Protein AF-0000000085072820 (afdb_homodimer)

pLDDT: mean 78.42, std 21.6, range [25.91, 97.38]

Solvent-accessible surface area (backbone atoms only — not comparable to full-atom values): 28260 Å² total; per-residue (Å²): 80,64,33,37,35,48,51,48,50,44,34,54,59,69,64,58,62,53,85,71,80,72,85,75,76,76,71,81,76,71,89,52,68,71,59,46,53,53,51,42,42,50,52,43,52,52,46,42,51,33,35,47,39,15,51,47,34,34,48,50,51,50,50,53,52,42,53,44,51,40,63,48,49,66,63,69,61,81,72,78,65,74,77,79,70,84,78,76,83,84,84,77,84,81,63,84,73,68,74,52,74,66,61,51,52,56,51,50,44,30,45,49,49,48,49,44,53,48,52,54,43,28,53,51,26,21,46,50,14,22,45,33,20,24,28,44,64,75,33,66,66,53,15,49,50,43,42,52,33,50,57,64,50,44,53,61,48,51,53,51,50,37,52,51,32,43,74,50,66,41,51,72,65,58,28,49,49,51,49,49,52,23,54,53,36,14,54,59,19,20,53,48,18,47,62,49,28,75,41,67,67,51,28,37,46,54,45,23,35,38,44,14,42,44,50,37,46,48,43,53,56,48,46,54,54,57,49,59,59,29,68,40,92,62,27,67,59,51,49,49,52,52,48,50,52,52,48,50,52,38,50,53,34,49,49,50,52,72,38,41,64,61,50,48,52,62,70,72,102,80,62,35,37,36,50,50,48,52,46,34,53,60,69,64,59,62,55,83,72,78,72,82,75,75,76,73,82,76,72,90,54,68,72,60,46,53,54,51,42,43,50,53,42,51,52,48,43,50,32,36,49,40,16,53,47,34,33,48,50,51,49,49,55,50,43,52,43,49,40,62,50,51,67,64,69,59,78,70,79,63,76,77,80,69,82,78,76,83,85,86,77,83,80,62,85,72,69,75,52,74,65,59,51,51,54,51,52,44,28,46,52,50,47,49,44,52,48,52,53,43,28,53,50,25,21,46,50,14,22,44,33,21,24,28,45,64,74,34,65,64,52,17,49,49,43,42,50,34,48,57,62,53,46,54,62,48,52,54,51,50,37,51,52,31,43,73,50,67,41,51,72,65,58,28,50,49,52,49,49,53,23,52,53,36,14,53,57,19,21,54,48,17,47,62,51,27,75,40,66,67,51,28,37,47,54,45,24,35,39,43,14,42,42,52,37,46,49,44,52,56,47,47,53,54,57,50,58,58,29,68,40,91,62,26,68,60,50,48,49,52,52,49,50,53,54,48,50,52,38,51,52,34,50,48,52,52,72,37,42,65,58,50,48,52,62,69,73,103

Structure (mmCIF, N/CA/C/O backbone):
data_AF-0000000085072820-model_v1
#
loop_
_entity.id
_entity.type
_entity.pdbx_description
1 polymer 'Uncharacterized protein'
#
loop_
_atom_site.group_PDB
_atom_site.id
_atom_site.type_symbol
_atom_site.label_atom_id
_atom_site.label_alt_id
_atom_site.label_comp_id
_atom_site.label_asym_id
_atom_site.label_entity_id
_atom_site.label_seq_id
_atom_site.pdbx_PDB_ins_code
_atom_site.Cartn_x
_atom_site.Cartn_y
_atom_site.Cartn_z
_atom_site.occupancy
_atom_site.B_iso_or_equiv
_atom_site.auth_seq_id
_atom_site.auth_comp_id
_atom_site.auth_asym_id
_atom_site.auth_atom_id
_atom_site.pdbx_PDB_model_num
ATOM 1 N N . MET A 1 1 ? 9.383 1.83 -7.082 1 90.19 1 MET A N 1
ATOM 2 C CA . MET A 1 1 ? 9.328 0.906 -5.953 1 90.19 1 MET A CA 1
ATOM 3 C C . MET A 1 1 ? 8.055 0.07 -5.992 1 90.19 1 MET A C 1
ATOM 5 O O . MET A 1 1 ? 8.102 -1.152 -5.852 1 90.19 1 MET A O 1
ATOM 9 N N . LEU A 1 2 ? 6.895 0.692 -6.199 1 94.56 2 LEU A N 1
ATOM 10 C CA . LEU A 1 2 ? 5.648 -0.053 -6.336 1 94.56 2 LEU A CA 1
ATOM 11 C C . LEU A 1 2 ? 5.672 -0.929 -7.582 1 94.56 2 LEU A C 1
ATOM 13 O O . LEU A 1 2 ? 5.148 -2.047 -7.574 1 94.56 2 LEU A O 1
ATOM 17 N N . GLY A 1 3 ? 6.27 -0.343 -8.641 1 93.06 3 GLY A N 1
ATOM 18 C CA . GLY A 1 3 ? 6.414 -1.16 -9.836 1 93.06 3 GLY A CA 1
ATOM 19 C C . GLY A 1 3 ? 7.207 -2.432 -9.594 1 93.06 3 GLY A C 1
ATOM 20 O O . GLY A 1 3 ? 6.789 -3.516 -10.008 1 93.06 3 GLY A O 1
ATOM 21 N N . ASP A 1 4 ? 8.336 -2.289 -8.977 1 92.31 4 ASP A N 1
ATOM 22 C CA . ASP A 1 4 ? 9.148 -3.457 -8.656 1 92.31 4 ASP A CA 1
ATOM 23 C C . ASP A 1 4 ? 8.383 -4.438 -7.773 1 92.31 4 ASP A C 1
ATOM 25 O O . ASP A 1 4 ? 8.453 -5.652 -7.98 1 92.31 4 ASP A O 1
ATOM 29 N N . THR A 1 5 ? 7.723 -3.912 -6.785 1 95.31 5 THR A N 1
ATOM 30 C CA . THR A 1 5 ? 6.965 -4.707 -5.828 1 95.31 5 THR A CA 1
ATOM 31 C C . THR A 1 5 ? 5.898 -5.535 -6.539 1 95.31 5 THR A C 1
ATOM 33 O O . THR A 1 5 ? 5.824 -6.754 -6.355 1 95.31 5 THR A O 1
ATOM 36 N N . PHE A 1 6 ? 5.172 -4.957 -7.461 1 95.69 6 PHE A N 1
ATOM 37 C CA . PHE A 1 6 ? 3.979 -5.605 -7.996 1 95.69 6 PHE A CA 1
ATOM 38 C C . PHE A 1 6 ? 4.301 -6.348 -9.289 1 95.69 6 PHE A C 1
ATOM 40 O O . PHE A 1 6 ? 3.633 -7.328 -9.633 1 95.69 6 PHE A O 1
ATOM 47 N N . PHE A 1 7 ? 5.383 -5.957 -9.984 1 93.44 7 PHE A N 1
ATOM 48 C CA . PHE A 1 7 ? 5.672 -6.605 -11.266 1 93.44 7 PHE A CA 1
ATOM 49 C C . PHE A 1 7 ? 6.719 -7.699 -11.086 1 93.44 7 PHE A C 1
ATOM 51 O O . PHE A 1 7 ? 6.812 -8.617 -11.914 1 93.44 7 PHE A O 1
ATOM 58 N N . HIS A 1 8 ? 7.516 -7.582 -10.062 1 92.88 8 HIS A N 1
ATOM 59 C CA . HIS A 1 8 ? 8.656 -8.484 -10.008 1 92.88 8 HIS A CA 1
ATOM 60 C C . HIS A 1 8 ? 8.68 -9.266 -8.703 1 92.88 8 HIS A C 1
ATOM 62 O O . HIS A 1 8 ? 8.617 -10.5 -8.711 1 92.88 8 HIS A O 1
ATOM 68 N N . ILE A 1 9 ? 8.641 -8.594 -7.582 1 93.62 9 ILE A N 1
ATOM 69 C CA . ILE A 1 9 ? 8.867 -9.266 -6.309 1 93.62 9 ILE A CA 1
ATOM 70 C C . ILE A 1 9 ? 7.637 -10.086 -5.926 1 93.62 9 ILE A C 1
ATOM 72 O O . ILE A 1 9 ? 7.75 -11.258 -5.555 1 93.62 9 ILE A O 1
ATOM 76 N N . LEU A 1 10 ? 6.461 -9.523 -6.035 1 94.38 10 LEU A N 1
ATOM 77 C CA . LEU A 1 10 ? 5.234 -10.18 -5.605 1 94.38 10 LEU A CA 1
ATOM 78 C C . LEU A 1 10 ? 4.973 -11.445 -6.426 1 94.38 10 LEU A C 1
ATOM 80 O O . LEU A 1 10 ? 4.734 -12.516 -5.863 1 94.38 10 LEU A O 1
ATOM 84 N N . PRO A 1 11 ? 5.055 -11.398 -7.734 1 90.5 11 PRO A N 1
ATOM 85 C CA . PRO A 1 11 ? 4.871 -12.633 -8.5 1 90.5 11 PRO A CA 1
ATOM 86 C C . PRO A 1 11 ? 5.883 -13.719 -8.125 1 90.5 11 PRO A C 1
ATOM 88 O O . PRO A 1 11 ? 5.543 -14.898 -8.102 1 90.5 11 PRO A O 1
ATOM 91 N N . LYS A 1 12 ? 7.066 -13.305 -7.848 1 88.38 12 LYS A N 1
ATOM 92 C CA . LYS A 1 12 ? 8.086 -14.273 -7.445 1 88.38 12 LYS A CA 1
ATOM 93 C C . LYS A 1 12 ? 7.715 -14.945 -6.125 1 88.38 12 LYS A C 1
ATOM 95 O O . LYS A 1 12 ? 7.777 -16.172 -6.004 1 88.38 12 LYS A O 1
ATOM 100 N N . VAL A 1 13 ? 7.309 -14.164 -5.188 1 91.38 13 VAL A N 1
ATOM 101 C CA . VAL A 1 13 ? 6.973 -14.664 -3.854 1 91.38 13 VAL A CA 1
ATOM 102 C C . VAL A 1 13 ? 5.73 -15.547 -3.928 1 91.38 13 VAL A C 1
ATOM 104 O O . VAL A 1 13 ? 5.605 -16.516 -3.174 1 91.38 13 VAL A O 1
ATOM 107 N N . MET A 1 14 ? 4.848 -15.234 -4.875 1 88.12 14 MET A N 1
ATOM 108 C CA . MET A 1 14 ? 3.594 -15.969 -4.996 1 88.12 14 MET A CA 1
ATOM 109 C C . MET A 1 14 ? 3.752 -17.172 -5.922 1 88.12 14 MET A C 1
ATOM 111 O O . MET A 1 14 ? 2.809 -17.938 -6.121 1 88.12 14 MET A O 1
ATOM 115 N N . GLY A 1 15 ? 4.852 -17.328 -6.477 1 82 15 GLY A N 1
ATOM 116 C CA . GLY A 1 15 ? 5.168 -18.516 -7.277 1 82 15 GLY A CA 1
ATOM 117 C C . GLY A 1 15 ? 4.605 -18.438 -8.68 1 82 15 GLY A C 1
ATOM 118 O O . GLY A 1 15 ? 4.309 -19.469 -9.289 1 82 15 GLY A O 1
ATOM 119 N N . ILE A 1 16 ? 4.211 -17.312 -9.07 1 70.94 16 ILE A N 1
ATOM 120 C CA . ILE A 1 16 ? 3.672 -17.156 -10.422 1 70.94 16 ILE A CA 1
ATOM 121 C C . ILE A 1 16 ? 4.809 -16.891 -11.406 1 70.94 16 ILE A C 1
ATOM 123 O O . ILE A 1 16 ? 5.473 -15.852 -11.328 1 70.94 16 ILE A O 1
ATOM 127 N N . HIS A 1 17 ? 5.883 -17.688 -11.43 1 58.06 17 HIS A N 1
ATOM 128 C CA . HIS A 1 17 ? 7.02 -17.422 -12.305 1 58.06 17 HIS A CA 1
ATOM 129 C C . HIS A 1 17 ? 6.758 -17.922 -13.711 1 58.06 17 HIS A C 1
ATOM 131 O O . HIS A 1 17 ? 6.035 -18.906 -13.898 1 58.06 17 HIS A O 1
ATOM 137 N N . GLY A 1 18 ? 6.918 -17.047 -14.727 1 45.53 18 GLY A N 1
ATOM 138 C CA . GLY A 1 18 ? 7.117 -17.578 -16.062 1 45.53 18 GLY A CA 1
ATOM 139 C C . GLY A 1 18 ? 8.102 -18.734 -16.094 1 45.53 18 GLY A C 1
ATOM 140 O O . GLY A 1 18 ? 8.57 -19.188 -15.055 1 45.53 18 GLY A O 1
ATOM 141 N N . HIS A 1 19 ? 8.805 -19.016 -17.219 1 42.16 19 HIS A N 1
ATOM 142 C CA . HIS A 1 19 ? 9.703 -20.109 -17.594 1 42.16 19 HIS A CA 1
ATOM 143 C C . HIS A 1 19 ? 10.883 -20.203 -16.641 1 42.16 19 HIS A C 1
ATOM 145 O O . HIS A 1 19 ? 11.852 -19.453 -16.766 1 42.16 19 HIS A O 1
ATOM 151 N N . GLU A 1 20 ? 10.672 -20.156 -15.469 1 39.94 20 GLU A N 1
ATOM 152 C CA . GLU A 1 20 ? 12.016 -20.484 -15.023 1 39.94 20 GLU A CA 1
ATOM 153 C C . GLU A 1 20 ? 12.438 -21.875 -15.516 1 39.94 20 GLU A C 1
ATOM 155 O O . GLU A 1 20 ? 11.648 -22.828 -15.438 1 39.94 20 GLU A O 1
ATOM 160 N N . GLU A 1 21 ? 13.383 -22.047 -16.422 1 36.03 21 GLU A N 1
ATOM 161 C CA . GLU A 1 21 ? 14.008 -23.266 -16.938 1 36.03 21 GLU A CA 1
ATOM 162 C C . GLU A 1 21 ? 14.164 -24.312 -15.82 1 36.03 21 GLU A C 1
ATOM 164 O O . GLU A 1 21 ? 13.789 -25.469 -15.992 1 36.03 21 GLU A O 1
ATOM 169 N N . GLY A 1 22 ? 15.297 -24.125 -15.016 1 33.22 22 GLY A N 1
ATOM 170 C CA . GLY A 1 22 ? 16.219 -25.203 -14.727 1 33.22 22 GLY A CA 1
ATOM 171 C C . GLY A 1 22 ? 15.688 -26.188 -13.711 1 33.22 22 GLY A C 1
ATOM 172 O O . GLY A 1 22 ? 16.344 -27.188 -13.406 1 33.22 22 GLY A O 1
ATOM 173 N N . SER A 1 23 ? 15.109 -25.891 -12.562 1 34.62 23 SER A N 1
ATOM 174 C CA . SER A 1 23 ? 15.406 -27 -11.664 1 34.62 23 SER A CA 1
ATOM 175 C C . SER A 1 23 ? 14.469 -28.172 -11.922 1 34.62 23 SER A C 1
ATOM 177 O O . SER A 1 23 ? 13.258 -28 -12.086 1 34.62 23 SER A O 1
ATOM 179 N N . ASP A 1 24 ? 15 -29.266 -12.516 1 32.72 24 ASP A N 1
ATOM 180 C CA . ASP A 1 24 ? 14.672 -30.672 -12.766 1 32.72 24 ASP A CA 1
ATOM 181 C C . ASP A 1 24 ? 13.969 -31.297 -11.562 1 32.72 24 ASP A C 1
ATOM 183 O O . ASP A 1 24 ? 14.617 -31.844 -10.672 1 32.72 24 ASP A O 1
ATOM 187 N N . GLU A 1 25 ? 13.266 -30.719 -10.75 1 32.41 25 GLU A N 1
ATOM 188 C CA . GLU A 1 25 ? 12.867 -31.75 -9.789 1 32.41 25 GLU A CA 1
ATOM 189 C C . GLU A 1 25 ? 11.961 -32.781 -10.438 1 32.41 25 GLU A C 1
ATOM 191 O O . GLU A 1 25 ? 10.898 -32.469 -10.953 1 32.41 25 GLU A O 1
ATOM 196 N N . ASN A 1 26 ? 12.516 -33.875 -11.023 1 32.44 26 ASN A N 1
ATOM 197 C CA . ASN A 1 26 ? 11.984 -35.125 -11.523 1 32.44 26 ASN A CA 1
ATOM 198 C C . ASN A 1 26 ? 11.008 -35.75 -10.539 1 32.44 26 ASN A C 1
ATOM 200 O O . ASN A 1 26 ? 11.328 -36.75 -9.898 1 32.44 26 ASN A O 1
ATOM 204 N N . GLY A 1 27 ? 10.516 -35.125 -9.547 1 32.5 27 GLY A N 1
ATOM 205 C CA . GLY A 1 27 ? 9.891 -36.156 -8.719 1 32.5 27 GLY A CA 1
ATOM 206 C C . GLY A 1 27 ? 8.773 -36.906 -9.43 1 32.5 27 GLY A C 1
ATOM 207 O O . GLY A 1 27 ? 8.164 -36.375 -10.359 1 32.5 27 GLY A O 1
ATOM 208 N N . ASP A 1 28 ? 8.711 -38.188 -9.328 1 32.78 28 ASP A N 1
ATOM 209 C CA . ASP A 1 28 ? 7.871 -39.281 -9.742 1 32.78 28 ASP A CA 1
ATOM 210 C C . ASP A 1 28 ? 6.395 -39 -9.484 1 32.78 28 ASP A C 1
ATOM 212 O O . ASP A 1 28 ? 6.035 -38.531 -8.406 1 32.78 28 ASP A O 1
ATOM 216 N N . HIS A 1 29 ? 5.609 -38.812 -10.422 1 36.25 29 HIS A N 1
ATOM 217 C CA . HIS A 1 29 ? 4.188 -38.5 -10.578 1 36.25 29 HIS A CA 1
ATOM 218 C C . HIS A 1 29 ? 3.338 -39.656 -10.047 1 36.25 29 HIS A C 1
ATOM 220 O O . HIS A 1 29 ? 2.17 -39.812 -10.422 1 36.25 29 HIS A O 1
ATOM 226 N N . ALA A 1 30 ? 3.885 -40.625 -9.297 1 37 30 ALA A N 1
ATOM 227 C CA . ALA A 1 30 ? 2.947 -41.75 -9.227 1 37 30 ALA A CA 1
ATOM 228 C C . ALA A 1 30 ? 1.615 -41.312 -8.625 1 37 30 ALA A C 1
ATOM 230 O O . ALA A 1 30 ? 0.558 -41.531 -9.227 1 37 30 ALA A O 1
ATOM 231 N N . GLY A 1 31 ? 1.284 -41.812 -7.383 1 37.38 31 GLY A N 1
ATOM 232 C CA . GLY A 1 31 ? 0.052 -42.125 -6.68 1 37.38 31 GLY A CA 1
ATOM 233 C C . GLY A 1 31 ? -0.667 -40.906 -6.156 1 37.38 31 GLY A C 1
ATOM 234 O O . GLY A 1 31 ? -0.414 -40.469 -5.035 1 37.38 31 GLY A O 1
ATOM 235 N N . HIS A 1 32 ? -1.146 -39.844 -6.836 1 41.38 32 HIS A N 1
ATOM 236 C CA . HIS A 1 32 ? -1.07 -38.406 -7.031 1 41.38 32 HIS A CA 1
ATOM 237 C C . HIS A 1 32 ? -2.246 -37.688 -6.367 1 41.38 32 HIS A C 1
ATOM 239 O O . HIS A 1 32 ? -2.346 -36.469 -6.418 1 41.38 32 HIS A O 1
ATOM 245 N N . SER A 1 33 ? -3.4 -38.344 -6.051 1 49.44 33 SER A N 1
ATOM 246 C CA . SER A 1 33 ? -4.57 -37.5 -5.848 1 49.44 33 SER A CA 1
ATOM 247 C C . SER A 1 33 ? -4.5 -36.781 -4.512 1 49.44 33 SER A C 1
ATOM 249 O O . SER A 1 33 ? -4.699 -35.562 -4.449 1 49.44 33 SER A O 1
ATOM 251 N N . ASP A 1 34 ? -4.547 -37.562 -3.385 1 50.38 34 ASP A N 1
ATOM 252 C CA . ASP A 1 34 ? -4.574 -37.031 -2.029 1 50.38 34 ASP A CA 1
ATOM 253 C C . ASP A 1 34 ? -3.312 -36.219 -1.733 1 50.38 34 ASP A C 1
ATOM 255 O O . ASP A 1 34 ? -3.361 -35.219 -1.019 1 50.38 34 ASP A O 1
ATOM 259 N N . GLU A 1 35 ? -2.217 -36.656 -2.174 1 54.25 35 GLU A N 1
ATOM 260 C CA . GLU A 1 35 ? -0.929 -36 -1.963 1 54.25 35 GLU A CA 1
ATOM 261 C C . GLU A 1 35 ? -0.873 -34.656 -2.668 1 54.25 35 GLU A C 1
ATOM 263 O O . GLU A 1 35 ? -0.248 -33.719 -2.17 1 54.25 35 GLU A O 1
ATOM 268 N N . SER A 1 36 ? -1.705 -34.562 -3.682 1 62.72 36 SER A N 1
ATOM 269 C CA . SER A 1 36 ? -1.721 -33.344 -4.477 1 62.72 36 SER A CA 1
ATOM 270 C C . SER A 1 36 ? -2.48 -32.219 -3.764 1 62.72 36 SER A C 1
ATOM 272 O O . SER A 1 36 ? -2.039 -31.062 -3.752 1 62.72 36 SER A O 1
ATOM 274 N N . HIS A 1 37 ? -3.506 -32.688 -3.066 1 67.69 37 HIS A N 1
ATOM 275 C CA . HIS A 1 37 ? -4.293 -31.688 -2.332 1 67.69 37 HIS A CA 1
ATOM 276 C C . HIS A 1 37 ? -3.535 -31.188 -1.11 1 67.69 37 HIS A C 1
ATOM 278 O O . HIS A 1 37 ? -3.607 -30 -0.781 1 67.69 37 HIS A O 1
ATOM 284 N N . ALA A 1 38 ? -2.861 -32.219 -0.464 1 73.75 38 ALA A N 1
ATOM 285 C CA . ALA A 1 38 ? -2.086 -31.828 0.712 1 73.75 38 ALA A CA 1
ATOM 286 C C . ALA A 1 38 ? -0.952 -30.875 0.334 1 73.75 38 ALA A C 1
ATOM 288 O O . ALA A 1 38 ? -0.671 -29.906 1.058 1 73.75 38 ALA A O 1
ATOM 289 N N . GLU A 1 39 ? -0.367 -31.078 -0.705 1 75.88 39 GLU A N 1
ATOM 290 C CA . GLU A 1 39 ? 0.717 -30.219 -1.181 1 75.88 39 GLU A CA 1
ATOM 291 C C . GLU A 1 39 ? 0.2 -28.844 -1.571 1 75.88 39 GLU A C 1
ATOM 293 O O . GLU A 1 39 ? 0.841 -27.828 -1.282 1 75.88 39 GLU A O 1
ATOM 298 N N . GLU A 1 40 ? -0.939 -28.844 -2.129 1 77.44 40 GLU A N 1
ATOM 299 C CA . GLU A 1 40 ? -1.541 -27.562 -2.521 1 77.44 40 GLU A CA 1
ATOM 300 C C . GLU A 1 40 ? -1.951 -26.75 -1.3 1 77.44 40 GLU A C 1
ATOM 302 O O . GLU A 1 40 ? -1.801 -25.531 -1.286 1 77.44 40 GLU A O 1
ATOM 307 N N . ASP A 1 41 ? -2.385 -27.438 -0.34 1 78.12 41 ASP A N 1
ATOM 308 C CA . ASP A 1 41 ? -2.77 -26.797 0.909 1 78.12 41 ASP A CA 1
ATOM 309 C C . ASP A 1 41 ? -1.553 -26.203 1.616 1 78.12 41 ASP A C 1
ATOM 311 O O . ASP A 1 41 ? -1.626 -25.094 2.174 1 78.12 41 ASP A O 1
ATOM 315 N N . ALA A 1 42 ? -0.533 -26.969 1.62 1 81.81 42 ALA A N 1
ATOM 316 C CA . ALA A 1 42 ? 0.696 -26.5 2.248 1 81.81 42 ALA A CA 1
ATOM 317 C C . ALA A 1 42 ? 1.225 -25.25 1.54 1 81.81 42 ALA A C 1
ATOM 319 O O . ALA A 1 42 ? 1.67 -24.297 2.189 1 81.81 42 ALA A O 1
ATOM 320 N N . LYS A 1 43 ? 1.187 -25.234 0.265 1 82.44 43 LYS A N 1
ATOM 321 C CA . LYS A 1 43 ? 1.626 -24.078 -0.521 1 82.44 43 LYS A CA 1
ATOM 322 C C . LYS A 1 43 ? 0.754 -22.859 -0.244 1 82.44 43 LYS A C 1
ATOM 324 O O . LYS A 1 43 ? 1.258 -21.734 -0.164 1 82.44 43 LYS A O 1
ATOM 329 N N . TYR A 1 44 ? -0.459 -23.125 -0.063 1 83.62 44 TYR A N 1
ATOM 330 C CA . TYR A 1 44 ? -1.394 -22.047 0.224 1 83.62 44 TYR A CA 1
ATOM 331 C C . TYR A 1 44 ? -1.121 -21.438 1.596 1 83.62 44 TYR A C 1
ATOM 333 O O . TYR A 1 44 ? -1.101 -20.219 1.747 1 83.62 44 TYR A O 1
ATOM 341 N N . LYS A 1 45 ? -0.9 -22.297 2.533 1 85.81 45 LYS A N 1
ATOM 342 C CA . LYS A 1 45 ? -0.623 -21.828 3.889 1 85.81 45 LYS A CA 1
ATOM 343 C C . LYS A 1 45 ? 0.678 -21.031 3.941 1 85.81 45 LYS A C 1
ATOM 345 O O . LYS A 1 45 ? 0.775 -20.031 4.668 1 85.81 45 LYS A O 1
ATOM 350 N N . LEU A 1 46 ? 1.625 -21.5 3.207 1 88.19 46 LEU A N 1
ATOM 351 C CA . LEU A 1 46 ? 2.891 -20.781 3.131 1 88.19 46 LEU A CA 1
ATOM 352 C C . LEU A 1 46 ? 2.693 -19.406 2.506 1 88.19 46 LEU A C 1
ATOM 354 O O . LEU A 1 46 ? 3.262 -18.422 2.979 1 88.19 46 LEU A O 1
ATOM 358 N N . ALA A 1 47 ? 1.902 -19.344 1.532 1 87.88 47 ALA A N 1
ATOM 359 C CA . ALA A 1 47 ? 1.604 -18.062 0.877 1 87.88 47 ALA A CA 1
ATOM 360 C C . ALA A 1 47 ? 0.903 -17.109 1.835 1 87.88 47 ALA A C 1
ATOM 362 O O . ALA A 1 47 ? 1.217 -15.914 1.869 1 87.88 47 ALA A O 1
ATOM 363 N N . LEU A 1 48 ? 0.019 -17.641 2.576 1 89.75 48 LEU A N 1
ATOM 364 C CA . LEU A 1 48 ? -0.684 -16.812 3.555 1 89.75 48 LEU A CA 1
ATOM 365 C C . LEU A 1 48 ? 0.28 -16.297 4.613 1 89.75 48 LEU A C 1
ATOM 367 O O . LEU A 1 48 ? 0.16 -15.141 5.051 1 89.75 48 LEU A O 1
ATOM 371 N N . GLY A 1 49 ? 1.166 -17.188 5.043 1 93.19 49 GLY A N 1
ATOM 372 C CA . GLY A 1 49 ? 2.186 -16.75 5.98 1 93.19 49 GLY A CA 1
ATOM 373 C C . GLY A 1 49 ? 3.033 -15.609 5.441 1 93.19 49 GLY A C 1
ATOM 374 O O . GLY A 1 49 ? 3.338 -14.656 6.164 1 93.19 49 GLY A O 1
ATOM 375 N N . ARG A 1 50 ? 3.418 -15.68 4.25 1 94.44 50 ARG A N 1
ATOM 376 C CA . ARG A 1 50 ? 4.215 -14.641 3.607 1 94.44 50 ARG A CA 1
ATOM 377 C C . ARG A 1 50 ? 3.434 -13.336 3.504 1 94.44 50 ARG A C 1
ATOM 379 O O . ARG A 1 50 ? 3.99 -12.25 3.715 1 94.44 50 ARG A O 1
ATOM 386 N N . MET A 1 51 ? 2.172 -13.461 3.207 1 94.94 51 MET A N 1
ATOM 387 C CA . MET A 1 51 ? 1.331 -12.266 3.145 1 94.94 51 MET A CA 1
ATOM 388 C C . MET A 1 51 ? 1.152 -11.656 4.531 1 94.94 51 MET A C 1
ATOM 390 O O . MET A 1 51 ? 1.094 -10.43 4.672 1 94.94 51 MET A O 1
ATOM 394 N N . ALA A 1 52 ? 1.065 -12.539 5.504 1 95.62 52 ALA A N 1
ATOM 395 C CA . ALA A 1 52 ? 1.007 -12.047 6.875 1 95.62 52 ALA A CA 1
ATOM 396 C C . ALA A 1 52 ? 2.26 -11.25 7.227 1 95.62 52 ALA A C 1
ATOM 398 O O . ALA A 1 52 ? 2.18 -10.203 7.879 1 95.62 52 ALA A O 1
ATOM 399 N N . LEU A 1 53 ? 3.367 -11.734 6.793 1 96.12 53 LEU A N 1
ATOM 400 C CA . LEU A 1 53 ? 4.617 -11.023 7.031 1 96.12 53 LEU A CA 1
ATOM 401 C C . LEU A 1 53 ? 4.633 -9.688 6.297 1 96.12 53 LEU A C 1
ATOM 403 O O . LEU A 1 53 ? 5.141 -8.695 6.82 1 96.12 53 LEU A O 1
ATOM 407 N N . THR A 1 54 ? 4.145 -9.656 5.098 1 97.06 54 THR A N 1
ATOM 408 C CA . THR A 1 54 ? 4.031 -8.422 4.328 1 97.06 54 THR A CA 1
ATOM 409 C C . THR A 1 54 ? 3.234 -7.375 5.098 1 97.06 54 THR A C 1
ATOM 411 O O . THR A 1 54 ? 3.697 -6.25 5.285 1 97.06 54 THR A O 1
ATOM 414 N N . VAL A 1 55 ? 2.096 -7.766 5.598 1 97.06 55 VAL A N 1
ATOM 415 C CA . VAL A 1 55 ? 1.261 -6.848 6.371 1 97.06 55 VAL A CA 1
ATOM 416 C C . VAL A 1 55 ? 1.938 -6.527 7.699 1 97.06 55 VAL A C 1
ATOM 418 O O . VAL A 1 55 ? 1.899 -5.383 8.164 1 97.06 55 VAL A O 1
ATOM 421 N N . GLY A 1 56 ? 2.553 -7.539 8.273 1 96.06 56 GLY A N 1
ATOM 422 C CA . GLY A 1 56 ? 3.283 -7.344 9.516 1 96.06 56 GLY A CA 1
ATOM 423 C C . GLY A 1 56 ? 4.379 -6.301 9.406 1 96.06 56 GLY A C 1
ATOM 424 O O . GLY A 1 56 ? 4.602 -5.527 10.344 1 96.06 56 GLY A O 1
ATOM 425 N N . MET A 1 57 ? 5.051 -6.309 8.312 1 94.81 57 MET A N 1
ATOM 426 C CA . MET A 1 57 ? 6.137 -5.352 8.117 1 94.81 57 MET A CA 1
ATOM 427 C C . MET A 1 57 ? 5.594 -3.936 7.961 1 94.81 57 MET A C 1
ATOM 429 O O . MET A 1 57 ? 6.211 -2.977 8.422 1 94.81 57 MET A O 1
ATOM 433 N N . MET A 1 58 ? 4.453 -3.76 7.277 1 96 58 MET A N 1
ATOM 434 C CA . MET A 1 58 ? 3.797 -2.457 7.215 1 96 58 MET A CA 1
ATOM 435 C C . MET A 1 58 ? 3.42 -1.973 8.609 1 96 58 MET A C 1
ATOM 437 O O . MET A 1 58 ? 3.646 -0.811 8.953 1 96 58 MET A O 1
ATOM 441 N N . TYR A 1 59 ? 2.912 -2.908 9.344 1 95.75 59 TYR A N 1
ATOM 442 C CA . TYR A 1 59 ? 2.486 -2.607 10.703 1 95.75 59 TYR A CA 1
ATOM 443 C C . 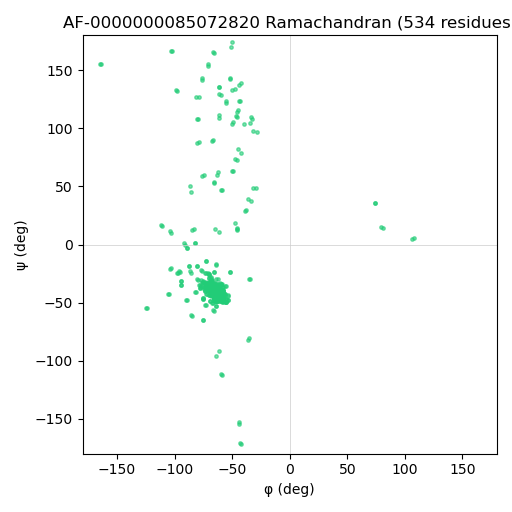TYR A 1 59 ? 3.676 -2.219 11.578 1 95.75 59 TYR A C 1
ATOM 445 O O . TYR A 1 59 ? 3.592 -1.274 12.367 1 95.75 59 TYR A O 1
ATOM 453 N N . LEU A 1 60 ? 4.711 -2.949 11.461 1 93.31 60 LEU A N 1
ATOM 454 C CA . LEU A 1 60 ? 5.914 -2.664 12.227 1 93.31 60 LEU A CA 1
ATOM 455 C C . LEU A 1 60 ? 6.422 -1.255 11.945 1 93.31 60 LEU A C 1
ATOM 457 O O . LEU A 1 60 ? 6.781 -0.522 12.875 1 93.31 60 LEU A O 1
ATOM 461 N N . PHE A 1 61 ? 6.418 -0.867 10.742 1 91.88 61 PHE A N 1
ATOM 462 C CA . PHE A 1 61 ? 6.914 0.46 10.398 1 91.88 61 PHE A CA 1
ATOM 463 C C . PHE A 1 61 ? 5.961 1.54 10.891 1 91.88 61 PHE A C 1
ATOM 465 O O . PHE A 1 61 ? 6.395 2.619 11.305 1 91.88 61 PHE A O 1
ATOM 472 N N . TRP A 1 62 ? 4.734 1.269 10.797 1 92.88 62 TRP A N 1
ATOM 473 C CA . TRP A 1 62 ? 3.762 2.209 11.344 1 92.88 62 TRP A CA 1
ATOM 474 C C . TRP A 1 62 ? 3.949 2.381 12.844 1 92.88 62 TRP A C 1
ATOM 476 O O . TRP A 1 62 ? 3.854 3.496 13.367 1 92.88 62 TRP A O 1
ATOM 486 N N . ILE A 1 63 ? 4.203 1.281 13.555 1 92.38 63 ILE A N 1
ATOM 487 C CA . ILE A 1 63 ? 4.438 1.321 14.992 1 92.38 63 ILE A CA 1
ATOM 488 C C . ILE A 1 63 ? 5.672 2.166 15.289 1 92.38 63 ILE A C 1
ATOM 490 O O . ILE A 1 63 ? 5.648 3.018 16.188 1 92.38 63 ILE A O 1
ATOM 494 N N . LEU A 1 64 ? 6.699 1.972 14.523 1 87.69 64 LEU A N 1
ATOM 495 C CA . LEU A 1 64 ? 7.938 2.717 14.727 1 87.69 64 LEU A CA 1
ATOM 496 C C . LEU A 1 64 ? 7.711 4.211 14.523 1 87.69 64 LEU A C 1
ATOM 498 O O . LEU A 1 64 ? 8.156 5.027 15.336 1 87.69 64 LEU A O 1
ATOM 502 N N . GLU A 1 65 ? 7.004 4.504 13.547 1 86.94 65 GLU A N 1
ATOM 503 C CA . GLU A 1 65 ? 6.734 5.914 13.281 1 86.94 65 GLU A CA 1
ATOM 504 C C . GLU A 1 65 ? 5.805 6.508 14.336 1 86.94 65 GLU A C 1
ATOM 506 O O . GLU A 1 65 ? 5.969 7.664 14.727 1 86.94 65 GLU A O 1
ATOM 511 N N . SER A 1 66 ? 4.852 5.711 14.719 1 88.88 66 SER A N 1
ATOM 512 C CA . SER A 1 66 ? 3.912 6.172 15.734 1 88.88 66 SER A CA 1
ATOM 513 C C . SER A 1 66 ? 4.613 6.434 17.062 1 88.88 66 SER A C 1
ATOM 515 O O . SER A 1 66 ? 4.352 7.438 17.719 1 88.88 66 SER A O 1
ATOM 517 N N . LEU A 1 67 ? 5.488 5.582 17.375 1 85.19 67 LEU A N 1
ATOM 518 C CA . LEU A 1 67 ? 6.223 5.73 18.625 1 85.19 67 LEU A CA 1
ATOM 519 C C . LEU A 1 67 ? 7.137 6.953 18.578 1 85.19 67 LEU A C 1
ATOM 521 O O . LEU A 1 67 ? 7.277 7.668 19.578 1 85.19 67 LEU A O 1
ATOM 525 N N . THR A 1 68 ? 7.727 7.219 17.484 1 81.81 68 THR A N 1
ATOM 526 C CA . THR A 1 68 ? 8.555 8.406 17.312 1 81.81 68 THR A CA 1
ATOM 527 C C . THR A 1 68 ? 7.715 9.672 17.406 1 81.81 68 THR A C 1
ATOM 529 O O . THR A 1 68 ? 8.148 10.672 17.984 1 81.81 68 THR A O 1
ATOM 532 N 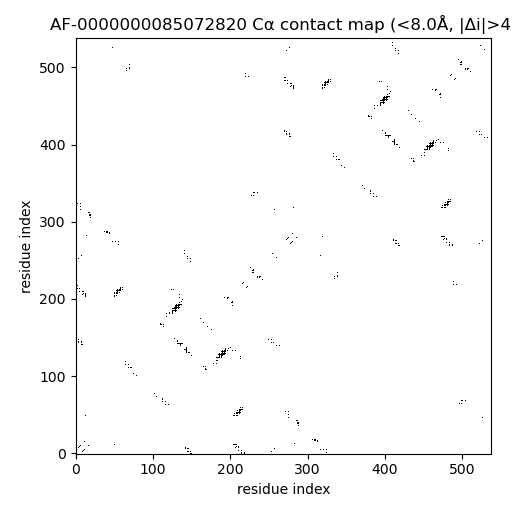N . SER A 1 69 ? 6.516 9.609 16.828 1 80.94 69 SER A N 1
ATOM 533 C CA . SER A 1 69 ? 5.613 10.758 16.875 1 80.94 69 SER A CA 1
ATOM 534 C C . SER A 1 69 ? 5.141 11.031 18.297 1 80.94 69 SER A C 1
ATOM 536 O O . SER A 1 69 ? 5.043 12.188 18.719 1 80.94 69 SER A O 1
ATOM 538 N N . ILE A 1 70 ? 4.836 10.047 19.047 1 79.06 70 ILE A N 1
ATOM 539 C CA . ILE A 1 70 ? 4.367 10.156 20.422 1 79.06 70 ILE A CA 1
ATOM 540 C C . ILE A 1 70 ? 5.484 10.719 21.312 1 79.06 70 ILE A C 1
ATOM 542 O O . ILE A 1 70 ? 5.234 11.555 22.188 1 79.06 70 ILE A O 1
ATOM 546 N N . SER A 1 71 ? 6.625 10.312 21.031 1 74.62 71 SER A N 1
ATOM 547 C CA . SER A 1 71 ? 7.766 10.742 21.844 1 74.62 71 SER A CA 1
ATOM 548 C C . SER A 1 71 ? 8.125 12.203 21.547 1 74.62 71 SER A C 1
ATOM 550 O O . SER A 1 71 ? 8.609 12.906 22.438 1 74.62 71 SER A O 1
ATOM 552 N N . ASN A 1 72 ? 7.93 12.633 20.344 1 64.81 72 ASN A N 1
ATOM 553 C CA . ASN A 1 72 ? 8.234 14.016 19.984 1 64.81 72 ASN A CA 1
ATOM 554 C C . ASN A 1 72 ? 7.188 14.984 20.516 1 64.81 72 ASN A C 1
ATOM 556 O O . ASN A 1 72 ? 7.48 16.156 20.75 1 64.81 72 ASN A O 1
ATOM 560 N N . PHE A 1 73 ? 5.914 14.719 20.672 1 55.97 73 PHE A N 1
ATOM 561 C CA . PHE A 1 73 ? 4.863 15.594 21.188 1 55.97 73 PHE A CA 1
ATOM 562 C C . PHE A 1 73 ? 4.957 15.727 22.703 1 55.97 73 PHE A C 1
ATOM 564 O O . PHE A 1 73 ? 4.5 16.719 23.281 1 55.97 73 PHE A O 1
ATOM 571 N N . GLY A 1 74 ? 5.348 14.805 23.406 1 50.41 74 GLY A N 1
ATOM 572 C CA . GLY A 1 74 ? 5.402 14.922 24.859 1 50.41 74 GLY A CA 1
ATOM 573 C C . GLY A 1 74 ? 6.152 16.156 25.328 1 50.41 74 GLY A C 1
ATOM 574 O O . GLY A 1 74 ? 6.102 16.5 26.516 1 50.41 74 GLY A O 1
ATOM 575 N N . GLY A 1 75 ? 7.031 16.688 24.531 1 42.03 75 GLY A N 1
ATOM 576 C CA . GLY A 1 75 ? 7.773 17.781 25.141 1 42.03 75 GLY A CA 1
ATOM 577 C C . GLY A 1 75 ? 7.012 19.094 25.141 1 42.03 75 GLY A C 1
ATOM 578 O O . GLY A 1 75 ? 7.543 20.125 25.547 1 42.03 75 GLY A O 1
ATOM 579 N N . HIS A 1 76 ? 6.023 19.234 24.344 1 41.47 76 HIS A N 1
ATOM 580 C CA . HIS A 1 76 ? 5.445 20.562 24.484 1 41.47 76 HIS A CA 1
ATOM 581 C C . HIS A 1 76 ? 4.812 20.734 25.875 1 41.47 76 HIS A C 1
ATOM 583 O O . HIS A 1 76 ? 3.645 20.391 26.062 1 41.47 76 HIS A O 1
ATOM 589 N N . GLY A 1 77 ? 5.543 20.469 26.875 1 33.94 77 GLY A N 1
ATOM 590 C CA . GLY A 1 77 ? 5.109 21.156 28.078 1 33.94 77 GLY A CA 1
ATOM 591 C C . GLY A 1 77 ? 4.891 22.641 27.859 1 33.94 77 GLY A C 1
ATOM 592 O O . GLY A 1 77 ? 5.645 23.297 27.141 1 33.94 77 GLY A O 1
ATOM 593 N N . HIS A 1 78 ? 3.707 23.094 27.766 1 32.88 78 HIS A N 1
ATOM 594 C CA . HIS A 1 78 ? 3.246 24.469 27.859 1 32.88 78 HIS A CA 1
ATOM 595 C C . HIS A 1 78 ? 4.141 25.297 28.766 1 32.88 78 HIS A C 1
ATOM 597 O O . HIS A 1 78 ? 3.936 25.328 29.984 1 32.88 78 HIS A O 1
ATOM 603 N N . SER A 1 79 ? 5.434 25.328 28.688 1 32.09 79 SER A N 1
ATOM 604 C CA . SER A 1 79 ? 5.992 26.406 29.5 1 32.09 79 SER A CA 1
ATOM 605 C C . SER A 1 79 ? 5.531 27.766 29.016 1 32.09 79 SER A C 1
ATOM 607 O O . SER A 1 79 ? 5.883 28.188 27.906 1 32.09 79 SER A O 1
ATOM 609 N N . HIS A 1 80 ? 4.262 28.094 29.031 1 31.5 80 HIS A N 1
ATOM 610 C CA . HIS A 1 80 ? 3.842 29.5 29.016 1 31.5 80 HIS A CA 1
ATOM 611 C C . HIS A 1 80 ? 4.801 30.359 29.828 1 31.5 80 HIS A C 1
ATOM 613 O O . HIS A 1 80 ? 4.578 30.594 31.031 1 31.5 80 HIS A O 1
ATOM 619 N N . GLY A 1 81 ? 6.082 30.172 29.812 1 32.88 81 GLY A N 1
ATOM 620 C CA . GLY A 1 81 ? 6.785 31.188 30.578 1 32.88 81 GLY A CA 1
ATOM 621 C C . GLY A 1 81 ? 6.574 32.594 30.031 1 32.88 81 GLY A C 1
ATOM 622 O O . GLY A 1 81 ? 6.324 32.781 28.844 1 32.88 81 GLY A O 1
ATOM 623 N N . PRO A 1 82 ? 6.195 33.594 30.812 1 33.38 82 PRO A N 1
ATOM 624 C CA . PRO A 1 82 ? 5.996 35 30.531 1 33.38 82 PRO A CA 1
ATOM 625 C C . PRO A 1 82 ? 7.109 35.594 29.672 1 33.38 82 PRO A C 1
ATOM 627 O O . PRO A 1 82 ? 8.242 35.125 29.703 1 33.38 82 PRO A O 1
ATOM 630 N N . ALA A 1 83 ? 6.766 36.188 28.531 1 36.44 83 ALA A N 1
ATOM 631 C CA . ALA A 1 83 ? 7.625 36.938 27.641 1 36.44 83 ALA A CA 1
ATOM 632 C C . ALA A 1 83 ? 8.609 37.812 28.438 1 36.44 83 ALA A C 1
ATOM 634 O O . ALA A 1 83 ? 8.211 38.531 29.375 1 36.44 83 ALA A O 1
ATOM 635 N N . PRO A 1 84 ? 9.867 37.375 28.516 1 33.69 84 PRO A N 1
ATOM 636 C CA . PRO A 1 84 ? 10.781 38.219 29.281 1 33.69 84 PRO A CA 1
ATOM 637 C C . PRO A 1 84 ? 10.641 39.688 28.969 1 33.69 84 PRO A C 1
ATOM 639 O O . PRO A 1 84 ? 10.312 40.062 27.828 1 33.69 84 PRO A O 1
ATOM 642 N N . SER A 1 85 ? 10.242 40.5 29.891 1 32.47 85 SER A N 1
ATOM 643 C CA . SER A 1 85 ? 10.266 41.938 29.938 1 32.47 85 SER A CA 1
ATOM 644 C C . SER A 1 85 ? 11.594 42.5 29.438 1 32.47 85 SER A C 1
ATOM 646 O O . SER A 1 85 ? 12.625 41.812 29.531 1 32.47 85 SER A O 1
ATOM 648 N N . ALA A 1 86 ? 11.633 43.562 28.641 1 34.44 86 ALA A N 1
ATOM 649 C CA . ALA A 1 86 ? 12.648 44.375 27.969 1 34.44 86 ALA A CA 1
ATOM 650 C C . ALA A 1 86 ? 13.828 44.656 28.891 1 34.44 86 ALA A C 1
ATOM 652 O O . ALA A 1 86 ? 13.688 45.375 29.891 1 34.44 86 ALA A O 1
ATOM 653 N N . PRO A 1 87 ? 14.789 43.594 29.062 1 32.53 87 PRO A N 1
ATOM 654 C CA . PRO A 1 87 ? 15.828 44.031 30 1 32.53 87 PRO A CA 1
ATOM 655 C C . PRO A 1 87 ? 16.5 45.312 29.578 1 32.53 87 PRO A C 1
ATOM 657 O O . PRO A 1 87 ? 16.594 45.625 28.391 1 32.53 87 PRO A O 1
ATOM 660 N N . ALA A 1 88 ? 16.469 46.281 30.422 1 32.41 88 ALA A N 1
ATOM 661 C CA . ALA A 1 88 ? 17.219 47.531 30.484 1 32.41 88 ALA A CA 1
ATOM 662 C C . ALA A 1 88 ? 18.703 47.312 30.172 1 32.41 88 ALA A C 1
ATOM 664 O O . ALA A 1 88 ? 19.188 46.188 30.203 1 32.41 88 ALA A O 1
ATOM 665 N N . ASN A 1 89 ? 19.578 48.281 30.359 1 25.91 89 ASN A N 1
ATOM 666 C CA . ASN A 1 89 ? 20.812 48.844 29.859 1 25.91 89 ASN A CA 1
ATOM 667 C C . ASN A 1 89 ? 22.031 48 30.234 1 25.91 89 ASN A C 1
ATOM 669 O O . ASN A 1 89 ? 23.156 48.344 29.891 1 25.91 89 ASN A O 1
ATOM 673 N N . ASN A 1 90 ? 22.062 47.375 31.453 1 28.48 90 ASN A N 1
ATOM 674 C CA . ASN A 1 90 ? 23.406 47.406 32.031 1 28.48 90 ASN A CA 1
ATOM 675 C C . ASN A 1 90 ? 24.344 46.469 31.266 1 28.48 90 ASN A C 1
ATOM 677 O O . ASN A 1 90 ? 23.922 45.438 30.734 1 28.48 90 ASN A O 1
ATOM 681 N N . VAL A 1 91 ? 25.703 46.719 31.25 1 28.31 91 VAL A N 1
ATOM 682 C CA . VAL A 1 91 ? 26.984 46.5 30.578 1 28.31 91 VAL A CA 1
ATOM 683 C C . VAL A 1 91 ? 27.328 45.031 30.562 1 28.31 91 VAL A C 1
ATOM 685 O O . VAL A 1 91 ? 27.625 44.469 29.5 1 28.31 91 VAL A O 1
ATOM 688 N N . LEU A 1 92 ? 28.062 44.625 31.594 1 28.02 92 LEU A N 1
ATOM 689 C CA . LEU A 1 92 ? 29.375 43.969 31.578 1 28.02 92 LEU A CA 1
ATOM 690 C C . LEU A 1 92 ? 29.219 42.438 31.391 1 28.02 92 LEU A C 1
ATOM 692 O O . LEU A 1 92 ? 30.094 41.812 30.797 1 28.02 92 LEU A O 1
ATOM 696 N N . ASP A 1 93 ? 28.516 41.719 32.375 1 30.2 93 ASP A N 1
ATOM 697 C CA . ASP A 1 93 ? 29.016 40.406 32.75 1 30.2 93 ASP A CA 1
ATOM 698 C C . ASP A 1 93 ? 28.625 39.344 31.719 1 30.2 93 ASP A C 1
ATOM 700 O O . ASP A 1 93 ? 27.438 39.094 31.516 1 30.2 93 ASP A O 1
ATOM 704 N N . VAL A 1 94 ? 29.375 39.125 30.719 1 33.16 94 VAL A N 1
ATOM 705 C CA . VAL A 1 94 ? 29.344 38.125 29.672 1 33.16 94 VAL A CA 1
ATOM 706 C C . VAL A 1 94 ? 29.141 36.719 30.297 1 33.16 94 VAL A C 1
ATOM 708 O O . VAL A 1 94 ? 30.094 35.969 30.5 1 33.16 94 VAL A O 1
ATOM 711 N N . HIS A 1 95 ? 28.641 36.625 31.609 1 30.91 95 HIS A N 1
ATOM 712 C CA . HIS A 1 95 ? 28.688 35.281 32.156 1 30.91 95 HIS A CA 1
ATOM 713 C C . HIS A 1 95 ? 28.047 34.281 31.188 1 30.91 95 HIS A C 1
ATOM 715 O O . HIS A 1 95 ? 27.281 34.656 30.297 1 30.91 95 HIS A O 1
ATOM 721 N N . ASP A 1 96 ? 28.234 32.938 31.531 1 36.38 96 ASP A N 1
ATOM 722 C CA . ASP A 1 96 ? 27.891 31.594 31.078 1 36.38 96 ASP A CA 1
ATOM 723 C C . ASP A 1 96 ? 26.391 31.484 30.781 1 36.38 96 ASP A C 1
ATOM 725 O O . ASP A 1 96 ? 25.578 31.484 31.703 1 36.38 96 ASP A O 1
ATOM 729 N N . GLU A 1 97 ? 25.906 32.156 29.906 1 35.47 97 GLU A N 1
ATOM 730 C CA . GLU A 1 97 ? 24.469 32.156 29.594 1 35.47 97 GLU A CA 1
ATOM 731 C C . GLU A 1 97 ? 23.906 30.734 29.531 1 35.47 97 GLU A C 1
ATOM 733 O O . GLU A 1 97 ? 24.281 29.969 28.641 1 35.47 97 GLU A O 1
ATOM 738 N N . 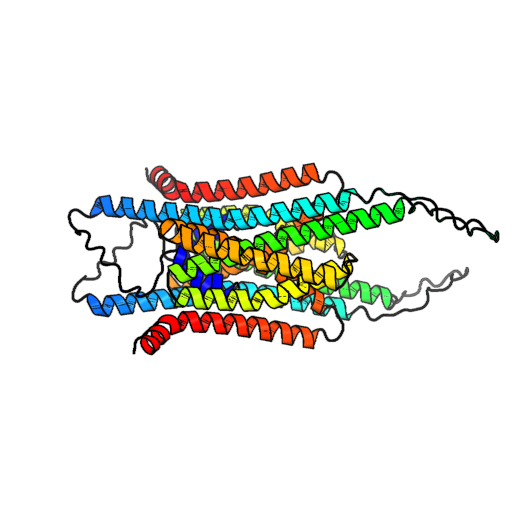ALA A 1 98 ? 23.766 30.078 30.688 1 39.53 98 ALA A N 1
ATOM 739 C CA . ALA A 1 98 ? 22.906 28.906 30.812 1 39.53 98 ALA A CA 1
ATOM 740 C C . ALA A 1 98 ? 21.75 28.953 29.828 1 39.53 98 ALA A C 1
ATOM 742 O O . ALA A 1 98 ? 21.016 29.953 29.781 1 39.53 98 ALA A O 1
ATOM 743 N N . LEU A 1 99 ? 21.938 28.281 28.719 1 42.91 99 LEU A N 1
ATOM 744 C CA . LEU A 1 99 ? 20.859 28.109 27.75 1 42.91 99 LEU A CA 1
ATOM 745 C C . LEU A 1 99 ? 19.516 28.016 28.469 1 42.91 99 LEU A C 1
ATOM 747 O O . LEU A 1 99 ? 19.391 27.328 29.484 1 42.91 99 LEU A O 1
ATOM 751 N N . LYS A 1 100 ? 18.734 28.984 28.344 1 45.78 100 LYS A N 1
ATOM 752 C CA . LYS A 1 100 ? 17.391 29.094 28.938 1 45.78 100 LYS A CA 1
ATOM 753 C C . LYS A 1 100 ? 16.578 27.828 28.641 1 45.78 100 LYS A C 1
ATOM 755 O O . LYS A 1 100 ? 16.781 27.172 27.625 1 45.78 100 LYS A O 1
ATOM 760 N N . PRO A 1 101 ? 15.875 27.203 29.609 1 47.81 101 PRO A N 1
ATOM 761 C CA . PRO A 1 101 ? 15.047 26 29.531 1 47.81 101 PRO A CA 1
ATOM 762 C C . PRO A 1 101 ? 14.312 25.875 28.203 1 47.81 101 PRO A C 1
ATOM 764 O O . PRO A 1 101 ? 14.102 24.766 27.703 1 47.81 101 PRO A O 1
ATOM 767 N N . GLY A 1 102 ? 13.977 26.938 27.547 1 47.5 102 GLY A N 1
ATOM 768 C CA . GLY A 1 102 ? 13.281 26.891 26.266 1 47.5 102 GLY A CA 1
ATOM 769 C C . GLY A 1 102 ? 14.148 26.359 25.141 1 47.5 102 GLY A C 1
ATOM 770 O O . GLY A 1 102 ? 13.664 25.641 24.25 1 47.5 102 GLY A O 1
ATOM 771 N N . GLU A 1 103 ? 15.367 26.875 25.016 1 49.31 103 GLU A N 1
ATOM 772 C CA . GLU A 1 103 ? 16.312 26.453 23.984 1 49.31 103 GLU A CA 1
ATOM 773 C C . GLU A 1 103 ? 16.641 24.953 24.125 1 49.31 103 GLU A C 1
ATOM 775 O O . GLU A 1 103 ? 16.828 24.266 23.125 1 49.31 103 GLU A O 1
ATOM 780 N N . VAL A 1 104 ? 16.641 24.484 25.359 1 47.75 104 VAL A N 1
ATOM 781 C CA . VAL A 1 104 ? 16.938 23.078 25.625 1 47.75 104 VAL A CA 1
ATOM 782 C C . VAL A 1 104 ? 15.805 22.203 25.094 1 47.75 104 VAL A C 1
ATOM 784 O O . VAL A 1 104 ? 16.047 21.141 24.516 1 47.75 104 VAL A O 1
ATOM 787 N N . GLU A 1 105 ? 14.586 22.656 25.281 1 50.81 105 GLU A N 1
ATOM 788 C CA . GLU A 1 105 ? 13.43 21.891 24.844 1 50.81 105 GLU A CA 1
ATOM 789 C C . GLU A 1 105 ? 13.375 21.781 23.328 1 50.81 105 GLU A C 1
ATOM 791 O O . GLU A 1 105 ? 13.07 20.719 22.781 1 50.81 105 GLU A O 1
ATOM 796 N N . VAL A 1 106 ? 13.656 22.953 22.734 1 50.69 106 VAL A N 1
ATOM 797 C CA . VAL A 1 106 ? 13.688 22.953 21.281 1 50.69 106 VAL A CA 1
ATOM 798 C C . VAL A 1 106 ? 14.789 22.016 20.781 1 50.69 106 VAL A C 1
ATOM 800 O O . VAL A 1 106 ? 14.586 21.234 19.859 1 50.69 106 VAL A O 1
ATOM 803 N N . ARG A 1 107 ? 15.898 22.016 21.547 1 57.78 107 ARG A N 1
ATOM 804 C CA . ARG A 1 107 ? 17.031 21.203 21.141 1 57.78 107 ARG A CA 1
ATOM 805 C C . ARG A 1 107 ? 16.734 19.719 21.297 1 57.78 107 ARG A C 1
ATOM 807 O O . ARG A 1 107 ? 17.125 18.891 20.469 1 57.78 107 ARG A O 1
ATOM 814 N N . THR A 1 108 ? 15.984 19.344 22.344 1 57.62 108 THR A N 1
ATOM 815 C CA . THR A 1 108 ? 15.68 17.953 22.609 1 57.62 108 THR A CA 1
ATOM 816 C C . THR A 1 108 ? 14.695 17.391 21.578 1 57.62 108 THR A C 1
ATOM 818 O O . THR A 1 108 ? 14.836 16.25 21.141 1 57.62 108 THR A O 1
ATOM 821 N N . ARG A 1 109 ? 13.82 18.281 21.141 1 61.53 109 ARG A N 1
ATOM 822 C CA . ARG A 1 109 ? 12.844 17.891 20.141 1 61.53 109 ARG A CA 1
ATOM 823 C C . ARG A 1 109 ? 13.508 17.656 18.781 1 61.53 109 ARG A C 1
ATOM 825 O O . ARG A 1 109 ? 13.195 16.688 18.094 1 61.53 109 ARG A O 1
ATOM 832 N N . ASP A 1 110 ? 14.453 18.406 18.625 1 77.81 110 ASP A N 1
ATOM 833 C CA . ASP A 1 110 ? 15.172 18.297 17.359 1 77.81 110 ASP A CA 1
ATOM 834 C C . ASP A 1 110 ? 16 17.016 17.312 1 77.81 110 ASP A C 1
ATOM 836 O O . ASP A 1 110 ? 16.031 16.328 16.281 1 77.81 110 ASP A O 1
ATOM 840 N N . THR A 1 111 ? 16.297 16.594 18.547 1 83.44 111 THR A N 1
ATOM 841 C CA . THR A 1 111 ? 17.125 15.398 18.578 1 83.44 111 THR A CA 1
ATOM 842 C C . THR A 1 111 ? 16.281 14.141 18.391 1 83.44 111 THR A C 1
ATOM 844 O O . THR A 1 111 ? 16.688 13.219 17.672 1 83.44 111 THR A O 1
ATOM 847 N N . ALA A 1 112 ? 15.125 14.133 19.031 1 82.44 112 ALA A N 1
ATOM 848 C CA . ALA A 1 112 ? 14.227 12.984 18.875 1 82.44 112 ALA A CA 1
ATOM 849 C C . ALA A 1 112 ? 13.789 12.82 17.438 1 82.44 112 ALA A C 1
ATOM 851 O O . ALA A 1 112 ? 13.688 11.695 16.938 1 82.44 112 ALA A O 1
ATOM 852 N N . GLY A 1 113 ? 13.562 13.922 16.828 1 85.44 113 GLY A N 1
ATOM 853 C CA . GLY A 1 113 ? 13.219 13.891 15.414 1 85.44 113 GLY A CA 1
ATOM 854 C C . GLY A 1 113 ? 14.336 13.359 14.539 1 85.44 113 GLY A C 1
ATOM 855 O O . GLY A 1 113 ? 14.102 12.531 13.648 1 85.44 113 GLY A O 1
ATOM 856 N N . ILE A 1 114 ? 15.516 13.805 14.867 1 90.38 114 ILE A N 1
ATOM 857 C CA . ILE A 1 114 ? 16.688 13.383 14.117 1 90.38 114 ILE A CA 1
ATOM 858 C C . ILE A 1 114 ? 16.891 11.875 14.281 1 90.38 114 ILE A C 1
ATOM 860 O O . ILE A 1 114 ? 17.125 11.164 13.305 1 90.38 114 ILE A O 1
ATOM 864 N N . VAL A 1 115 ? 16.734 11.406 15.461 1 88.5 115 VAL A N 1
ATOM 865 C CA . VAL A 1 115 ? 16.922 9.992 15.75 1 88.5 115 VAL A CA 1
ATOM 866 C C . VAL A 1 115 ? 15.828 9.172 15.055 1 88.5 115 VAL A C 1
ATOM 868 O O . VAL A 1 115 ? 16.109 8.109 14.492 1 88.5 115 VAL A O 1
ATOM 871 N N . GLY A 1 116 ? 14.617 9.695 15.086 1 86.38 116 GLY A N 1
ATOM 872 C CA . GLY A 1 116 ? 13.516 9.008 14.422 1 86.38 116 GLY A CA 1
ATOM 873 C C . GLY A 1 116 ? 13.742 8.836 12.93 1 86.38 116 GLY A C 1
ATOM 874 O O . GLY A 1 116 ? 13.562 7.742 12.391 1 86.38 116 GLY A O 1
ATOM 875 N N . VAL A 1 117 ? 14.195 9.859 12.328 1 88.19 117 VAL A N 1
ATOM 876 C CA . VAL A 1 117 ? 14.453 9.836 10.891 1 88.19 117 VAL A CA 1
ATOM 877 C C . VAL A 1 117 ? 15.625 8.898 10.594 1 88.19 117 VAL A C 1
ATOM 879 O O . VAL A 1 117 ? 15.578 8.117 9.648 1 88.19 117 VAL A O 1
ATOM 882 N N . ALA A 1 118 ? 16.609 8.969 11.461 1 92.25 118 ALA A N 1
ATOM 883 C CA . ALA A 1 118 ? 17.812 8.164 11.25 1 92.25 118 ALA A CA 1
ATOM 884 C C . ALA A 1 118 ? 17.516 6.68 11.406 1 92.25 118 ALA A C 1
ATOM 886 O O . ALA A 1 118 ? 17.953 5.863 10.602 1 92.25 118 ALA A O 1
ATOM 887 N N . VAL A 1 119 ? 16.766 6.34 12.375 1 90.06 119 VAL A N 1
ATOM 888 C CA . VAL A 1 119 ? 16.438 4.941 12.617 1 90.06 119 VAL A CA 1
ATOM 889 C C . VAL A 1 119 ? 15.594 4.398 11.461 1 90.06 119 VAL A C 1
ATOM 891 O O . VAL A 1 119 ? 15.852 3.307 10.961 1 90.06 119 VAL A O 1
ATOM 894 N N . GLY A 1 120 ? 14.625 5.191 11.109 1 88.88 120 GLY A N 1
ATOM 895 C CA . GLY A 1 120 ? 13.828 4.801 9.953 1 88.88 120 GLY A CA 1
ATOM 896 C C . GLY A 1 120 ? 14.648 4.613 8.695 1 88.88 120 GLY A C 1
ATOM 897 O O . GLY A 1 120 ? 14.461 3.639 7.965 1 88.88 120 GLY A O 1
ATOM 898 N N . ASP A 1 121 ? 15.562 5.43 8.5 1 93.5 121 ASP A N 1
ATOM 899 C CA . ASP A 1 121 ? 16.422 5.414 7.316 1 93.5 121 ASP A CA 1
ATOM 900 C C . ASP A 1 121 ? 17.359 4.207 7.332 1 93.5 121 ASP A C 1
ATOM 902 O O . ASP A 1 121 ? 17.516 3.523 6.316 1 93.5 121 ASP A O 1
ATOM 906 N N . VAL A 1 122 ? 17.891 3.969 8.453 1 94 122 VAL A N 1
ATOM 907 C CA . VAL A 1 122 ? 18.781 2.822 8.594 1 94 122 VAL A CA 1
ATOM 908 C C . VAL A 1 122 ? 18.016 1.532 8.305 1 94 122 VAL A C 1
ATOM 910 O O . VAL A 1 122 ? 18.484 0.672 7.562 1 94 122 VAL A O 1
ATOM 913 N N . MET A 1 123 ? 16.906 1.393 8.883 1 90.44 123 MET A N 1
ATOM 914 C CA . MET A 1 123 ? 16.109 0.189 8.695 1 90.44 123 MET A CA 1
ATOM 915 C C . MET A 1 123 ? 15.703 0.024 7.234 1 90.44 123 MET A C 1
ATOM 917 O O . MET A 1 123 ? 15.789 -1.074 6.68 1 90.44 123 MET A O 1
ATOM 921 N N . HIS A 1 124 ? 15.344 1.057 6.664 1 91.31 124 HIS A N 1
ATOM 922 C CA . HIS A 1 124 ? 14.922 1.015 5.273 1 91.31 124 HIS A CA 1
ATOM 923 C C . HIS A 1 124 ? 16.062 0.62 4.355 1 91.31 124 HIS A C 1
ATOM 925 O O . HIS A 1 124 ? 15.906 -0.234 3.479 1 91.31 124 HIS A O 1
ATOM 931 N N . ASN A 1 125 ? 17.219 1.218 4.574 1 95.31 125 ASN A N 1
ATOM 932 C CA . ASN A 1 125 ? 18.391 0.894 3.762 1 95.31 125 ASN A CA 1
ATOM 933 C C . ASN A 1 125 ? 18.844 -0.543 3.986 1 95.31 125 ASN A C 1
ATOM 935 O O . ASN A 1 125 ? 19.297 -1.211 3.053 1 95.31 125 ASN A O 1
ATOM 939 N N . PHE A 1 126 ? 18.734 -0.974 5.188 1 95.69 126 PHE A N 1
ATOM 940 C CA . PHE A 1 126 ? 19.094 -2.354 5.496 1 95.69 126 PHE A CA 1
ATOM 941 C C . PHE A 1 126 ? 18.203 -3.326 4.742 1 95.69 126 PHE A C 1
ATOM 943 O O . PHE A 1 126 ? 18.688 -4.285 4.137 1 95.69 126 PHE A O 1
ATOM 950 N N . VAL A 1 127 ? 16.906 -3.076 4.711 1 94 127 VAL A N 1
ATOM 951 C CA . VAL A 1 127 ? 15.953 -3.93 4.02 1 94 127 VAL A CA 1
ATOM 952 C C . VAL A 1 127 ? 16.156 -3.824 2.51 1 94 127 VAL A C 1
ATOM 954 O O . VAL A 1 127 ? 16.016 -4.812 1.787 1 94 127 VAL A O 1
ATOM 957 N N . ASP A 1 128 ? 16.469 -2.635 2.02 1 95.88 128 ASP A N 1
ATOM 958 C CA . ASP A 1 128 ? 16.844 -2.49 0.617 1 95.88 128 ASP A CA 1
ATOM 959 C C . ASP A 1 128 ? 17.984 -3.443 0.249 1 95.88 128 ASP A C 1
ATOM 961 O O . ASP A 1 128 ? 17.922 -4.105 -0.79 1 95.88 128 ASP A O 1
ATOM 965 N N . GLY A 1 129 ? 18.984 -3.447 1.095 1 97.19 129 GLY A N 1
ATOM 966 C CA . GLY A 1 129 ? 20.094 -4.355 0.863 1 97.19 129 GLY A CA 1
ATOM 967 C C . GLY A 1 129 ? 19.672 -5.809 0.799 1 97.19 129 GLY A C 1
ATOM 968 O O . GLY A 1 129 ? 20.125 -6.551 -0.083 1 97.19 129 GLY A O 1
ATOM 969 N N . ILE A 1 130 ? 18.859 -6.168 1.736 1 96.06 130 ILE A N 1
ATOM 970 C CA . ILE A 1 130 ? 18.344 -7.535 1.75 1 96.06 130 ILE A CA 1
ATOM 971 C C . ILE A 1 130 ? 17.641 -7.836 0.431 1 96.06 130 ILE A C 1
ATOM 973 O O . ILE A 1 130 ? 17.859 -8.875 -0.184 1 96.06 130 ILE A O 1
ATOM 977 N N . ALA A 1 131 ? 16.797 -6.965 0.023 1 95.5 131 ALA A N 1
ATOM 978 C CA . ALA A 1 131 ? 16.031 -7.137 -1.2 1 95.5 131 ALA A CA 1
ATOM 979 C C . ALA A 1 131 ? 16.938 -7.332 -2.408 1 95.5 131 ALA A C 1
ATOM 981 O O . ALA A 1 131 ? 16.703 -8.219 -3.23 1 95.5 131 ALA A O 1
ATOM 982 N N . ILE A 1 132 ? 17.969 -6.535 -2.494 1 96.75 132 ILE A N 1
ATOM 983 C CA . ILE A 1 132 ? 18.922 -6.637 -3.596 1 96.75 132 ILE A CA 1
ATOM 984 C C . ILE A 1 132 ? 19.641 -7.98 -3.533 1 96.75 132 ILE A C 1
ATOM 986 O O . ILE A 1 132 ? 19.703 -8.703 -4.527 1 96.75 132 ILE A O 1
ATOM 990 N N . GLY A 1 133 ? 20.125 -8.305 -2.377 1 97.06 133 GLY A N 1
ATOM 991 C CA . GLY A 1 133 ? 20.859 -9.555 -2.213 1 97.06 133 GLY A CA 1
ATOM 992 C C . GLY A 1 133 ? 20.031 -10.781 -2.549 1 97.06 133 GLY A C 1
ATOM 993 O O . GLY A 1 133 ? 20.469 -11.641 -3.311 1 97.06 133 GLY A O 1
ATOM 994 N N . VAL A 1 134 ? 18.859 -10.828 -2.006 1 96.31 134 VAL A N 1
ATOM 995 C CA . VAL A 1 134 ? 17.984 -11.969 -2.23 1 96.31 134 VAL A CA 1
ATOM 996 C C . VAL A 1 134 ? 17.594 -12.039 -3.705 1 96.31 134 VAL A C 1
ATOM 998 O O . VAL A 1 134 ? 17.609 -13.117 -4.305 1 96.31 134 VAL A O 1
ATOM 1001 N N . SER A 1 135 ? 17.234 -10.945 -4.328 1 94.69 135 SER A N 1
ATOM 1002 C CA . SER A 1 135 ? 16.797 -10.914 -5.719 1 94.69 135 SER A CA 1
ATOM 1003 C C . SER A 1 135 ? 17.891 -11.398 -6.66 1 94.69 135 SER A C 1
ATOM 1005 O O . SER A 1 135 ? 17.625 -12.125 -7.617 1 94.69 135 SER A O 1
ATOM 1007 N N . TRP A 1 136 ? 19.188 -11.039 -6.383 1 93.81 136 TRP A N 1
ATOM 1008 C CA . TRP A 1 136 ? 20.297 -11.477 -7.215 1 93.81 136 TRP A CA 1
ATOM 1009 C C . TRP A 1 136 ? 20.547 -12.977 -7.059 1 93.81 136 TRP A C 1
ATOM 1011 O O . TRP A 1 136 ? 21.016 -13.633 -7.988 1 93.81 136 TRP A O 1
ATOM 1021 N N . ARG A 1 137 ? 20.234 -13.477 -5.961 1 92.88 137 ARG A N 1
ATOM 1022 C CA . ARG A 1 137 ? 20.375 -14.914 -5.734 1 92.88 137 ARG A CA 1
ATOM 1023 C C . ARG A 1 137 ? 19.312 -15.703 -6.504 1 92.88 137 ARG A C 1
ATOM 1025 O O . ARG A 1 137 ? 19.562 -16.828 -6.938 1 92.88 137 ARG A O 1
ATOM 1032 N N . PHE A 1 138 ? 18.188 -15.148 -6.602 1 89.75 138 PHE A N 1
ATOM 1033 C CA . PHE A 1 138 ? 17.109 -15.828 -7.312 1 89.75 138 PHE A CA 1
ATOM 1034 C C . PHE A 1 138 ? 17.359 -15.805 -8.812 1 89.75 138 PHE A C 1
ATOM 1036 O O . PHE A 1 138 ? 17.281 -16.844 -9.477 1 89.75 138 PHE A O 1
ATOM 1043 N N . SER A 1 139 ? 17.609 -14.641 -9.406 1 88.31 139 SER A N 1
ATOM 1044 C CA . SER A 1 139 ? 17.906 -14.492 -10.828 1 88.31 139 SER A CA 1
ATOM 1045 C C . SER A 1 139 ? 18.5 -13.117 -11.117 1 88.31 139 SER A C 1
ATOM 1047 O O . SER A 1 139 ? 18.281 -12.164 -10.375 1 88.31 139 SER A O 1
ATOM 1049 N N . TRP A 1 140 ? 19.25 -13.016 -12.18 1 89.25 140 TRP A N 1
ATOM 1050 C CA . TRP A 1 140 ? 19.875 -11.742 -12.547 1 89.25 140 TRP A CA 1
ATOM 1051 C C . TRP A 1 140 ? 18.828 -10.734 -12.984 1 89.25 140 TRP A C 1
ATOM 1053 O O . TRP A 1 140 ? 18.984 -9.531 -12.773 1 89.25 140 TRP A O 1
ATOM 1063 N N . GLN A 1 141 ? 17.719 -11.172 -13.531 1 85.88 141 GLN A N 1
ATOM 1064 C CA . GLN A 1 141 ? 16.641 -10.281 -13.953 1 85.88 141 GLN A CA 1
ATOM 1065 C C . GLN A 1 141 ? 15.984 -9.609 -12.75 1 85.88 141 GLN A C 1
ATOM 1067 O O . GLN A 1 141 ? 15.812 -8.391 -12.734 1 85.88 141 GLN A O 1
ATOM 1072 N N . LEU A 1 142 ? 15.656 -10.492 -11.844 1 89.5 142 LEU A N 1
ATOM 1073 C CA . LEU A 1 142 ? 15.047 -9.961 -10.625 1 89.5 142 LEU A CA 1
ATOM 1074 C C . LEU A 1 142 ? 16.016 -9.047 -9.883 1 89.5 142 LEU A C 1
ATOM 1076 O O . LEU A 1 142 ? 15.625 -7.984 -9.398 1 89.5 142 LEU A O 1
ATOM 1080 N N . GLY A 1 143 ? 17.281 -9.453 -9.805 1 93.44 143 GLY A N 1
ATOM 1081 C CA . GLY A 1 143 ? 18.312 -8.648 -9.172 1 93.44 143 GLY A CA 1
ATOM 1082 C C . GLY A 1 143 ? 18.469 -7.277 -9.812 1 93.44 143 GLY A C 1
ATOM 1083 O O . GLY A 1 143 ? 18.562 -6.266 -9.109 1 93.44 143 GLY A O 1
ATOM 1084 N N . MET A 1 144 ? 18.516 -7.219 -11.078 1 91.31 144 MET A N 1
ATOM 1085 C CA . MET A 1 144 ? 18.672 -5.965 -11.812 1 91.31 144 MET A CA 1
ATOM 1086 C C . MET A 1 144 ? 17.453 -5.07 -11.617 1 91.31 144 MET A C 1
ATOM 1088 O O . MET A 1 144 ? 17.594 -3.873 -11.352 1 91.31 144 MET A O 1
ATOM 1092 N N . ALA A 1 145 ? 16.266 -5.645 -11.758 1 88.62 145 ALA A N 1
ATOM 1093 C CA . ALA A 1 145 ? 15.031 -4.879 -11.578 1 88.62 145 ALA A CA 1
ATOM 1094 C C . ALA A 1 145 ? 14.977 -4.254 -10.188 1 88.62 145 ALA A C 1
ATOM 1096 O O . ALA A 1 145 ? 14.695 -3.059 -10.047 1 88.62 145 ALA A O 1
ATOM 1097 N N . THR A 1 146 ? 15.289 -5.047 -9.211 1 93.62 146 THR A N 1
ATOM 1098 C CA . THR A 1 146 ? 15.234 -4.582 -7.828 1 93.62 146 THR A CA 1
ATOM 1099 C C . THR A 1 146 ? 16.312 -3.533 -7.57 1 93.62 146 THR A C 1
ATOM 1101 O O . THR A 1 146 ? 16.062 -2.518 -6.922 1 93.62 146 THR A O 1
ATOM 1104 N N . THR A 1 147 ? 17.484 -3.785 -8.141 1 94.5 147 THR A N 1
ATOM 1105 C CA . THR A 1 147 ? 18.578 -2.836 -7.957 1 94.5 147 THR A CA 1
ATOM 1106 C C . THR A 1 147 ? 18.234 -1.485 -8.57 1 94.5 147 THR A C 1
ATOM 1108 O O . THR A 1 147 ? 18.422 -0.442 -7.945 1 94.5 147 THR A O 1
ATOM 1111 N N . ILE A 1 148 ? 17.719 -1.48 -9.727 1 90.38 148 ILE A N 1
ATOM 1112 C CA . ILE A 1 148 ? 17.344 -0.248 -10.414 1 90.38 148 ILE A CA 1
ATOM 1113 C C . ILE A 1 148 ? 16.234 0.465 -9.641 1 90.38 148 ILE A C 1
ATOM 1115 O O . ILE A 1 148 ? 16.312 1.674 -9.414 1 90.38 148 ILE A O 1
ATOM 1119 N N . ALA A 1 149 ? 15.203 -0.245 -9.258 1 89.5 149 ALA A N 1
ATOM 1120 C CA . ALA A 1 149 ? 14.086 0.331 -8.516 1 89.5 149 ALA A CA 1
ATOM 1121 C C . ALA A 1 149 ? 14.57 0.99 -7.223 1 89.5 149 ALA A C 1
ATOM 1123 O O . ALA A 1 149 ? 14.172 2.115 -6.91 1 89.5 149 ALA A O 1
ATOM 1124 N N . ILE A 1 150 ? 15.477 0.309 -6.555 1 92.38 150 ILE A N 1
ATOM 1125 C CA . ILE A 1 150 ? 15.969 0.806 -5.277 1 92.38 150 ILE A CA 1
ATOM 1126 C C . ILE A 1 150 ? 16.875 2.014 -5.508 1 92.38 150 ILE A C 1
ATOM 1128 O O . ILE A 1 150 ? 16.797 3.002 -4.773 1 92.38 150 ILE A O 1
ATOM 1132 N N . PHE A 1 151 ? 17.734 1.919 -6.52 1 90.19 151 PHE A N 1
ATOM 1133 C CA . PHE A 1 151 ? 18.609 3.037 -6.836 1 90.19 151 PHE A CA 1
ATOM 1134 C C . PHE A 1 151 ? 17.812 4.293 -7.133 1 90.19 151 PHE A C 1
ATOM 1136 O O . PHE A 1 151 ? 18.141 5.383 -6.652 1 90.19 151 PHE A O 1
ATOM 1143 N N . LEU A 1 152 ? 16.75 4.176 -7.855 1 85.06 152 LEU A N 1
ATOM 1144 C CA . LEU A 1 152 ? 15.953 5.32 -8.297 1 85.06 152 LEU A CA 1
ATOM 1145 C C . LEU A 1 152 ? 15.188 5.934 -7.133 1 85.06 152 LEU A C 1
ATOM 1147 O O . LEU A 1 152 ? 15 7.152 -7.086 1 85.06 152 LEU A O 1
ATOM 1151 N N . HIS A 1 153 ? 14.742 5.164 -6.215 1 83.06 153 HIS A N 1
ATOM 1152 C CA . HIS A 1 153 ? 13.977 5.77 -5.133 1 83.06 153 HIS A CA 1
ATOM 1153 C C . HIS A 1 153 ? 14.891 6.242 -4.008 1 83.06 153 HIS A C 1
ATOM 1155 O O . HIS A 1 153 ? 14.5 7.094 -3.207 1 83.06 153 HIS A O 1
ATOM 1161 N N . GLU A 1 154 ? 16.078 5.734 -3.975 1 89.25 154 GLU A N 1
ATOM 1162 C CA . GLU A 1 154 ? 17.016 6.109 -2.914 1 89.25 154 GLU A CA 1
ATOM 1163 C C . GLU A 1 154 ? 17.453 7.562 -3.053 1 89.25 154 GLU A C 1
ATOM 1165 O O . GLU A 1 154 ? 17.688 8.242 -2.053 1 89.25 154 GLU A O 1
ATOM 1170 N N . LEU A 1 155 ? 17.5 8.023 -4.258 1 85.06 155 LEU A N 1
ATOM 1171 C CA . LEU A 1 155 ? 17.953 9.391 -4.469 1 85.06 155 LEU A CA 1
ATOM 1172 C C . LEU A 1 155 ? 16.969 10.383 -3.865 1 85.06 155 LEU A C 1
ATOM 1174 O O . LEU A 1 155 ? 17.328 11.18 -2.998 1 85.06 155 LEU A O 1
ATOM 1178 N N . PRO A 1 156 ? 15.695 10.367 -4.246 1 81.25 156 PRO A N 1
ATOM 1179 C CA . PRO A 1 156 ? 14.719 11.266 -3.627 1 81.25 156 PRO A CA 1
ATOM 1180 C C . PRO A 1 156 ? 14.594 11.055 -2.121 1 81.25 156 PRO A C 1
ATOM 1182 O O . PRO A 1 156 ? 14.406 12.016 -1.37 1 81.25 156 PRO A O 1
ATOM 1185 N N . HIS A 1 157 ? 14.727 9.844 -1.709 1 86.44 157 HIS A N 1
ATOM 1186 C CA . HIS A 1 157 ? 14.594 9.523 -0.292 1 86.44 157 HIS A CA 1
ATOM 1187 C C . HIS A 1 157 ? 15.711 10.156 0.523 1 86.44 157 HIS A C 1
ATOM 1189 O O . HIS A 1 157 ? 15.461 10.773 1.561 1 86.44 157 HIS A O 1
ATOM 1195 N N . GLU A 1 158 ? 16.922 10.07 0.118 1 89.56 158 GLU A N 1
ATOM 1196 C CA . GLU A 1 158 ? 18.062 10.648 0.82 1 89.56 158 GLU A CA 1
ATOM 1197 C C . GLU A 1 158 ? 18 12.172 0.794 1 89.56 158 GLU A C 1
ATOM 1199 O O . GLU A 1 158 ? 18.406 12.828 1.757 1 89.56 158 GLU A O 1
ATOM 1204 N N . LEU A 1 159 ? 17.531 12.664 -0.364 1 87.44 159 LEU A N 1
ATOM 1205 C CA . LEU A 1 159 ? 17.359 14.117 -0.43 1 87.44 159 LEU A CA 1
ATOM 1206 C C . LEU A 1 159 ? 16.297 14.586 0.55 1 87.44 159 LEU A C 1
ATOM 1208 O O . LEU A 1 159 ? 16.438 15.641 1.166 1 87.44 159 LEU A O 1
ATOM 1212 N N . GLY A 1 160 ? 15.227 13.812 0.646 1 86.5 160 GLY A N 1
ATOM 1213 C CA . GLY A 1 160 ? 14.188 14.117 1.611 1 86.5 160 GLY A CA 1
ATOM 1214 C C . GLY A 1 160 ? 14.672 14.102 3.047 1 86.5 160 GLY A C 1
ATOM 1215 O O . GLY A 1 160 ? 14.398 15.023 3.816 1 86.5 160 GLY A O 1
ATOM 1216 N N . ASP A 1 161 ? 15.383 13.133 3.393 1 91.19 161 ASP A N 1
ATOM 1217 C CA . ASP A 1 161 ? 15.945 13.031 4.734 1 91.19 161 ASP A CA 1
ATOM 1218 C C . ASP A 1 161 ? 16.922 14.18 5.012 1 91.19 161 ASP A C 1
ATOM 1220 O O . ASP A 1 161 ? 16.938 14.727 6.113 1 91.19 161 ASP A O 1
ATOM 1224 N N . PHE A 1 162 ? 17.719 14.445 3.986 1 92.81 162 PHE A N 1
ATOM 1225 C CA . PHE A 1 162 ? 18.672 15.547 4.105 1 92.81 162 PHE A CA 1
ATOM 1226 C C . PHE A 1 162 ? 17.953 16.844 4.453 1 92.81 162 PHE A C 1
ATOM 1228 O O . PHE A 1 162 ? 18.391 17.578 5.355 1 92.81 162 PHE A O 1
ATOM 1235 N N . ALA A 1 163 ? 16.844 17.078 3.812 1 88.44 163 ALA A N 1
ATOM 1236 C CA . ALA A 1 163 ? 16.047 18.281 4.055 1 88.44 163 ALA A CA 1
ATOM 1237 C C . ALA A 1 163 ? 15.477 18.281 5.465 1 88.44 163 ALA A C 1
ATOM 1239 O O . ALA A 1 163 ? 15.453 19.312 6.137 1 88.44 163 ALA A O 1
ATOM 1240 N N . ILE A 1 164 ? 15.039 17.188 5.887 1 87.06 164 ILE A N 1
ATOM 1241 C CA . ILE A 1 164 ? 14.461 17.062 7.223 1 87.06 164 ILE A CA 1
ATOM 1242 C C . ILE A 1 164 ? 15.547 17.312 8.273 1 87.06 164 ILE A C 1
ATOM 1244 O O . ILE A 1 164 ? 15.328 18.047 9.242 1 87.06 164 ILE A O 1
ATOM 1248 N N . TYR A 1 165 ? 16.75 16.766 8.047 1 92.69 165 TYR A N 1
ATOM 1249 C CA . TYR A 1 165 ? 17.859 16.969 8.953 1 92.69 165 TYR A CA 1
ATOM 1250 C C . TYR A 1 165 ? 18.234 18.438 9.047 1 92.69 165 TYR A C 1
ATOM 1252 O O . TYR A 1 165 ? 18.469 18.969 10.141 1 92.69 165 TYR A O 1
ATOM 1260 N N . GLN A 1 166 ? 18.156 19.062 7.93 1 93.12 166 GLN A N 1
ATOM 1261 C CA . GLN A 1 166 ? 18.484 20.484 7.895 1 93.12 166 GLN A CA 1
ATOM 1262 C C . GLN A 1 166 ? 17.422 21.312 8.633 1 93.12 166 GLN A C 1
ATOM 1264 O O . GLN A 1 166 ? 17.75 22.234 9.367 1 93.12 166 GLN A O 1
ATOM 1269 N N . ASN A 1 167 ? 16.234 20.922 8.5 1 89.38 167 ASN A N 1
ATOM 1270 C CA . ASN A 1 167 ? 15.133 21.609 9.164 1 89.38 167 ASN A CA 1
ATOM 1271 C C . ASN A 1 167 ? 15.156 21.406 10.672 1 89.38 167 ASN A C 1
ATOM 1273 O O . ASN A 1 167 ? 14.672 22.234 11.43 1 89.38 167 ASN A O 1
ATOM 1277 N N . LEU A 1 168 ? 15.758 20.328 11.016 1 89.38 168 LEU A N 1
ATOM 1278 C CA . LEU A 1 168 ? 15.844 20.016 12.438 1 89.38 168 LEU A CA 1
ATOM 1279 C C . LEU A 1 168 ? 17.125 20.594 13.039 1 89.38 168 LEU A C 1
ATOM 1281 O O . LEU A 1 168 ? 17.422 20.359 14.211 1 89.38 168 LEU A O 1
ATOM 1285 N N . GLY A 1 169 ? 18 21.297 12.164 1 91.94 169 GLY A N 1
ATOM 1286 C CA . GLY A 1 169 ? 19.094 22.109 12.688 1 91.94 169 GLY A CA 1
ATOM 1287 C C . GLY A 1 169 ? 20.469 21.484 12.453 1 91.94 169 GLY A C 1
ATOM 1288 O O . GLY A 1 169 ? 21.469 21.984 12.938 1 91.94 169 GLY A O 1
ATOM 1289 N N . LEU A 1 170 ? 20.469 20.406 11.742 1 94.19 170 LEU A N 1
ATOM 1290 C CA . LEU A 1 170 ? 21.766 19.797 11.461 1 94.19 170 LEU A CA 1
ATOM 1291 C C . LEU A 1 170 ? 22.516 20.578 10.375 1 94.19 170 LEU A C 1
ATOM 1293 O O . LEU A 1 170 ? 21.891 21.094 9.445 1 94.19 170 LEU A O 1
ATOM 1297 N N . SER A 1 171 ? 23.797 20.625 10.648 1 95.56 171 SER A N 1
ATOM 1298 C CA . SER A 1 171 ? 24.609 21.188 9.578 1 95.56 171 SER A CA 1
ATOM 1299 C C . SER A 1 171 ? 24.594 20.297 8.336 1 95.56 171 SER A C 1
ATOM 1301 O O . SER A 1 171 ? 24.25 19.125 8.414 1 95.56 171 SER A O 1
ATOM 1303 N N . ILE A 1 172 ? 25.031 20.844 7.188 1 95.81 172 ILE A N 1
ATOM 1304 C CA . ILE A 1 172 ? 25.062 20.141 5.906 1 95.81 172 ILE A CA 1
ATOM 1305 C C . ILE A 1 172 ? 25.938 18.906 6.008 1 95.81 172 ILE A C 1
ATOM 1307 O O . ILE A 1 172 ? 25.531 17.812 5.598 1 95.81 172 ILE A O 1
ATOM 1311 N N . TRP A 1 173 ? 27 19.016 6.66 1 96.69 173 TRP A N 1
ATOM 1312 C CA . TRP A 1 173 ? 27.953 17.906 6.73 1 96.69 173 TRP A CA 1
ATOM 1313 C C . TRP A 1 173 ? 27.438 16.797 7.645 1 96.69 173 TRP A C 1
ATOM 1315 O O . TRP A 1 173 ? 27.578 15.617 7.336 1 96.69 173 TRP A O 1
ATOM 1325 N N . LYS A 1 174 ? 26.828 17.156 8.703 1 96.5 174 LYS A N 1
ATOM 1326 C CA . LYS A 1 174 ? 26.297 16.156 9.617 1 96.5 174 LYS A CA 1
ATOM 1327 C C . LYS A 1 174 ? 25.125 15.414 8.984 1 96.5 174 LYS A C 1
ATOM 1329 O O . LYS A 1 174 ? 24.984 14.195 9.148 1 96.5 174 LYS A O 1
ATOM 1334 N N . ALA A 1 175 ? 24.328 16.203 8.242 1 96.69 175 ALA A N 1
ATOM 1335 C CA . ALA A 1 175 ? 23.203 15.602 7.539 1 96.69 175 ALA A CA 1
ATOM 1336 C C . ALA A 1 175 ? 23.672 14.609 6.488 1 96.69 175 ALA A C 1
ATOM 1338 O O . ALA A 1 175 ? 23.141 13.5 6.383 1 96.69 175 ALA A O 1
ATOM 1339 N N . LEU A 1 176 ? 24.75 15.008 5.809 1 96.19 176 LEU A N 1
ATOM 1340 C CA . LEU A 1 176 ? 25.297 14.156 4.758 1 96.19 176 LEU A CA 1
ATOM 1341 C C . LEU A 1 176 ? 25.938 12.898 5.352 1 96.19 176 LEU A C 1
ATOM 1343 O O . LEU A 1 176 ? 25.812 11.812 4.793 1 96.19 176 LEU A O 1
ATOM 1347 N N . LEU A 1 177 ? 26.547 13.039 6.441 1 96.44 177 LEU A N 1
ATOM 1348 C CA . LEU A 1 177 ? 27.219 11.906 7.086 1 96.44 177 LEU A CA 1
ATOM 1349 C C . LEU A 1 177 ? 26.188 10.906 7.605 1 96.44 177 LEU A C 1
ATOM 1351 O O . LEU A 1 177 ? 26.391 9.695 7.52 1 96.44 177 LEU A O 1
ATOM 1355 N N . LEU A 1 178 ? 25.125 11.406 8.133 1 96 178 LEU A N 1
ATOM 1356 C CA . LEU A 1 178 ? 24.078 10.523 8.625 1 96 178 LEU A CA 1
ATOM 1357 C C . LEU A 1 178 ? 23.422 9.766 7.473 1 96 178 LEU A C 1
ATOM 1359 O O . LEU A 1 178 ? 23.125 8.578 7.594 1 96 178 LEU A O 1
ATOM 1363 N N . ASN A 1 179 ? 23.234 10.453 6.387 1 96.31 179 ASN A N 1
ATOM 1364 C CA . ASN A 1 179 ? 22.703 9.82 5.184 1 96.31 179 ASN A CA 1
ATOM 1365 C C . ASN A 1 179 ? 23.625 8.711 4.684 1 96.31 179 ASN A C 1
ATOM 1367 O O . ASN A 1 179 ? 23.156 7.629 4.324 1 96.31 179 ASN A O 1
ATOM 1371 N N . LEU A 1 180 ? 24.906 9.125 4.66 1 95.94 180 LEU A N 1
ATOM 1372 C CA . LEU A 1 180 ? 25.891 8.156 4.176 1 95.94 180 LEU A CA 1
ATOM 1373 C C . LEU A 1 180 ? 25.938 6.93 5.078 1 95.94 180 LEU A C 1
ATOM 1375 O O . LEU A 1 180 ? 26 5.801 4.59 1 95.94 180 LEU A O 1
ATOM 1379 N N . PHE A 1 181 ? 25.906 7.152 6.312 1 96.56 181 PHE A N 1
ATOM 1380 C CA . PHE A 1 181 ? 25.906 6.051 7.262 1 96.56 181 PHE A CA 1
ATOM 1381 C C . PHE A 1 181 ? 24.688 5.148 7.047 1 96.56 181 PHE A C 1
ATOM 1383 O O . PHE A 1 181 ? 24.828 3.926 6.988 1 96.56 181 PHE A O 1
ATOM 1390 N N . SER A 1 182 ? 23.531 5.77 6.934 1 95.94 182 SER A N 1
ATOM 1391 C CA . SER A 1 182 ? 22.312 5.008 6.719 1 95.94 182 SER A CA 1
ATOM 1392 C C . SER A 1 182 ? 22.375 4.203 5.426 1 95.94 182 SER A C 1
ATOM 1394 O O . SER A 1 182 ? 21.969 3.039 5.391 1 95.94 182 SER A O 1
ATOM 1396 N N . ALA A 1 183 ? 22.953 4.809 4.391 1 95.44 183 ALA A N 1
ATOM 1397 C CA . ALA A 1 183 ? 23.078 4.148 3.094 1 95.44 183 ALA A CA 1
ATOM 1398 C C . ALA A 1 183 ? 24.016 2.949 3.174 1 95.44 183 ALA A C 1
ATOM 1400 O O . ALA A 1 183 ? 23.781 1.916 2.547 1 95.44 183 ALA A O 1
ATOM 1401 N N . CYS A 1 184 ? 25.016 3.049 3.973 1 96.44 184 CYS A N 1
ATOM 1402 C CA . CYS A 1 184 ? 26.016 1.991 4.098 1 96.44 184 CYS A CA 1
ATOM 1403 C C . CYS A 1 184 ? 25.422 0.768 4.789 1 96.44 184 CYS A C 1
ATOM 1405 O O . CYS A 1 184 ? 25.906 -0.351 4.594 1 96.44 184 CYS A O 1
ATOM 1407 N N . CYS A 1 185 ? 24.469 0.963 5.551 1 96.44 185 CYS A N 1
ATOM 1408 C CA . CYS A 1 185 ? 23.812 -0.161 6.215 1 96.44 185 CYS A CA 1
ATOM 1409 C C . CYS A 1 185 ? 23.156 -1.092 5.203 1 96.44 185 CYS A C 1
ATOM 1411 O O . CYS A 1 185 ? 22.875 -2.25 5.508 1 96.44 185 CYS A O 1
ATOM 1413 N N . SER A 1 186 ? 22.953 -0.629 3.969 1 97 186 SER A N 1
ATOM 1414 C CA . SER A 1 186 ? 22.406 -1.473 2.908 1 97 186 SER A CA 1
ATOM 1415 C C . SER A 1 186 ? 23.344 -2.625 2.582 1 97 186 SER A C 1
ATOM 1417 O O . SER A 1 186 ? 22.906 -3.703 2.182 1 97 186 SER A O 1
ATOM 1419 N N . PHE A 1 187 ? 24.656 -2.404 2.779 1 97.25 187 PHE A N 1
ATOM 1420 C CA . PHE A 1 187 ? 25.625 -3.467 2.514 1 97.25 187 PHE A CA 1
ATOM 1421 C C . PHE A 1 187 ? 25.453 -4.613 3.504 1 97.25 187 PHE A C 1
ATOM 1423 O O . PHE A 1 187 ? 25.594 -5.781 3.139 1 97.25 187 PHE A O 1
ATOM 1430 N N . GLY A 1 188 ? 25.25 -4.23 4.711 1 97.38 188 GLY A N 1
ATOM 1431 C CA . GLY A 1 188 ? 24.938 -5.27 5.68 1 97.38 188 GLY A CA 1
ATOM 1432 C C . GLY A 1 188 ? 23.75 -6.117 5.289 1 97.38 188 GLY A C 1
ATOM 1433 O O . GLY A 1 188 ? 23.797 -7.348 5.363 1 97.38 188 GLY A O 1
ATOM 1434 N N . GLY A 1 189 ? 22.656 -5.457 4.875 1 97.19 189 GLY A N 1
ATOM 1435 C CA . GLY A 1 189 ? 21.5 -6.172 4.387 1 97.19 189 GLY A CA 1
ATOM 1436 C C . GLY A 1 189 ? 21.781 -7.004 3.148 1 97.19 189 GLY A C 1
ATOM 1437 O O . GLY A 1 189 ? 21.297 -8.133 3.027 1 97.19 189 GLY A O 1
ATOM 1438 N N . LEU A 1 190 ? 22.562 -6.445 2.25 1 97.38 190 LEU A N 1
ATOM 1439 C CA . LEU A 1 190 ? 22.922 -7.137 1.014 1 97.38 190 LEU A CA 1
ATOM 1440 C C . LEU A 1 190 ? 23.609 -8.469 1.311 1 97.38 190 LEU A C 1
ATOM 1442 O O . LEU A 1 190 ? 23.203 -9.508 0.774 1 97.38 190 LEU A O 1
ATOM 1446 N N . PHE A 1 191 ? 24.531 -8.438 2.168 1 96.62 191 PHE A N 1
ATOM 1447 C CA . PHE A 1 191 ? 25.281 -9.648 2.488 1 96.62 191 PHE A CA 1
ATOM 1448 C C . PHE A 1 191 ? 24.406 -10.648 3.236 1 96.62 191 PHE A C 1
ATOM 1450 O O . PHE A 1 191 ? 24.5 -11.859 3.016 1 96.62 191 PHE A O 1
ATOM 1457 N N . LEU A 1 192 ? 23.594 -10.117 4.09 1 95.19 192 LEU A N 1
ATOM 1458 C CA . LEU A 1 192 ? 22.656 -11 4.789 1 95.19 192 LEU A CA 1
ATOM 1459 C C . LEU A 1 192 ? 21.703 -11.656 3.807 1 95.19 192 LEU A C 1
ATOM 1461 O O . LEU A 1 192 ? 21.438 -12.852 3.895 1 95.19 192 LEU A O 1
ATOM 1465 N N . GLY A 1 193 ? 21.156 -10.883 2.908 1 95.94 193 GLY A N 1
ATOM 1466 C CA . GLY A 1 193 ? 20.25 -11.406 1.89 1 95.94 193 GLY A CA 1
ATOM 1467 C C . GLY A 1 193 ? 20.906 -12.469 1.017 1 95.94 193 GLY A C 1
ATOM 1468 O O . GLY A 1 193 ? 20.297 -13.516 0.766 1 95.94 193 GLY A O 1
ATOM 1469 N N . LEU A 1 194 ? 22.156 -12.25 0.599 1 94.69 194 LEU A N 1
ATOM 1470 C CA . LEU A 1 194 ? 22.906 -13.203 -0.218 1 94.69 194 LEU A CA 1
ATOM 1471 C C . LEU A 1 194 ? 23.125 -14.508 0.545 1 94.69 194 LEU A C 1
ATOM 1473 O O . LEU A 1 194 ? 23.047 -15.594 -0.032 1 94.69 194 LEU A O 1
ATOM 1477 N N . SER A 1 195 ? 23.328 -14.352 1.796 1 93.75 195 SER A N 1
ATOM 1478 C CA . SER A 1 195 ? 23.656 -15.508 2.621 1 93.75 195 SER A CA 1
ATOM 1479 C C . SER A 1 195 ? 22.422 -16.328 2.945 1 93.75 195 SER A C 1
ATOM 1481 O O . SER A 1 195 ? 22.469 -17.562 2.949 1 93.75 195 SER A O 1
ATOM 1483 N N . LEU A 1 196 ? 21.344 -15.734 3.164 1 90.25 196 LEU A N 1
ATOM 1484 C CA . LEU A 1 196 ? 20.156 -16.422 3.641 1 90.25 196 LEU A CA 1
ATOM 1485 C C . LEU A 1 196 ? 19.344 -16.984 2.477 1 90.25 196 LEU A C 1
ATOM 1487 O O . LEU A 1 196 ? 18.562 -17.922 2.656 1 90.25 196 LEU A O 1
ATOM 1491 N N . ALA A 1 197 ? 19.531 -16.438 1.386 1 85.62 197 ALA A N 1
ATOM 1492 C CA . ALA A 1 197 ? 18.703 -16.844 0.254 1 85.62 197 ALA A CA 1
ATOM 1493 C C . ALA A 1 197 ? 19.281 -18.078 -0.426 1 85.62 197 ALA A C 1
ATOM 1495 O O . ALA A 1 197 ? 18.859 -18.438 -1.531 1 85.62 197 ALA A O 1
ATOM 1496 N N . GLU A 1 198 ? 20.172 -18.688 0.175 1 79.5 198 GLU A N 1
ATOM 1497 C CA . GLU A 1 198 ? 20.625 -19.984 -0.34 1 79.5 198 GLU A CA 1
ATOM 1498 C C . GLU A 1 198 ? 19.484 -20.984 -0.403 1 79.5 198 GLU A C 1
ATOM 1500 O O . GLU A 1 198 ? 19.406 -21.797 -1.335 1 79.5 198 GLU A O 1
ATOM 1505 N N . LYS A 1 199 ? 18.656 -20.797 0.569 1 79.88 199 LYS A N 1
ATOM 1506 C CA . LYS A 1 199 ? 17.406 -21.547 0.543 1 79.88 199 LYS A CA 1
ATOM 1507 C C . LYS A 1 199 ? 16.266 -20.719 -0.023 1 79.88 199 LYS A C 1
ATOM 1509 O O . LYS A 1 199 ? 16.031 -19.594 0.44 1 79.88 199 LYS A O 1
ATOM 1514 N N . THR A 1 200 ? 15.57 -21.312 -0.905 1 81.38 200 THR A N 1
ATOM 1515 C CA . THR A 1 200 ? 14.516 -20.609 -1.629 1 81.38 200 THR A CA 1
ATOM 1516 C C . THR A 1 200 ? 13.445 -20.109 -0.667 1 81.38 200 THR A C 1
ATOM 1518 O O . THR A 1 200 ? 12.961 -18.984 -0.803 1 81.38 200 THR A O 1
ATOM 1521 N N . GLU A 1 201 ? 13.227 -20.859 0.305 1 89 201 GLU A N 1
ATOM 1522 C CA . GLU A 1 201 ? 12.148 -20.5 1.226 1 89 201 GLU A CA 1
ATOM 1523 C C . GLU A 1 201 ? 12.516 -19.281 2.062 1 89 201 GLU A C 1
ATOM 1525 O O . GLU A 1 201 ? 11.688 -18.391 2.273 1 89 201 GLU A O 1
ATOM 1530 N N . ALA A 1 202 ? 13.711 -19.234 2.459 1 91.88 202 ALA A N 1
ATOM 1531 C CA . ALA A 1 202 ? 14.172 -18.078 3.232 1 91.88 202 ALA A CA 1
ATOM 1532 C C . ALA A 1 202 ? 14.133 -16.812 2.395 1 91.88 202 ALA A C 1
ATOM 1534 O O . ALA A 1 202 ? 13.766 -15.742 2.893 1 91.88 202 ALA A O 1
ATOM 1535 N N . GLY A 1 203 ? 14.523 -16.922 1.18 1 93.56 203 GLY A N 1
ATOM 1536 C CA . GLY A 1 203 ? 14.469 -15.789 0.275 1 93.56 203 GLY A CA 1
ATOM 1537 C C . GLY A 1 203 ? 13.062 -15.258 0.073 1 93.56 203 GLY A C 1
ATOM 1538 O O . GLY A 1 203 ? 12.852 -14.039 0.071 1 93.56 203 GLY A O 1
ATOM 1539 N N . ASN A 1 204 ? 12.164 -16.141 -0.069 1 94 204 ASN A N 1
ATOM 1540 C CA . ASN A 1 204 ? 10.773 -15.75 -0.252 1 94 204 ASN A CA 1
ATOM 1541 C C . ASN A 1 204 ? 10.242 -15 0.967 1 94 204 ASN A C 1
ATOM 1543 O O . ASN A 1 204 ? 9.484 -14.031 0.828 1 94 204 ASN A O 1
ATOM 1547 N N . TRP A 1 205 ? 10.625 -15.406 2.119 1 95.06 205 TRP A N 1
ATOM 1548 C CA . TRP A 1 205 ? 10.211 -14.727 3.344 1 95.06 205 TRP A CA 1
ATOM 1549 C C . TRP A 1 205 ? 10.805 -13.328 3.424 1 95.06 205 TRP A C 1
ATOM 1551 O O . TRP A 1 205 ? 10.109 -12.367 3.77 1 95.06 205 TRP A O 1
ATOM 1561 N N . LEU A 1 206 ? 12.055 -13.266 3.092 1 95.44 206 LEU A N 1
ATOM 1562 C CA . LEU A 1 206 ? 12.727 -11.969 3.131 1 95.44 206 LEU A CA 1
ATOM 1563 C C . LEU A 1 206 ? 12.125 -11.016 2.107 1 95.44 206 LEU A C 1
ATOM 1565 O O . LEU A 1 206 ? 11.922 -9.836 2.398 1 95.44 206 LEU A O 1
ATOM 1569 N N . LEU A 1 207 ? 11.805 -11.508 0.996 1 95.69 207 LEU A N 1
ATOM 1570 C CA . LEU A 1 207 ? 11.18 -10.688 -0.033 1 95.69 207 LEU A CA 1
ATOM 1571 C C . LEU A 1 207 ? 9.773 -10.266 0.382 1 95.69 207 LEU A C 1
ATOM 1573 O O . LEU A 1 207 ? 9.328 -9.164 0.049 1 95.69 207 LEU A O 1
ATOM 1577 N N . SER A 1 208 ? 9.109 -11.141 1.096 1 96.56 208 SER A N 1
ATOM 1578 C CA . SER A 1 208 ? 7.793 -10.789 1.603 1 96.56 208 SER A CA 1
ATOM 1579 C C . SER A 1 208 ? 7.867 -9.602 2.557 1 96.56 208 SER A C 1
ATOM 1581 O O . SER A 1 208 ? 7.035 -8.688 2.494 1 96.56 208 SER A O 1
ATOM 1583 N N . ALA A 1 209 ? 8.844 -9.617 3.375 1 95.31 209 ALA A N 1
ATOM 1584 C CA . ALA A 1 209 ? 9.078 -8.484 4.262 1 95.31 209 ALA A CA 1
ATOM 1585 C C . ALA A 1 209 ? 9.375 -7.215 3.461 1 95.31 209 ALA A C 1
ATOM 1587 O O . ALA A 1 209 ? 8.883 -6.133 3.797 1 95.31 209 ALA A O 1
ATOM 1588 N N . THR A 1 210 ? 10.109 -7.371 2.436 1 94.88 210 THR A N 1
ATOM 1589 C CA . THR A 1 210 ? 10.477 -6.254 1.57 1 94.88 210 THR A CA 1
ATOM 1590 C C . THR A 1 210 ? 9.242 -5.645 0.916 1 94.88 210 THR A C 1
ATOM 1592 O O . THR A 1 210 ? 9.125 -4.422 0.818 1 94.88 210 THR A O 1
ATOM 1595 N N . ILE A 1 211 ? 8.312 -6.492 0.471 1 96.88 211 ILE A N 1
ATOM 1596 C CA . ILE A 1 211 ? 7.066 -6.035 -0.138 1 96.88 211 ILE A CA 1
ATOM 1597 C C . ILE A 1 211 ? 6.344 -5.086 0.816 1 96.88 211 ILE A C 1
ATOM 1599 O O . ILE A 1 211 ? 5.949 -3.984 0.427 1 96.88 211 ILE A O 1
ATOM 1603 N N . GLY A 1 212 ? 6.195 -5.496 2.029 1 96.81 212 GLY A N 1
ATOM 1604 C CA . GLY A 1 212 ? 5.523 -4.676 3.023 1 96.81 212 GLY A CA 1
ATOM 1605 C C . GLY A 1 212 ? 6.191 -3.33 3.238 1 96.81 212 GLY A C 1
ATOM 1606 O O . GLY A 1 212 ? 5.52 -2.297 3.285 1 96.81 212 GLY A O 1
ATOM 1607 N N . LEU A 1 213 ? 7.469 -3.389 3.344 1 93.81 213 LEU A N 1
ATOM 1608 C CA . LEU A 1 213 ? 8.227 -2.166 3.582 1 93.81 213 LEU A CA 1
ATOM 1609 C C . LEU A 1 213 ? 8.125 -1.22 2.393 1 93.81 213 LEU A C 1
ATOM 1611 O O . LEU A 1 213 ? 7.906 -0.018 2.566 1 93.81 213 LEU A O 1
ATOM 1615 N N . PHE A 1 214 ? 8.281 -1.785 1.194 1 94.38 214 PHE A N 1
ATOM 1616 C CA . PHE A 1 214 ? 8.258 -0.971 -0.016 1 94.38 214 PHE A CA 1
ATOM 1617 C C . PHE A 1 214 ? 6.887 -0.327 -0.207 1 94.38 214 PHE A C 1
ATOM 1619 O O . PHE A 1 214 ? 6.793 0.85 -0.559 1 94.38 214 PHE A O 1
ATOM 1626 N N . ILE A 1 215 ? 5.852 -1.062 0.05 1 96.62 215 ILE A N 1
ATOM 1627 C CA . ILE A 1 215 ? 4.508 -0.516 -0.081 1 96.62 215 ILE A CA 1
ATOM 1628 C C . ILE A 1 215 ? 4.305 0.605 0.936 1 96.62 215 ILE A C 1
ATOM 1630 O O . ILE A 1 215 ? 3.828 1.688 0.587 1 96.62 215 ILE A O 1
ATOM 1634 N N . TYR A 1 216 ? 4.719 0.392 2.137 1 95.31 216 TYR A N 1
ATOM 1635 C CA . TYR A 1 216 ? 4.523 1.361 3.209 1 95.31 216 TYR A CA 1
ATOM 1636 C C . TYR A 1 216 ? 5.281 2.652 2.92 1 95.31 216 TYR A C 1
ATOM 1638 O O . TYR A 1 216 ? 4.703 3.74 2.963 1 95.31 216 TYR A O 1
ATOM 1646 N N . ILE A 1 217 ? 6.52 2.551 2.652 1 89.81 217 ILE A N 1
ATOM 1647 C CA . ILE A 1 217 ? 7.359 3.729 2.467 1 89.81 217 ILE A CA 1
ATOM 1648 C C . ILE A 1 217 ? 6.887 4.512 1.242 1 89.81 217 ILE A C 1
ATOM 1650 O O . ILE A 1 217 ? 6.836 5.742 1.265 1 89.81 217 ILE A O 1
ATOM 1654 N N . SER A 1 218 ? 6.555 3.814 0.19 1 92.75 218 SER A N 1
ATOM 1655 C CA . SER A 1 218 ? 6.109 4.465 -1.037 1 92.75 218 SER A CA 1
ATOM 1656 C C . SER A 1 218 ? 4.82 5.246 -0.812 1 92.75 218 SER A C 1
ATOM 1658 O O . SER A 1 218 ? 4.711 6.406 -1.223 1 92.75 218 SER A O 1
ATOM 1660 N N . LEU A 1 219 ? 3.926 4.641 -0.071 1 95.25 219 LEU A N 1
ATOM 1661 C CA . LEU A 1 219 ? 2.588 5.219 -0.005 1 95.25 219 LEU A CA 1
ATOM 1662 C C . LEU A 1 219 ? 2.449 6.133 1.208 1 95.25 219 LEU A C 1
ATOM 1664 O O . LEU A 1 219 ? 1.793 7.172 1.136 1 95.25 219 LEU A O 1
ATOM 1668 N N . VAL A 1 220 ? 3.082 5.797 2.258 1 92.44 220 VAL A N 1
ATOM 1669 C CA . VAL A 1 220 ? 2.861 6.535 3.498 1 92.44 220 VAL A CA 1
ATOM 1670 C C . VAL A 1 220 ? 3.91 7.633 3.643 1 92.44 220 VAL A C 1
ATOM 1672 O O . VAL A 1 220 ? 3.625 8.703 4.18 1 92.44 220 VAL A O 1
ATOM 1675 N N . ASN A 1 221 ? 5.078 7.43 3.139 1 86.81 221 ASN A N 1
ATOM 1676 C CA . ASN A 1 221 ? 6.145 8.398 3.373 1 86.81 221 ASN A CA 1
ATOM 1677 C C . ASN A 1 221 ? 6.414 9.242 2.131 1 86.81 221 ASN A C 1
ATOM 1679 O O . ASN A 1 221 ? 6.48 10.469 2.213 1 86.81 221 ASN A O 1
ATOM 1683 N N . ILE A 1 222 ? 6.441 8.672 1.032 1 86.5 222 ILE A N 1
ATOM 1684 C CA . ILE A 1 222 ? 6.914 9.383 -0.152 1 86.5 222 ILE A CA 1
ATOM 1685 C C . ILE A 1 222 ? 5.738 10.078 -0.839 1 86.5 222 ILE A C 1
ATOM 1687 O O . ILE A 1 222 ? 5.809 11.273 -1.148 1 86.5 222 ILE A O 1
ATOM 1691 N N . LEU A 1 223 ? 4.668 9.375 -1.031 1 89.88 223 LEU A N 1
ATOM 1692 C CA . LEU A 1 223 ? 3.562 9.867 -1.843 1 89.88 223 LEU A CA 1
ATOM 1693 C C . LEU A 1 223 ? 2.951 11.125 -1.228 1 89.88 223 LEU A C 1
ATOM 1695 O O . LEU A 1 223 ? 2.709 12.109 -1.928 1 89.88 223 LEU A O 1
ATOM 1699 N N . PRO A 1 224 ? 2.729 11.18 0.059 1 86.31 224 PRO A N 1
ATOM 1700 C CA . PRO A 1 224 ? 2.17 12.398 0.655 1 86.31 224 PRO A CA 1
ATOM 1701 C C . PRO A 1 224 ? 3.113 13.594 0.549 1 86.31 224 PRO A C 1
ATOM 1703 O O . PRO A 1 224 ? 2.658 14.734 0.458 1 86.31 224 PRO A O 1
ATOM 1706 N N . GLN A 1 225 ? 4.363 13.352 0.62 1 81.5 225 GLN A N 1
ATOM 1707 C CA . GLN A 1 225 ? 5.324 14.438 0.47 1 81.5 225 GLN A CA 1
ATOM 1708 C C . GLN A 1 225 ? 5.227 15.07 -0.916 1 81.5 225 GLN A C 1
ATOM 1710 O O . GLN A 1 225 ? 5.418 16.281 -1.067 1 81.5 225 GLN A O 1
ATOM 1715 N N . LEU A 1 226 ? 4.93 14.273 -1.875 1 84.75 226 LEU A N 1
ATOM 1716 C CA . LEU A 1 226 ? 4.746 14.781 -3.229 1 84.75 226 LEU A CA 1
ATOM 1717 C C . LEU A 1 226 ? 3.521 15.68 -3.309 1 84.75 226 LEU A C 1
ATOM 1719 O O . LEU A 1 226 ? 3.543 16.703 -3.996 1 84.75 226 LEU A O 1
ATOM 1723 N N . LYS A 1 227 ? 2.559 15.328 -2.562 1 84.94 227 LYS A N 1
ATOM 1724 C CA . LYS A 1 227 ? 1.321 16.109 -2.566 1 84.94 227 LYS A CA 1
ATOM 1725 C C . LYS A 1 227 ? 1.518 17.469 -1.895 1 84.94 227 LYS A C 1
ATOM 1727 O O . LYS A 1 227 ? 0.939 18.469 -2.322 1 84.94 227 LYS A O 1
ATOM 1732 N N . LEU A 1 228 ? 2.334 17.5 -0.922 1 78.69 228 LEU A N 1
ATOM 1733 C CA . LEU A 1 228 ? 2.584 18.75 -0.188 1 78.69 228 LEU A CA 1
ATOM 1734 C C . LEU A 1 228 ? 3.318 19.75 -1.061 1 78.69 228 LEU A C 1
ATOM 1736 O O . LEU A 1 228 ? 3.117 20.969 -0.921 1 78.69 228 LEU A O 1
ATOM 1740 N N . THR A 1 229 ? 4.086 19.281 -1.895 1 76.38 229 THR A N 1
ATOM 1741 C CA . THR A 1 229 ? 4.859 20.172 -2.758 1 76.38 229 THR A CA 1
ATOM 1742 C C . THR A 1 229 ? 3.963 20.828 -3.803 1 76.38 229 THR A C 1
ATOM 1744 O O . THR A 1 229 ? 4.336 21.828 -4.406 1 76.38 229 THR A O 1
ATOM 1747 N N . ASN A 1 230 ? 2.793 20.297 -3.947 1 75.5 230 ASN A N 1
ATOM 1748 C CA . ASN A 1 230 ? 1.861 20.812 -4.945 1 75.5 230 ASN A CA 1
ATOM 1749 C C . ASN A 1 230 ? 1.107 22.031 -4.43 1 75.5 230 ASN A C 1
ATOM 1751 O O . ASN A 1 230 ? 0.317 22.641 -5.156 1 75.5 230 ASN A O 1
ATOM 1755 N N . THR A 1 231 ? 1.406 22.453 -3.213 1 72.31 231 THR A N 1
ATOM 1756 C CA . THR A 1 231 ? 0.737 23.625 -2.65 1 72.31 231 THR A CA 1
ATOM 1757 C C . THR A 1 231 ? 1.647 24.844 -2.703 1 72.31 231 THR A C 1
ATOM 1759 O O . THR A 1 231 ? 1.359 25.859 -2.076 1 72.31 231 THR A O 1
ATOM 1762 N N . THR A 1 232 ? 2.703 24.672 -3.396 1 74.31 232 THR A N 1
ATOM 1763 C CA . THR A 1 232 ? 3.656 25.766 -3.545 1 74.31 232 THR A CA 1
ATOM 1764 C C . THR A 1 232 ? 3.512 26.438 -4.91 1 74.31 232 THR A C 1
ATOM 1766 O O . THR A 1 232 ? 2.77 25.953 -5.766 1 74.31 232 THR A O 1
ATOM 1769 N N . PRO A 1 233 ? 4.168 27.656 -4.996 1 78.81 233 PRO A N 1
ATOM 1770 C CA . PRO A 1 233 ? 4.109 28.297 -6.312 1 78.81 233 PRO A CA 1
ATOM 1771 C C . PRO A 1 233 ? 4.543 27.375 -7.441 1 78.81 233 PRO A C 1
ATOM 1773 O O . PRO A 1 233 ? 5.34 26.453 -7.219 1 78.81 233 PRO A O 1
ATOM 1776 N N . ASN A 1 234 ? 3.988 27.359 -8.656 1 87.06 234 ASN A N 1
ATOM 1777 C CA . ASN A 1 234 ? 4.238 26.531 -9.836 1 87.06 234 ASN A CA 1
ATOM 1778 C C . ASN A 1 234 ? 3.686 25.125 -9.656 1 87.06 234 ASN A C 1
ATOM 1780 O O . ASN A 1 234 ? 4.324 24.141 -10.047 1 87.06 234 ASN A O 1
ATOM 1784 N N . ARG A 1 235 ? 2.615 25.031 -9.008 1 86 235 ARG A N 1
ATOM 1785 C CA . ARG A 1 235 ? 1.971 23.797 -8.609 1 86 235 ARG A CA 1
ATOM 1786 C C . ARG A 1 235 ? 1.719 22.891 -9.812 1 86 235 ARG A C 1
ATOM 1788 O O . ARG A 1 235 ? 1.945 21.672 -9.75 1 86 235 ARG A O 1
ATOM 1795 N N . TRP A 1 236 ? 1.403 23.422 -10.938 1 89.12 236 TRP A N 1
ATOM 1796 C CA . TRP A 1 236 ? 1.078 22.609 -12.109 1 89.12 236 TRP A CA 1
ATOM 1797 C C . TRP A 1 236 ? 2.342 22.047 -12.75 1 89.12 236 TRP A C 1
ATOM 1799 O O . TRP A 1 236 ? 2.34 20.922 -13.242 1 89.12 236 TRP A O 1
ATOM 1809 N N . ALA A 1 237 ? 3.369 22.891 -12.695 1 90.38 237 ALA A N 1
ATOM 1810 C CA . ALA A 1 237 ? 4.645 22.406 -13.219 1 90.38 237 ALA A CA 1
ATOM 1811 C C . ALA A 1 237 ? 5.203 21.281 -12.352 1 90.38 237 ALA A C 1
ATOM 1813 O O . ALA A 1 237 ? 5.699 20.281 -12.875 1 90.38 237 ALA A O 1
ATOM 1814 N N . ARG A 1 238 ? 5.113 21.453 -11.078 1 89.25 238 ARG A N 1
ATOM 1815 C CA . ARG A 1 238 ? 5.578 20.422 -10.164 1 89.25 238 ARG A CA 1
ATOM 1816 C C . ARG A 1 238 ? 4.746 19.141 -10.305 1 89.25 238 ARG A C 1
ATOM 1818 O O . ARG A 1 238 ? 5.293 18.031 -10.305 1 89.25 238 ARG A O 1
ATOM 1825 N N . PHE A 1 239 ? 3.486 19.391 -10.414 1 92 239 PHE A N 1
ATOM 1826 C CA . PHE A 1 239 ? 2.584 18.266 -10.625 1 92 239 PHE A CA 1
ATOM 1827 C C . PHE A 1 239 ? 2.947 17.5 -11.898 1 92 239 PHE A C 1
ATOM 1829 O O . PHE A 1 239 ? 2.973 16.266 -11.906 1 92 239 PHE A O 1
ATOM 1836 N N . ALA A 1 240 ? 3.305 18.172 -12.922 1 92.5 240 ALA A N 1
ATOM 1837 C CA . ALA A 1 240 ? 3.674 17.562 -14.195 1 92.5 240 ALA A CA 1
ATOM 1838 C C . ALA A 1 240 ? 4.988 16.797 -14.078 1 92.5 240 ALA A C 1
ATOM 1840 O O . ALA A 1 240 ? 5.109 15.688 -14.586 1 92.5 240 ALA A O 1
ATOM 1841 N N . VAL A 1 241 ? 5.934 17.375 -13.383 1 91.12 241 VAL A N 1
ATOM 1842 C CA . VAL A 1 241 ? 7.238 16.734 -13.227 1 91.12 241 VAL A CA 1
ATOM 1843 C C . VAL A 1 241 ? 7.102 15.477 -12.375 1 91.12 241 VAL A C 1
ATOM 1845 O O . VAL A 1 241 ? 7.703 14.445 -12.672 1 91.12 241 VAL A O 1
ATOM 1848 N N . GLN A 1 242 ? 6.301 15.578 -11.305 1 90.56 242 GLN A N 1
ATOM 1849 C CA . GLN A 1 242 ? 6.059 14.43 -10.438 1 90.56 242 GLN A CA 1
ATOM 1850 C C . GLN A 1 242 ? 5.406 13.289 -11.203 1 90.56 242 GLN A C 1
ATOM 1852 O O . GLN A 1 242 ? 5.82 12.133 -11.078 1 90.56 242 GLN A O 1
ATOM 1857 N N . ASN A 1 243 ? 4.465 13.641 -12.023 1 93.94 243 ASN A N 1
ATOM 1858 C CA . ASN A 1 243 ? 3.768 12.617 -12.805 1 93.94 243 ASN A CA 1
ATOM 1859 C C . ASN A 1 243 ? 4.676 12.008 -13.867 1 93.94 243 ASN A C 1
ATOM 1861 O O . ASN A 1 243 ? 4.617 10.805 -14.117 1 93.94 243 ASN A O 1
ATOM 1865 N N . ALA A 1 244 ? 5.473 12.812 -14.453 1 93.69 244 ALA A N 1
ATOM 1866 C CA . ALA A 1 244 ? 6.434 12.289 -15.422 1 93.69 244 ALA A CA 1
ATOM 1867 C C . ALA A 1 244 ? 7.379 11.289 -14.766 1 93.69 244 ALA A C 1
ATOM 1869 O O . ALA A 1 244 ? 7.625 10.203 -15.305 1 93.69 244 ALA A O 1
ATOM 1870 N N . GLY A 1 245 ? 7.91 11.656 -13.602 1 90.19 245 GLY A N 1
ATOM 1871 C CA . GLY A 1 245 ? 8.781 10.75 -12.875 1 90.19 245 GLY A CA 1
ATOM 1872 C C . GLY A 1 245 ? 8.094 9.453 -12.477 1 90.19 245 GLY A C 1
ATOM 1873 O O . GLY A 1 245 ? 8.656 8.375 -12.648 1 90.19 245 GLY A O 1
ATOM 1874 N N . LEU A 1 246 ? 6.895 9.531 -11.945 1 91.94 246 LEU A N 1
ATOM 1875 C CA . LEU A 1 246 ? 6.141 8.359 -11.516 1 91.94 246 LEU A CA 1
ATOM 1876 C C . LEU A 1 246 ? 5.84 7.441 -12.695 1 91.94 246 LEU A C 1
ATOM 1878 O O . LEU A 1 246 ? 6.004 6.223 -12.594 1 91.94 246 LEU A O 1
ATOM 1882 N N . LEU A 1 247 ? 5.484 8.047 -13.828 1 93.38 247 LEU A N 1
ATOM 1883 C CA . LEU A 1 247 ? 5.117 7.273 -15.008 1 93.38 247 LEU A CA 1
ATOM 1884 C C . LEU A 1 247 ? 6.344 6.625 -15.641 1 93.38 247 LEU A C 1
ATOM 1886 O O . LEU A 1 247 ? 6.289 5.473 -16.078 1 93.38 247 LEU A O 1
ATOM 1890 N N . ILE A 1 248 ? 7.434 7.332 -15.633 1 90.69 248 ILE A N 1
ATOM 1891 C CA . ILE A 1 248 ? 8.672 6.781 -16.172 1 90.69 248 ILE A CA 1
ATOM 1892 C C . ILE A 1 248 ? 9.109 5.578 -15.344 1 90.69 248 ILE A C 1
ATOM 1894 O O . ILE A 1 248 ? 9.469 4.531 -15.898 1 90.69 248 ILE A O 1
ATOM 1898 N N . GLY A 1 249 ? 9.078 5.746 -14.047 1 87.88 249 GLY A N 1
ATOM 1899 C CA . GLY A 1 249 ? 9.422 4.629 -13.18 1 87.88 249 GLY A CA 1
ATOM 1900 C C . GLY A 1 249 ? 8.516 3.43 -13.359 1 87.88 249 GLY A C 1
ATOM 1901 O O . GLY A 1 249 ? 8.984 2.295 -13.469 1 87.88 249 GLY A O 1
ATOM 1902 N N . PHE A 1 250 ? 7.273 3.672 -13.422 1 91 250 PHE A N 1
ATOM 1903 C CA . PHE A 1 250 ? 6.281 2.615 -13.586 1 91 250 PHE A CA 1
ATOM 1904 C C . PHE A 1 250 ? 6.465 1.892 -14.914 1 91 250 PHE A C 1
ATOM 1906 O O . PHE A 1 250 ? 6.492 0.66 -14.953 1 91 250 PHE A O 1
ATOM 1913 N N . ILE A 1 251 ? 6.594 2.646 -15.977 1 89.81 251 ILE A N 1
ATOM 1914 C CA . ILE A 1 251 ? 6.715 2.09 -17.312 1 89.81 251 ILE A CA 1
ATOM 1915 C C . ILE A 1 251 ? 8.016 1.306 -17.438 1 89.81 251 ILE A C 1
ATOM 1917 O O . ILE A 1 251 ? 8.047 0.219 -18.016 1 89.81 251 ILE A O 1
ATOM 1921 N N . ALA A 1 252 ? 9.055 1.83 -16.891 1 87.31 252 ALA A N 1
ATOM 1922 C CA . ALA A 1 252 ? 10.344 1.134 -16.922 1 87.31 252 ALA A CA 1
ATOM 1923 C C . ALA A 1 252 ? 10.242 -0.226 -16.234 1 87.31 252 ALA A C 1
ATOM 1925 O O . ALA A 1 252 ? 10.719 -1.231 -16.766 1 87.31 252 ALA A O 1
ATOM 1926 N N . MET A 1 253 ? 9.562 -0.266 -15.133 1 89.12 253 MET A N 1
ATOM 1927 C CA . MET A 1 253 ? 9.445 -1.518 -14.391 1 89.12 253 MET A CA 1
ATOM 1928 C C . MET A 1 253 ? 8.5 -2.482 -15.102 1 89.12 253 MET A C 1
ATOM 1930 O O . MET A 1 253 ? 8.727 -3.693 -15.094 1 89.12 253 MET A O 1
ATOM 1934 N N . ALA A 1 254 ? 7.48 -1.933 -15.68 1 88.44 254 ALA A N 1
ATOM 1935 C CA . ALA A 1 254 ? 6.547 -2.766 -16.438 1 88.44 254 ALA A CA 1
ATOM 1936 C C . ALA A 1 254 ? 7.223 -3.383 -17.656 1 88.44 254 ALA A C 1
ATOM 1938 O O . ALA A 1 254 ? 7.012 -4.559 -17.953 1 88.44 254 ALA A O 1
ATOM 1939 N N . LEU A 1 255 ? 8.039 -2.615 -18.312 1 86.12 255 LEU A N 1
ATOM 1940 C CA . LEU A 1 255 ? 8.75 -3.1 -19.484 1 86.12 255 LEU A CA 1
ATOM 1941 C C . LEU A 1 255 ? 9.773 -4.16 -19.109 1 86.12 255 LEU A C 1
ATOM 1943 O O . LEU A 1 255 ? 9.945 -5.148 -19.828 1 86.12 255 LEU A O 1
ATOM 1947 N N . LEU A 1 256 ? 10.43 -3.965 -18.062 1 83.44 256 LEU A N 1
ATOM 1948 C CA . LEU A 1 256 ? 11.375 -4.969 -17.578 1 83.44 256 LEU A CA 1
ATOM 1949 C C . LEU A 1 256 ? 10.664 -6.281 -17.266 1 83.44 256 LEU A C 1
ATOM 1951 O O . LEU A 1 256 ? 11.203 -7.359 -17.547 1 83.44 256 LEU A O 1
ATOM 1955 N N . GLY A 1 257 ? 9.516 -6.199 -16.734 1 80.62 257 GLY A N 1
ATOM 1956 C CA . GLY A 1 257 ? 8.727 -7.387 -16.438 1 80.62 257 GLY A CA 1
ATOM 1957 C C . GLY A 1 257 ? 8.188 -8.07 -17.688 1 80.62 257 GLY A C 1
ATOM 1958 O O . GLY A 1 257 ? 8.203 -9.305 -17.781 1 80.62 257 GLY A O 1
ATOM 1959 N N . ALA A 1 258 ? 7.785 -7.309 -18.656 1 80.62 258 ALA A N 1
ATOM 1960 C CA . ALA A 1 258 ? 7.168 -7.836 -19.859 1 80.62 258 ALA A CA 1
ATOM 1961 C C . ALA A 1 258 ? 8.219 -8.438 -20.797 1 80.62 258 ALA A C 1
ATOM 1963 O O . ALA A 1 258 ? 7.934 -9.391 -21.531 1 80.62 258 ALA A O 1
ATOM 1964 N N . TYR A 1 259 ? 9.359 -7.922 -20.766 1 77.62 259 TYR A N 1
ATOM 1965 C CA . TYR A 1 259 ? 10.359 -8.367 -21.719 1 77.62 259 TYR A CA 1
ATOM 1966 C C . TYR A 1 259 ? 11.477 -9.141 -21.031 1 77.62 259 TYR A C 1
ATOM 1968 O O . TYR A 1 259 ? 12.586 -9.258 -21.578 1 77.62 259 TYR A O 1
ATOM 1976 N N . GLU A 1 260 ? 11.156 -9.508 -19.891 1 74.19 260 GLU A N 1
ATOM 1977 C CA . GLU A 1 260 ? 12.148 -10.258 -19.125 1 74.19 260 GLU A CA 1
ATOM 1978 C C . GLU A 1 260 ? 12.656 -11.461 -19.906 1 74.19 260 GLU A C 1
ATOM 1980 O O . GLU A 1 260 ? 13.859 -11.711 -19.953 1 74.19 260 GLU A O 1
ATOM 1985 N N . GLU A 1 261 ? 11.75 -12.148 -20.5 1 67.81 261 GLU A N 1
ATOM 1986 C CA . GLU A 1 261 ? 12.141 -13.328 -21.266 1 67.81 261 GLU A CA 1
ATOM 1987 C C . GLU A 1 261 ? 12.953 -12.945 -22.516 1 67.81 261 GLU A C 1
ATOM 1989 O O . GLU A 1 261 ? 13.938 -13.609 -22.844 1 67.81 261 GLU A O 1
ATOM 1994 N N . SER A 1 262 ? 12.445 -11.93 -23.141 1 69.25 262 SER A N 1
ATOM 1995 C CA . SER A 1 262 ? 13.141 -11.492 -24.344 1 69.25 262 SER A CA 1
ATOM 1996 C C . SER A 1 262 ? 14.547 -10.984 -24.016 1 69.25 262 SER A C 1
ATOM 1998 O O . SER A 1 262 ? 15.492 -11.25 -24.766 1 69.25 262 SER A O 1
ATOM 2000 N N . ILE A 1 263 ? 14.664 -10.398 -22.953 1 68.5 263 ILE A N 1
ATOM 2001 C CA . ILE A 1 263 ? 15.953 -9.867 -22.531 1 68.5 263 ILE A CA 1
ATOM 2002 C C . ILE A 1 263 ? 16.891 -11.016 -22.156 1 68.5 263 ILE A C 1
ATOM 2004 O O . ILE A 1 263 ? 18.062 -11.008 -22.5 1 68.5 263 ILE A O 1
ATOM 2008 N N . SER A 1 264 ? 16.297 -11.961 -21.531 1 67.31 264 SER A N 1
ATOM 2009 C CA . SER A 1 264 ? 17.078 -13.141 -21.172 1 67.31 264 SER A CA 1
ATOM 2010 C C . SER A 1 264 ? 17.594 -13.867 -22.406 1 67.31 264 SER A C 1
ATOM 2012 O O . SER A 1 264 ? 18.75 -14.289 -22.438 1 67.31 264 SER A O 1
ATOM 2014 N N . ASP A 1 265 ? 16.75 -13.984 -23.344 1 65.81 265 ASP A N 1
ATOM 2015 C CA . ASP A 1 265 ? 17.125 -14.656 -24.594 1 65.81 265 ASP A CA 1
ATOM 2016 C C . ASP A 1 265 ? 18.219 -13.883 -25.328 1 65.81 265 ASP A C 1
ATOM 2018 O O . ASP A 1 265 ? 19.125 -14.484 -25.906 1 65.81 265 ASP A O 1
ATOM 2022 N N . SER A 1 266 ? 18.094 -12.625 -25.344 1 65.94 266 SER A N 1
ATOM 2023 C CA . SER A 1 266 ? 19.062 -11.789 -26.031 1 65.94 266 SER A CA 1
ATOM 2024 C C . SER A 1 266 ? 20.422 -11.844 -25.375 1 65.94 266 SER A C 1
ATOM 2026 O O . SER A 1 266 ? 21.453 -11.797 -26.047 1 65.94 266 SER A O 1
ATOM 2028 N N . LEU A 1 267 ? 20.406 -11.984 -24.047 1 61.47 267 LEU A N 1
ATOM 2029 C CA . LEU A 1 267 ? 21.656 -12.023 -23.312 1 61.47 267 LEU A CA 1
ATOM 2030 C C . LEU A 1 267 ? 22.297 -13.414 -23.391 1 61.47 267 LEU A C 1
ATOM 2032 O O . LEU A 1 267 ? 23.516 -13.547 -23.297 1 61.47 267 LEU A O 1
ATOM 2036 N N . ALA A 1 268 ? 21.5 -14.43 -23.5 1 60.41 268 ALA A N 1
ATOM 2037 C CA . ALA A 1 268 ? 21.984 -15.805 -23.625 1 60.41 268 ALA A CA 1
ATOM 2038 C C . ALA A 1 268 ? 22.516 -16.078 -25.031 1 60.41 268 ALA A C 1
ATOM 2040 O O . ALA A 1 268 ? 23.297 -17.016 -25.234 1 60.41 268 ALA A O 1
ATOM 2041 N N . SER A 1 269 ? 22.125 -15.359 -26 1 53.94 269 SER A N 1
ATOM 2042 C CA . SER A 1 269 ? 22.656 -15.539 -27.344 1 53.94 269 SER A CA 1
ATOM 2043 C C . SER A 1 269 ? 23.969 -14.773 -27.531 1 53.94 269 SER A C 1
ATOM 2045 O O . SER A 1 269 ? 24.859 -15.25 -28.234 1 53.94 269 SER A O 1
ATOM 2047 N N . MET B 1 1 ? -8.969 -4.207 6.117 1 90.25 1 MET B N 1
ATOM 2048 C CA . MET B 1 1 ? -8.906 -3.971 4.68 1 90.25 1 MET B CA 1
ATOM 2049 C C . MET B 1 1 ? -7.621 -4.551 4.09 1 90.25 1 MET B C 1
ATOM 2051 O O . MET B 1 1 ? -7.66 -5.262 3.084 1 90.25 1 MET B O 1
ATOM 2055 N N . LEU B 1 2 ? -6.477 -4.281 4.703 1 94.56 2 LEU B N 1
ATOM 2056 C CA . LEU B 1 2 ? -5.219 -4.867 4.246 1 94.56 2 LEU B CA 1
ATOM 2057 C C . LEU B 1 2 ? -5.23 -6.379 4.418 1 94.56 2 LEU B C 1
ATOM 2059 O O . LEU B 1 2 ? -4.695 -7.109 3.58 1 94.56 2 LEU B O 1
ATOM 2063 N N . GLY B 1 3 ? -5.832 -6.793 5.559 1 93.06 3 GLY B N 1
ATOM 2064 C CA . GLY B 1 3 ? -5.965 -8.227 5.738 1 93.06 3 GLY B CA 1
ATOM 2065 C C . GLY B 1 3 ? -6.746 -8.898 4.621 1 93.06 3 GLY B C 1
ATOM 2066 O O . GLY B 1 3 ? -6.32 -9.922 4.086 1 93.06 3 GLY B O 1
ATOM 2067 N N . ASP B 1 4 ? -7.871 -8.344 4.316 1 92.38 4 ASP B N 1
ATOM 2068 C CA . ASP B 1 4 ? -8.68 -8.883 3.225 1 92.38 4 ASP B CA 1
ATOM 2069 C C . ASP B 1 4 ? -7.902 -8.867 1.908 1 92.38 4 ASP B C 1
ATOM 2071 O O . ASP B 1 4 ? -7.957 -9.828 1.136 1 92.38 4 ASP B O 1
ATOM 2075 N N . THR B 1 5 ? -7.254 -7.777 1.638 1 95.38 5 THR B N 1
ATOM 2076 C CA . THR B 1 5 ? -6.488 -7.582 0.412 1 95.38 5 THR B CA 1
ATOM 2077 C C . THR B 1 5 ? -5.41 -8.656 0.271 1 95.38 5 THR B C 1
ATOM 2079 O O . THR B 1 5 ? -5.324 -9.328 -0.761 1 95.38 5 THR B O 1
ATOM 2082 N N . PHE B 1 6 ? -4.691 -8.953 1.318 1 95.69 6 PHE B N 1
ATOM 2083 C CA . PHE B 1 6 ? -3.494 -9.773 1.195 1 95.69 6 PHE B CA 1
ATOM 2084 C C . PHE B 1 6 ? -3.805 -11.242 1.493 1 95.69 6 PHE B C 1
ATOM 2086 O O . PHE B 1 6 ? -3.131 -12.141 0.986 1 95.69 6 PHE B O 1
ATOM 2093 N N . PHE B 1 7 ? -4.879 -11.516 2.252 1 93.44 7 PHE B N 1
ATOM 2094 C CA . PHE B 1 7 ? -5.156 -12.898 2.611 1 93.44 7 PHE B CA 1
ATOM 2095 C C . PHE B 1 7 ? -6.195 -13.508 1.676 1 93.44 7 PHE B C 1
ATOM 2097 O O . PHE B 1 7 ? -6.277 -14.727 1.54 1 93.44 7 PHE B O 1
ATOM 2104 N N . HIS B 1 8 ? -7.004 -12.672 1.084 1 92.88 8 HIS B N 1
ATOM 2105 C CA . HIS B 1 8 ? -8.141 -13.242 0.37 1 92.88 8 HIS B CA 1
ATOM 2106 C C . HIS B 1 8 ? -8.156 -12.789 -1.086 1 92.88 8 HIS B C 1
ATOM 2108 O O . HIS B 1 8 ? -8.094 -13.609 -1.999 1 92.88 8 HIS B O 1
ATOM 2114 N N . ILE B 1 9 ? -8.125 -11.508 -1.332 1 93.62 9 ILE B N 1
ATOM 2115 C CA . ILE B 1 9 ? -8.352 -11 -2.684 1 93.62 9 ILE B CA 1
ATOM 2116 C C . ILE B 1 9 ? -7.109 -11.25 -3.539 1 93.62 9 ILE B C 1
ATOM 2118 O O . ILE B 1 9 ? -7.215 -11.75 -4.66 1 93.62 9 ILE B O 1
ATOM 2122 N N . LEU B 1 10 ? -5.945 -10.945 -3.041 1 94.44 10 LEU B N 1
ATOM 2123 C CA . LEU B 1 10 ? -4.715 -11.047 -3.814 1 94.44 10 LEU B CA 1
ATOM 2124 C C . LEU B 1 10 ? -4.438 -12.5 -4.211 1 94.44 10 LEU B C 1
ATOM 2126 O O . LEU B 1 10 ? -4.184 -12.789 -5.379 1 94.44 10 LEU B O 1
ATOM 2130 N N . PRO B 1 11 ? -4.508 -13.445 -3.311 1 90.5 11 PRO B N 1
ATOM 2131 C CA . PRO B 1 11 ? -4.316 -14.836 -3.723 1 90.5 11 PRO B CA 1
ATOM 2132 C C . PRO B 1 11 ? -5.316 -15.281 -4.785 1 90.5 11 PRO B C 1
ATOM 2134 O O . PRO B 1 11 ? -4.969 -16.047 -5.688 1 90.5 11 PRO B O 1
ATOM 2137 N N . LYS B 1 12 ? -6.508 -14.812 -4.668 1 88.44 12 LYS B N 1
ATOM 2138 C CA . LYS B 1 12 ? -7.52 -15.156 -5.66 1 88.44 12 LYS B CA 1
ATOM 2139 C C . LYS B 1 12 ? -7.148 -14.609 -7.039 1 88.44 12 LYS B C 1
ATOM 2141 O O . LYS B 1 12 ? -7.195 -15.336 -8.031 1 88.44 12 LYS B O 1
ATOM 2146 N N . VAL B 1 13 ? -6.75 -13.398 -7.082 1 91.38 13 VAL B N 1
ATOM 2147 C CA . VAL B 1 13 ? -6.418 -12.727 -8.336 1 91.38 13 VAL B CA 1
ATOM 2148 C C . VAL B 1 13 ? -5.168 -13.359 -8.945 1 91.38 13 VAL B C 1
ATOM 2150 O O . VAL B 1 13 ? -5.035 -13.438 -10.164 1 91.38 13 VAL B O 1
ATOM 2153 N N . MET B 1 14 ? -4.285 -13.844 -8.07 1 88.19 14 MET B N 1
ATOM 2154 C CA . MET B 1 14 ? -3.021 -14.406 -8.531 1 88.19 14 MET B CA 1
ATOM 2155 C C . MET B 1 14 ? -3.162 -15.898 -8.812 1 88.19 14 MET B C 1
ATOM 2157 O O . MET B 1 14 ? -2.209 -16.547 -9.25 1 88.19 14 MET B O 1
ATOM 2161 N N . GLY B 1 15 ? -4.25 -16.438 -8.578 1 82.06 15 GLY B N 1
ATOM 2162 C CA . GLY B 1 15 ? -4.547 -17.828 -8.922 1 82.06 15 GLY B CA 1
ATOM 2163 C C . GLY B 1 15 ? -3.969 -18.812 -7.941 1 82.06 15 GLY B C 1
ATOM 2164 O O . GLY B 1 15 ? -3.648 -19.953 -8.312 1 82.06 15 GLY B O 1
ATOM 2165 N N . ILE B 1 16 ? -3.578 -18.359 -6.832 1 70.69 16 ILE B N 1
ATOM 2166 C CA . ILE B 1 16 ? -3.023 -19.25 -5.824 1 70.69 16 ILE B CA 1
ATOM 2167 C C . ILE B 1 16 ? -4.152 -19.859 -4.988 1 70.69 16 ILE B C 1
ATOM 2169 O O . ILE B 1 16 ? -4.828 -19.141 -4.242 1 70.69 16 ILE B O 1
ATOM 2173 N N . HIS B 1 17 ? -5.25 -20.344 -5.578 1 57.97 17 HIS B N 1
ATOM 2174 C CA . HIS B 1 17 ? -6.383 -20.844 -4.805 1 57.97 17 HIS B CA 1
ATOM 2175 C C . HIS B 1 17 ? -6.113 -22.25 -4.273 1 57.97 17 HIS B C 1
ATOM 2177 O O . HIS B 1 17 ? -5.391 -23.031 -4.898 1 57.97 17 HIS B O 1
ATOM 2183 N N . GLY B 1 18 ? -6.273 -22.453 -2.949 1 45.81 18 GLY B N 1
ATOM 2184 C CA . GLY B 1 18 ? -6.473 -23.812 -2.475 1 45.81 18 GLY B CA 1
ATOM 2185 C C . GLY B 1 18 ? -7.457 -24.594 -3.316 1 45.81 18 GLY B C 1
ATOM 2186 O O . GLY B 1 18 ? -7.934 -24.109 -4.344 1 45.81 18 GLY B O 1
ATOM 2187 N N . HIS B 1 19 ? -8.18 -25.609 -2.771 1 42.06 19 HIS B N 1
ATOM 2188 C CA . HIS B 1 19 ? -9.078 -26.625 -3.332 1 42.06 19 HIS B CA 1
ATOM 2189 C C . HIS B 1 19 ? -10.25 -25.969 -4.051 1 42.06 19 HIS B C 1
ATOM 2191 O O . HIS B 1 19 ? -11.227 -25.562 -3.416 1 42.06 19 HIS B O 1
ATOM 2197 N N . GLU B 1 20 ? -10.023 -25.078 -4.809 1 39.97 20 GLU B N 1
ATOM 2198 C CA . GLU B 1 20 ? -11.367 -24.969 -5.367 1 39.97 20 GLU B CA 1
ATOM 2199 C C . GLU B 1 20 ? -11.781 -26.266 -6.055 1 39.97 20 GLU B C 1
ATOM 2201 O O . GLU B 1 20 ? -10.992 -26.859 -6.809 1 39.97 20 GLU B O 1
ATOM 2206 N N . GLU B 1 21 ? -12.695 -27.078 -5.543 1 36.38 21 GLU B N 1
ATOM 2207 C CA . GLU B 1 21 ? -13.312 -28.266 -6.113 1 36.38 21 GLU B CA 1
ATOM 2208 C C . GLU B 1 21 ? -13.508 -28.125 -7.621 1 36.38 21 GLU B C 1
ATOM 2210 O O . GLU B 1 21 ? -13.156 -29.016 -8.391 1 36.38 21 GLU B O 1
ATOM 2215 N N . GLY B 1 22 ? -14.648 -27.375 -7.98 1 33.69 22 GLY B N 1
ATOM 2216 C CA . GLY B 1 22 ? -15.594 -27.859 -8.977 1 33.69 22 GLY B CA 1
ATOM 2217 C C . GLY B 1 22 ? -15.07 -27.734 -10.398 1 33.69 22 GLY B C 1
ATOM 2218 O O . GLY B 1 22 ? -15.734 -28.156 -11.352 1 33.69 22 GLY B O 1
ATOM 2219 N N . SER B 1 23 ? -14.477 -26.688 -10.914 1 34.94 23 SER B N 1
ATOM 2220 C CA . SER B 1 23 ? -14.758 -26.734 -12.352 1 34.94 23 SER B CA 1
ATOM 2221 C C . SER B 1 23 ? -13.828 -27.719 -13.055 1 34.94 23 SER B C 1
ATOM 2223 O O . SER B 1 23 ? -12.617 -27.719 -12.812 1 34.94 23 SER B O 1
ATOM 2225 N N . ASP B 1 24 ? -14.359 -28.875 -13.484 1 32.91 24 ASP B N 1
ATOM 2226 C CA . ASP B 1 24 ? -14.039 -29.984 -14.375 1 32.91 24 ASP B CA 1
ATOM 2227 C C . ASP B 1 24 ? -13.32 -29.5 -15.625 1 32.91 24 ASP B C 1
ATOM 2229 O O . ASP B 1 24 ? -13.953 -29.172 -16.625 1 32.91 24 ASP B O 1
ATOM 2233 N N . GLU B 1 25 ? -12.594 -28.531 -15.727 1 32.72 25 GLU B N 1
ATOM 2234 C CA . GLU B 1 25 ? -12.18 -28.469 -17.125 1 32.72 25 GLU B CA 1
ATOM 2235 C C . GLU B 1 25 ? -11.281 -29.656 -17.469 1 32.72 25 GLU B C 1
ATOM 2237 O O . GLU B 1 25 ? -10.219 -29.844 -16.875 1 32.72 25 GLU B O 1
ATOM 2242 N N . ASN B 1 26 ? -11.852 -30.812 -17.906 1 32.5 26 ASN B N 1
ATOM 2243 C CA . ASN B 1 26 ? -11.328 -32.031 -18.531 1 32.5 26 ASN B CA 1
ATOM 2244 C C . ASN B 1 26 ? -10.344 -31.703 -19.656 1 32.5 26 ASN B C 1
ATOM 2246 O O . ASN B 1 26 ? -10.672 -31.859 -20.828 1 32.5 26 ASN B O 1
ATOM 2250 N N . GLY B 1 27 ? -9.852 -30.547 -19.844 1 32.62 27 GLY B N 1
ATOM 2251 C CA . GLY B 1 27 ? -9.219 -30.594 -21.156 1 32.62 27 GLY B CA 1
ATOM 2252 C C . GLY B 1 27 ? -8.102 -31.625 -21.234 1 32.62 27 GLY B C 1
ATOM 2253 O O . GLY B 1 27 ? -7.5 -31.969 -20.219 1 32.62 27 GLY B O 1
ATOM 2254 N N . ASP B 1 28 ? -8.016 -32.406 -22.266 1 32.97 28 ASP B N 1
ATOM 2255 C CA . ASP B 1 28 ? -7.164 -33.438 -22.812 1 32.97 28 ASP B CA 1
ATOM 2256 C C . ASP B 1 28 ? -5.691 -33.062 -22.75 1 32.97 28 ASP B C 1
ATOM 2258 O O . ASP B 1 28 ? -5.332 -31.922 -23.109 1 32.97 28 ASP B O 1
ATOM 2262 N N . HIS B 1 29 ? -4.902 -33.625 -21.984 1 36.06 29 HIS B N 1
ATOM 2263 C CA . HIS B 1 29 ? -3.484 -33.562 -21.656 1 36.06 29 HIS B CA 1
ATOM 2264 C C . HIS B 1 29 ? -2.617 -33.906 -22.859 1 36.06 29 HIS B C 1
ATOM 2266 O O . HIS B 1 29 ? -1.448 -34.281 -22.703 1 36.06 29 HIS B O 1
ATOM 2272 N N . ALA B 1 30 ? -3.145 -34 -24.078 1 36.94 30 ALA B N 1
ATOM 2273 C CA . ALA B 1 30 ? -2.199 -34.688 -24.953 1 36.94 30 ALA B CA 1
ATOM 2274 C C . ALA B 1 30 ? -0.875 -33.938 -25.031 1 36.94 30 ALA B C 1
ATOM 2276 O O . ALA B 1 30 ? 0.189 -34.531 -24.797 1 36.94 30 ALA B O 1
ATOM 2277 N N . GLY B 1 31 ? -0.571 -33.344 -26.234 1 37.62 31 GLY B N 1
ATOM 2278 C CA . GLY B 1 31 ? 0.65 -33 -26.953 1 37.62 31 GLY B CA 1
ATOM 2279 C C . GLY B 1 31 ? 1.377 -31.797 -26.375 1 37.62 31 GLY B C 1
ATOM 2280 O O . GLY B 1 31 ? 1.122 -30.672 -26.766 1 37.62 31 GLY B O 1
ATOM 2281 N N . HIS B 1 32 ? 1.889 -31.625 -25.141 1 41.19 32 HIS B N 1
ATOM 2282 C CA . HIS B 1 32 ? 1.823 -30.828 -23.922 1 41.19 32 HIS B CA 1
ATOM 2283 C C . HIS B 1 32 ? 2.99 -29.844 -23.828 1 41.19 32 HIS B C 1
ATOM 2285 O O . HIS B 1 32 ? 3.1 -29.094 -22.859 1 41.19 32 HIS B O 1
ATOM 2291 N N . SER B 1 33 ? 4.137 -30.031 -24.531 1 49.16 33 SER B N 1
ATOM 2292 C CA . SER B 1 33 ? 5.312 -29.328 -24.031 1 49.16 33 SER B CA 1
ATOM 2293 C C . SER B 1 33 ? 5.242 -27.844 -24.375 1 49.16 33 SER B C 1
ATOM 2295 O O . SER B 1 33 ? 5.445 -26.984 -23.5 1 49.16 33 SER B O 1
ATOM 2297 N N . ASP B 1 34 ? 5.285 -27.531 -25.719 1 50.25 34 ASP B N 1
ATOM 2298 C CA . ASP B 1 34 ? 5.316 -26.156 -26.203 1 50.25 34 ASP B CA 1
ATOM 2299 C C . ASP B 1 34 ? 4.051 -25.406 -25.812 1 50.25 34 ASP B C 1
ATOM 2301 O O . ASP B 1 34 ? 4.094 -24.188 -25.547 1 50.25 34 ASP B O 1
ATOM 2305 N N . GLU B 1 35 ? 2.961 -26.016 -25.844 1 54.09 35 GLU B N 1
ATOM 2306 C CA . GLU B 1 35 ? 1.667 -25.438 -25.5 1 54.09 35 GLU B CA 1
ATOM 2307 C C . GLU B 1 35 ? 1.605 -25.062 -24.016 1 54.09 35 GLU B C 1
ATOM 2309 O O . GLU B 1 35 ? 0.974 -24.062 -23.641 1 54.09 35 GLU B O 1
ATOM 2314 N N . SER B 1 36 ? 2.453 -25.734 -23.266 1 62.88 36 SER B N 1
ATOM 2315 C CA . SER B 1 36 ? 2.463 -25.516 -21.812 1 62.88 36 SER B CA 1
ATOM 2316 C C . SER B 1 36 ? 3.205 -24.234 -21.453 1 62.88 36 SER B C 1
ATOM 2318 O O . SER B 1 36 ? 2.754 -23.469 -20.609 1 62.88 36 SER B O 1
ATOM 2320 N N . HIS B 1 37 ? 4.23 -24.016 -22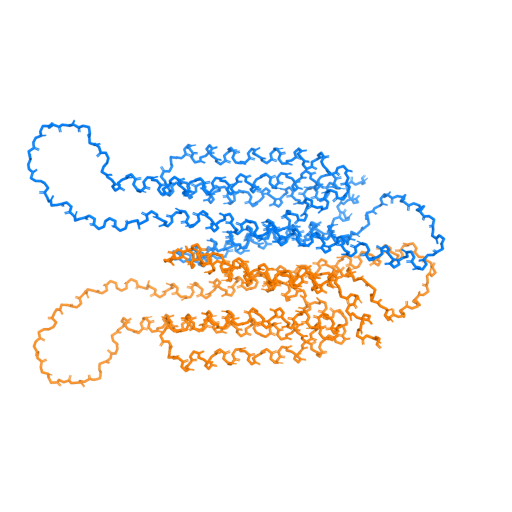.266 1 68 37 HIS B N 1
ATOM 2321 C CA . HIS B 1 37 ? 5.004 -22.797 -22.016 1 68 37 HIS B CA 1
ATOM 2322 C C . HIS B 1 37 ? 4.234 -21.562 -22.453 1 68 37 HIS B C 1
ATOM 2324 O O . HIS B 1 37 ? 4.297 -20.516 -21.781 1 68 37 HIS B O 1
ATOM 2330 N N . ALA B 1 38 ? 3.559 -21.75 -23.641 1 73.94 38 ALA B N 1
ATOM 2331 C CA . ALA B 1 38 ? 2.773 -20.625 -24.141 1 73.94 38 ALA B CA 1
ATOM 2332 C C . ALA B 1 38 ? 1.636 -20.281 -23.188 1 73.94 38 ALA B C 1
ATOM 2334 O O . ALA B 1 38 ? 1.342 -19.109 -22.953 1 73.94 38 ALA B O 1
ATOM 2335 N N . GLU B 1 39 ? 1.067 -21.203 -22.641 1 76.19 39 GLU B N 1
ATOM 2336 C CA . GLU B 1 39 ? -0.02 -21 -21.688 1 76.19 39 GLU B CA 1
ATOM 2337 C C . GLU B 1 39 ? 0.488 -20.359 -20.391 1 76.19 39 GLU B C 1
ATOM 2339 O O . GLU B 1 39 ? -0.167 -19.484 -19.828 1 76.19 39 GLU B O 1
ATOM 2344 N N . GLU B 1 40 ? 1.634 -20.781 -20.031 1 77.56 40 GLU B N 1
ATOM 2345 C CA . GLU B 1 40 ? 2.23 -20.219 -18.828 1 77.56 40 GLU B CA 1
ATOM 2346 C C . GLU B 1 40 ? 2.627 -18.766 -19.016 1 77.56 40 GLU B C 1
ATOM 2348 O O . GLU B 1 40 ? 2.471 -17.938 -18.109 1 77.56 40 GLU B O 1
ATOM 2353 N N . ASP B 1 41 ? 3.059 -18.5 -20.188 1 78.25 41 ASP B N 1
ATOM 2354 C CA . ASP B 1 41 ? 3.43 -17.125 -20.531 1 78.25 41 ASP B CA 1
ATOM 2355 C C . ASP B 1 41 ? 2.203 -16.219 -20.547 1 78.25 41 ASP B C 1
ATOM 2357 O O . ASP B 1 41 ? 2.264 -15.078 -20.109 1 78.25 41 ASP B O 1
ATOM 2361 N N . ALA B 1 42 ? 1.187 -16.75 -21.125 1 81.94 42 ALA B N 1
ATOM 2362 C CA . ALA B 1 42 ? -0.051 -15.977 -21.188 1 81.94 42 ALA B CA 1
ATOM 2363 C C . ALA B 1 42 ? -0.588 -15.688 -19.797 1 81.94 42 ALA B C 1
ATOM 2365 O O . ALA B 1 42 ? -1.048 -14.578 -19.516 1 81.94 42 ALA B O 1
ATOM 2366 N N . LYS B 1 43 ? -0.541 -16.609 -18.953 1 82.38 43 LYS B N 1
ATOM 2367 C CA . LYS B 1 43 ? -0.987 -16.438 -17.562 1 82.38 43 LYS B CA 1
ATOM 2368 C C . LYS B 1 43 ? -0.129 -15.414 -16.828 1 82.38 43 LYS B C 1
ATOM 2370 O O . LYS B 1 43 ? -0.644 -14.617 -16.047 1 82.38 43 LYS B O 1
ATOM 2375 N N . TYR B 1 44 ? 1.088 -15.453 -17.156 1 83.69 44 TYR B N 1
ATOM 2376 C CA . TYR B 1 44 ? 2.01 -14.516 -16.531 1 83.69 44 TYR B CA 1
ATOM 2377 C C . TYR B 1 44 ? 1.725 -13.086 -16.984 1 83.69 44 TYR B C 1
ATOM 2379 O O . TYR B 1 44 ? 1.69 -12.164 -16.172 1 83.69 44 TYR B O 1
ATOM 2387 N N . LYS B 1 45 ? 1.502 -12.938 -18.25 1 85.88 45 LYS B N 1
ATOM 2388 C CA . LYS B 1 45 ? 1.213 -11.617 -18.797 1 85.88 45 LYS B CA 1
ATOM 2389 C C . LYS B 1 45 ? -0.094 -11.062 -18.234 1 85.88 45 LYS B C 1
ATOM 2391 O O . LYS B 1 45 ? -0.205 -9.867 -17.984 1 85.88 45 LYS B O 1
ATOM 2396 N N . LEU B 1 46 ? -1.035 -11.938 -18.109 1 88.19 46 LEU B N 1
ATOM 2397 C CA . LEU B 1 46 ? -2.307 -11.531 -17.516 1 88.19 46 LEU B CA 1
ATOM 2398 C C . LEU B 1 46 ? -2.119 -11.078 -16.078 1 88.19 46 LEU B C 1
ATOM 2400 O O . LEU B 1 46 ? -2.701 -10.078 -15.648 1 88.19 46 LEU B O 1
ATOM 2404 N N . ALA B 1 47 ? -1.315 -11.75 -15.383 1 87.88 47 ALA B N 1
ATOM 2405 C CA . ALA B 1 47 ? -1.025 -11.398 -14 1 87.88 47 ALA B CA 1
ATOM 2406 C C . ALA B 1 47 ? -0.339 -10.039 -13.914 1 87.88 47 ALA B C 1
ATOM 2408 O O . ALA B 1 47 ? -0.666 -9.219 -13.047 1 87.88 47 ALA B O 1
ATOM 2409 N N . LEU B 1 48 ? 0.545 -9.828 -14.797 1 89.81 48 LEU B N 1
ATOM 2410 C CA . LEU B 1 48 ? 1.234 -8.547 -14.828 1 89.81 48 LEU B CA 1
ATOM 2411 C C . LEU B 1 48 ? 0.26 -7.414 -15.141 1 89.81 48 LEU B C 1
ATOM 2413 O O . LEU B 1 48 ? 0.366 -6.324 -14.57 1 89.81 48 LEU B O 1
ATOM 2417 N N . GLY B 1 49 ? -0.623 -7.699 -16.109 1 93.19 49 GLY B N 1
ATOM 2418 C CA . GLY B 1 49 ? -1.652 -6.715 -16.391 1 93.19 49 GLY B CA 1
ATOM 2419 C C . GLY B 1 49 ? -2.508 -6.371 -15.188 1 93.19 49 GLY B C 1
ATOM 2420 O O . GLY B 1 49 ? -2.826 -5.203 -14.961 1 93.19 49 GLY B O 1
ATOM 2421 N N . ARG B 1 50 ? -2.883 -7.312 -14.461 1 94.38 50 ARG B N 1
ATOM 2422 C CA . ARG B 1 50 ? -3.688 -7.113 -13.258 1 94.38 50 ARG B CA 1
ATOM 2423 C C . ARG B 1 50 ? -2.918 -6.312 -12.211 1 94.38 50 ARG B C 1
ATOM 2425 O O . ARG B 1 50 ? -3.486 -5.445 -11.547 1 94.38 50 ARG B O 1
ATOM 2432 N N . MET B 1 51 ? -1.653 -6.605 -12.094 1 95 51 MET B N 1
ATOM 2433 C CA . MET B 1 51 ? -0.826 -5.852 -11.156 1 95 51 MET B CA 1
ATOM 2434 C C . MET B 1 51 ? -0.659 -4.41 -11.625 1 95 51 MET B C 1
ATOM 2436 O O . MET B 1 51 ? -0.615 -3.49 -10.797 1 95 51 MET B O 1
ATOM 2440 N N . ALA B 1 52 ? -0.569 -4.27 -12.93 1 95.69 52 ALA B N 1
ATOM 2441 C CA . ALA B 1 52 ? -0.52 -2.914 -13.477 1 95.69 52 ALA B CA 1
ATOM 2442 C C . ALA B 1 52 ? -1.782 -2.135 -13.117 1 95.69 52 ALA B C 1
ATOM 2444 O O . ALA B 1 52 ? -1.713 -0.952 -12.773 1 95.69 52 ALA B O 1
ATOM 2445 N N . LEU B 1 53 ? -2.885 -2.793 -13.195 1 96.19 53 LEU B N 1
ATOM 2446 C CA . LEU B 1 53 ? -4.141 -2.15 -12.828 1 96.19 53 LEU B CA 1
ATOM 2447 C C . LEU B 1 53 ? -4.168 -1.814 -11.344 1 96.19 53 LEU B C 1
ATOM 2449 O O . LEU B 1 53 ? -4.684 -0.767 -10.945 1 96.19 53 LEU B O 1
ATOM 2453 N N . THR B 1 54 ? -3.666 -2.678 -10.523 1 97.12 54 THR B N 1
ATOM 2454 C CA . THR B 1 54 ? -3.561 -2.434 -9.086 1 97.12 54 THR B CA 1
ATOM 2455 C C . THR B 1 54 ? -2.773 -1.156 -8.812 1 97.12 54 THR B C 1
ATOM 2457 O O . THR B 1 54 ? -3.246 -0.271 -8.094 1 97.12 54 THR B O 1
ATOM 2460 N N . VAL B 1 55 ? -1.635 -1.034 -9.43 1 97.06 55 VAL B N 1
ATOM 2461 C CA . VAL B 1 55 ? -0.81 0.157 -9.258 1 97.06 55 VAL B CA 1
ATOM 2462 C C . VAL B 1 55 ? -1.495 1.359 -9.898 1 97.06 55 VAL B C 1
ATOM 2464 O O . VAL B 1 55 ? -1.468 2.465 -9.352 1 97.06 55 VAL B O 1
ATOM 2467 N N . GLY B 1 56 ? -2.107 1.116 -11.047 1 96.06 56 GLY B N 1
ATOM 2468 C CA . GLY B 1 56 ? -2.846 2.168 -11.727 1 96.06 56 GLY B CA 1
ATOM 2469 C C . GLY B 1 56 ? -3.949 2.77 -10.875 1 96.06 56 GLY B C 1
ATOM 2470 O O . GLY B 1 56 ? -4.18 3.98 -10.922 1 96.06 56 GLY B O 1
ATOM 2471 N N . MET B 1 57 ? -4.617 1.941 -10.148 1 94.81 57 MET B N 1
ATOM 2472 C CA . MET B 1 57 ? -5.711 2.422 -9.312 1 94.81 57 MET B CA 1
ATOM 2473 C C . MET B 1 57 ? -5.18 3.254 -8.148 1 94.81 57 MET B C 1
ATOM 2475 O O . MET B 1 57 ? -5.809 4.23 -7.738 1 94.81 57 MET B O 1
ATOM 2479 N N . MET B 1 58 ? -4.031 2.861 -7.559 1 96 58 MET B N 1
ATOM 2480 C CA . MET B 1 58 ? -3.389 3.689 -6.543 1 96 58 MET B CA 1
ATOM 2481 C C . MET B 1 58 ? -3.021 5.059 -7.105 1 96 58 MET B C 1
ATOM 2483 O O . MET B 1 58 ? -3.26 6.082 -6.465 1 96 58 MET B O 1
ATOM 2487 N N . TYR B 1 59 ? -2.504 4.988 -8.297 1 95.69 59 TYR B N 1
ATOM 2488 C CA . TYR B 1 59 ? -2.088 6.211 -8.977 1 95.69 59 TYR B CA 1
ATOM 2489 C C . TYR B 1 59 ? -3.285 7.109 -9.266 1 95.69 59 TYR B C 1
ATOM 2491 O O . TYR B 1 59 ? -3.215 8.328 -9.078 1 95.69 59 TYR B O 1
ATOM 2499 N N . LEU B 1 60 ? -4.324 6.523 -9.727 1 93.31 60 LEU B N 1
ATOM 2500 C CA . LEU B 1 60 ? -5.535 7.277 -10.031 1 93.31 60 LEU B CA 1
ATOM 2501 C C . LEU B 1 60 ? -6.055 7.996 -8.789 1 93.31 60 LEU B C 1
ATOM 2503 O O . LEU B 1 60 ? -6.426 9.172 -8.859 1 93.31 60 LEU B O 1
ATOM 2507 N N . PHE B 1 61 ? -6.055 7.359 -7.711 1 91.81 61 PHE B N 1
ATOM 2508 C CA . PHE B 1 61 ? -6.559 7.977 -6.492 1 91.81 61 PHE B CA 1
ATOM 2509 C C . PHE B 1 61 ? -5.613 9.07 -6.012 1 91.81 61 PHE B C 1
ATOM 2511 O O . PHE B 1 61 ? -6.059 10.094 -5.473 1 91.81 61 PHE B O 1
ATOM 2518 N N . TRP B 1 62 ? -4.387 8.836 -6.152 1 92.88 62 TRP B N 1
ATOM 2519 C CA . TRP B 1 62 ? -3.422 9.875 -5.805 1 92.88 62 TRP B CA 1
ATOM 2520 C C . TRP B 1 62 ? -3.619 11.109 -6.676 1 92.88 62 TRP B C 1
ATOM 2522 O O . TRP B 1 62 ? -3.539 12.242 -6.184 1 92.88 62 TRP B O 1
ATOM 2532 N N . ILE B 1 63 ? -3.871 10.906 -7.961 1 92.31 63 ILE B N 1
ATOM 2533 C CA . ILE B 1 63 ? -4.113 12.008 -8.891 1 92.31 63 ILE B CA 1
ATOM 2534 C C . ILE B 1 63 ? -5.355 12.781 -8.453 1 92.31 63 ILE B C 1
ATOM 2536 O O . ILE B 1 63 ? -5.344 14.008 -8.414 1 92.31 63 ILE B O 1
ATOM 2540 N N . LEU B 1 64 ? -6.379 12.07 -8.094 1 87.69 64 LEU B N 1
ATOM 2541 C CA . LEU B 1 64 ? -7.625 12.703 -7.668 1 87.69 64 LEU B CA 1
ATOM 2542 C C . LEU B 1 64 ? -7.406 13.547 -6.418 1 87.69 64 LEU B C 1
ATOM 2544 O O . LEU B 1 64 ? -7.867 14.688 -6.352 1 87.69 64 LEU B O 1
ATOM 2548 N N . GLU B 1 65 ? -6.695 13.023 -5.547 1 86.94 65 GLU B N 1
ATOM 2549 C CA . GLU B 1 65 ? -6.438 13.758 -4.312 1 86.94 65 GLU B CA 1
ATOM 2550 C C . GLU B 1 65 ? -5.52 14.953 -4.566 1 86.94 65 GLU B C 1
ATOM 2552 O O . GLU B 1 65 ? -5.695 16.016 -3.967 1 86.94 65 GLU B O 1
ATOM 2557 N N . SER B 1 66 ? -4.555 14.711 -5.418 1 88.81 66 SER B N 1
ATOM 2558 C CA . SER B 1 66 ? -3.625 15.789 -5.746 1 88.81 66 SER B CA 1
ATOM 2559 C C . SER B 1 66 ? -4.34 16.938 -6.434 1 88.81 66 SER B C 1
ATOM 2561 O O . SER B 1 66 ? -4.086 18.109 -6.121 1 88.81 66 SER B O 1
ATOM 2563 N N . LEU B 1 67 ? -5.215 16.609 -7.281 1 85.12 67 LEU B N 1
ATOM 2564 C CA . LEU B 1 67 ? -5.961 17.641 -8 1 85.12 67 LEU B CA 1
ATOM 2565 C C . LEU B 1 67 ? -6.879 18.406 -7.059 1 85.12 67 LEU B C 1
ATOM 2567 O O . LEU B 1 67 ? -7.031 19.625 -7.184 1 85.12 67 LEU B O 1
ATOM 2571 N N . THR B 1 68 ? -7.465 17.766 -6.129 1 81.62 68 THR B N 1
ATOM 2572 C CA . THR B 1 68 ? -8.305 18.422 -5.133 1 81.62 68 THR B CA 1
ATOM 2573 C C . THR B 1 68 ? -7.477 19.328 -4.238 1 81.62 68 THR B C 1
ATOM 2575 O O . THR B 1 68 ? -7.922 20.422 -3.875 1 81.62 68 THR B O 1
ATOM 2578 N N . SER B 1 69 ? -6.281 18.875 -3.908 1 80.81 69 SER B N 1
ATOM 2579 C CA . SER B 1 69 ? -5.387 19.672 -3.078 1 80.81 69 SER B CA 1
ATOM 2580 C C . SER B 1 69 ? -4.922 20.922 -3.816 1 80.81 69 SER B C 1
ATOM 2582 O O . SER B 1 69 ? -4.832 22 -3.229 1 80.81 69 SER B O 1
ATOM 2584 N N . ILE B 1 70 ? -4.609 20.828 -5.043 1 78.88 70 ILE B N 1
ATOM 2585 C CA . ILE B 1 70 ? -4.145 21.938 -5.871 1 78.88 70 ILE B CA 1
ATOM 2586 C C . ILE B 1 70 ? -5.27 22.953 -6.039 1 78.88 70 ILE B C 1
ATOM 2588 O O . ILE B 1 70 ? -5.027 24.172 -5.996 1 78.88 70 ILE B O 1
ATOM 2592 N N . SER B 1 71 ? -6.406 22.469 -6.156 1 74.5 71 SER B N 1
ATOM 2593 C CA . SER B 1 71 ? -7.551 23.359 -6.367 1 74.5 71 SER B CA 1
ATOM 2594 C C . SER B 1 71 ? -7.918 24.094 -5.09 1 74.5 71 SER B C 1
ATOM 2596 O O . SER B 1 71 ? -8.406 25.234 -5.145 1 74.5 71 SER B O 1
ATOM 2598 N N . ASN B 1 72 ? -7.73 23.469 -3.965 1 64.62 72 ASN B N 1
ATOM 2599 C CA . ASN B 1 72 ? -8.039 24.109 -2.689 1 64.62 72 ASN B CA 1
ATOM 2600 C C . ASN B 1 72 ? -7.004 25.172 -2.324 1 64.62 72 ASN B C 1
ATOM 2602 O O . ASN B 1 72 ? -7.309 26.125 -1.604 1 64.62 72 ASN B O 1
ATOM 2606 N N . PHE B 1 73 ? -5.73 25.125 -2.611 1 55.88 73 PHE B N 1
ATOM 2607 C CA . PHE B 1 73 ? -4.695 26.094 -2.289 1 55.88 73 PHE B CA 1
ATOM 2608 C C . PHE B 1 73 ? -4.789 27.312 -3.207 1 55.88 73 PHE B C 1
ATOM 2610 O O . PHE B 1 73 ? -4.328 28.406 -2.854 1 55.88 73 PHE B O 1
ATOM 2617 N N . GLY B 1 74 ? -5.168 27.219 -4.359 1 49.97 74 GLY B N 1
ATOM 2618 C CA . GLY B 1 74 ? -5.23 28.375 -5.238 1 49.97 74 GLY B CA 1
ATOM 2619 C C . GLY B 1 74 ? -6 29.547 -4.637 1 49.97 74 GLY B C 1
ATOM 2620 O O . GLY B 1 74 ? -5.953 30.656 -5.152 1 49.97 74 GLY B O 1
ATOM 2621 N N . GLY B 1 75 ? -6.883 29.281 -3.713 1 42.16 75 GLY B N 1
ATOM 2622 C CA . GLY B 1 75 ? -7.637 30.453 -3.297 1 42.16 75 GLY B CA 1
ATOM 2623 C C . GLY B 1 75 ? -6.891 31.328 -2.299 1 42.16 75 GLY B C 1
ATOM 2624 O O . GLY B 1 75 ? -7.438 32.312 -1.79 1 42.16 75 GLY B O 1
ATOM 2625 N N . HIS B 1 76 ? -5.906 30.828 -1.665 1 41.19 76 HIS B N 1
ATOM 2626 C CA . HIS B 1 76 ? -5.34 31.812 -0.757 1 41.19 76 HIS B CA 1
ATOM 2627 C C . HIS B 1 76 ? -4.711 32.969 -1.526 1 41.19 76 HIS B C 1
ATOM 2629 O O . HIS B 1 76 ? -3.543 32.906 -1.912 1 41.19 76 HIS B O 1
ATOM 2635 N N . GLY B 1 77 ? -5.445 33.562 -2.381 1 33.88 77 GLY B N 1
ATOM 2636 C CA . GLY B 1 77 ? -5.027 34.938 -2.641 1 33.88 77 GLY B CA 1
ATOM 2637 C C . GLY B 1 77 ? -4.812 35.719 -1.376 1 33.88 77 GLY B C 1
ATOM 2638 O O . GLY B 1 77 ? -5.566 35.594 -0.41 1 33.88 77 GLY B O 1
ATOM 2639 N N . HIS B 1 78 ? -3.625 35.969 -0.99 1 32.88 78 HIS B N 1
ATOM 2640 C CA . HIS B 1 78 ? -3.178 36.938 -0.002 1 32.88 78 HIS B CA 1
ATOM 2641 C C . HIS B 1 78 ? -4.09 38.156 0.017 1 32.88 78 HIS B C 1
ATOM 2643 O O . HIS B 1 78 ? -3.889 39.094 -0.751 1 32.88 78 HIS B O 1
ATOM 2649 N N . SER B 1 79 ? -5.383 38.094 0.077 1 31.88 79 SER B N 1
ATOM 2650 C CA . SER B 1 79 ? -5.945 39.406 0.361 1 31.88 79 SER B CA 1
ATOM 2651 C C . SER B 1 79 ? -5.512 39.938 1.733 1 31.88 79 SER B C 1
ATOM 2653 O O . SER B 1 79 ? -5.891 39.344 2.758 1 31.88 79 SER B O 1
ATOM 2655 N N . HIS B 1 80 ? -4.234 40.125 2.002 1 31.23 80 HIS B N 1
ATOM 2656 C CA . HIS B 1 80 ? -3.85 41.062 3.076 1 31.23 80 HIS B CA 1
ATOM 2657 C C . HIS B 1 80 ? -4.812 42.219 3.174 1 31.23 80 HIS B C 1
ATOM 2659 O O . HIS B 1 80 ? -4.582 43.281 2.564 1 31.23 80 HIS B O 1
ATOM 2665 N N . GLY B 1 81 ? -6.094 42.094 2.998 1 32.72 81 GLY B N 1
ATOM 2666 C CA . GLY B 1 81 ? -6.812 43.312 3.268 1 32.72 81 GLY B CA 1
ATOM 2667 C C . GLY B 1 81 ? -6.633 43.812 4.688 1 32.72 81 GLY B C 1
ATOM 2668 O O . GLY B 1 81 ? -6.391 43.031 5.602 1 32.72 81 GLY B O 1
ATOM 2669 N N . PRO B 1 82 ? -6.266 45.062 4.949 1 33.31 82 PRO B N 1
ATOM 2670 C CA . PRO B 1 82 ? -6.105 45.75 6.223 1 33.31 82 PRO B CA 1
ATOM 2671 C C . PRO B 1 82 ? -7.227 45.469 7.211 1 33.31 82 PRO B C 1
ATOM 2673 O O . PRO B 1 82 ? -8.344 45.125 6.801 1 33.31 82 PRO B O 1
ATOM 2676 N N . ALA B 1 83 ? -6.887 44.969 8.391 1 36.69 83 ALA B N 1
ATOM 2677 C CA . ALA B 1 83 ? -7.77 44.812 9.539 1 36.69 83 ALA B CA 1
ATOM 2678 C C . ALA B 1 83 ? -8.789 45.938 9.625 1 36.69 83 ALA B C 1
ATOM 2680 O O . ALA B 1 83 ? -8.422 47.125 9.547 1 36.69 83 ALA B O 1
ATOM 2681 N N . PRO B 1 84 ? -10.039 45.688 9.266 1 33.75 84 PRO B N 1
ATOM 2682 C CA . PRO B 1 84 ? -10.977 46.781 9.383 1 33.75 84 PRO B CA 1
ATOM 2683 C C . PRO B 1 84 ? -10.852 47.531 10.711 1 33.75 84 PRO B C 1
ATOM 2685 O O . PRO B 1 84 ? -10.516 46.938 11.734 1 33.75 84 PRO B O 1
ATOM 2688 N N . SER B 1 85 ? -10.453 48.75 10.695 1 32.44 85 SER B N 1
ATOM 2689 C CA . SER B 1 85 ? -10.508 49.75 11.766 1 32.44 85 SER B CA 1
ATOM 2690 C C . SER B 1 85 ? -11.852 49.688 12.484 1 32.44 85 SER B C 1
ATOM 2692 O O . SER B 1 85 ? -12.867 49.312 11.898 1 32.44 85 SER B O 1
ATOM 2694 N N . ALA B 1 86 ? -11.898 49.812 13.82 1 34.34 86 ALA B N 1
ATOM 2695 C CA . ALA B 1 86 ? -12.945 49.812 14.836 1 34.34 86 ALA B CA 1
ATOM 2696 C C . ALA B 1 86 ? -14.125 50.688 14.398 1 34.34 86 ALA B C 1
ATOM 2698 O O . ALA B 1 86 ? -13.992 51.875 14.258 1 34.34 86 ALA B O 1
ATOM 2699 N N . PRO B 1 87 ? -15.078 50.062 13.5 1 32.38 87 PRO B N 1
ATOM 2700 C CA . PRO B 1 87 ? -16.141 51.031 13.164 1 32.38 87 PRO B CA 1
ATOM 2701 C C . PRO B 1 87 ? -16.812 51.594 14.398 1 32.38 87 PRO B C 1
ATOM 2703 O O . PRO B 1 87 ? -16.891 50.938 15.438 1 32.38 87 PRO B O 1
ATOM 2706 N N . ALA B 1 88 ? -16.766 52.875 14.531 1 32.03 88 ALA B N 1
ATOM 2707 C CA . ALA B 1 88 ? -17.531 53.75 15.406 1 32.03 88 ALA B CA 1
ATOM 2708 C C . ALA B 1 88 ? -19 53.344 15.438 1 32.03 88 ALA B C 1
ATOM 2710 O O . ALA B 1 88 ? -19.469 52.625 14.555 1 32.03 88 ALA B O 1
ATOM 2711 N N . ASN B 1 89 ? -19.891 54.125 16.047 1 26.11 89 ASN B N 1
ATOM 2712 C CA . ASN B 1 89 ? -21.156 54.094 16.781 1 26.11 89 ASN B CA 1
ATOM 2713 C C . ASN B 1 89 ? -22.328 53.812 15.852 1 26.11 89 ASN B C 1
ATOM 2715 O O . ASN B 1 89 ? -23.484 53.781 16.297 1 26.11 89 ASN B O 1
ATOM 2719 N N . ASN B 1 90 ? -22.328 54.312 14.562 1 28.31 90 ASN B N 1
ATOM 2720 C CA . ASN B 1 90 ? -23.656 54.75 14.164 1 28.31 90 ASN B CA 1
ATOM 2721 C C . ASN B 1 90 ? -24.609 53.562 13.953 1 28.31 90 ASN B C 1
ATOM 2723 O O . ASN B 1 90 ? -24.156 52.469 13.586 1 28.31 90 ASN B O 1
ATOM 2727 N N . VAL B 1 91 ? -25.969 53.719 14.07 1 28 91 VAL B N 1
ATOM 2728 C CA . VAL B 1 91 ? -27.266 53.125 14.336 1 28 91 VAL B CA 1
ATOM 2729 C C . VAL B 1 91 ? -27.578 52.094 13.242 1 28 91 VAL B C 1
ATOM 2731 O O . VAL B 1 91 ? -27.906 50.938 13.531 1 28 91 VAL B O 1
ATOM 2734 N N . LEU B 1 92 ? -28.344 52.562 12.234 1 28.17 92 LEU B N 1
ATOM 2735 C CA . LEU B 1 92 ? -29.641 52.094 11.75 1 28.17 92 LEU B CA 1
ATOM 2736 C C . LEU B 1 92 ? -29.469 50.969 10.734 1 28.17 92 LEU B C 1
ATOM 2738 O O . LEU B 1 92 ? -30.328 50.094 10.625 1 28.17 92 LEU B O 1
ATOM 2742 N N . ASP B 1 93 ? -28.766 51.219 9.547 1 30.36 93 ASP B N 1
ATOM 2743 C CA . ASP B 1 93 ? -29.266 50.656 8.305 1 30.36 93 ASP B CA 1
ATOM 2744 C C . ASP B 1 93 ? -28.859 49.188 8.172 1 30.36 93 ASP B C 1
ATOM 2746 O O . ASP B 1 93 ? -27.672 48.875 8.102 1 30.36 93 ASP B O 1
ATOM 2750 N N . VAL B 1 94 ? -29.578 48.281 8.672 1 33.12 94 VAL B N 1
ATOM 2751 C CA . VAL B 1 94 ? -29.547 46.812 8.602 1 33.12 94 VAL B CA 1
ATOM 2752 C C . VAL B 1 94 ? -29.344 46.375 7.156 1 33.12 94 VAL B C 1
ATOM 2754 O O . VAL B 1 94 ? -30.297 45.875 6.52 1 33.12 94 VAL B O 1
ATOM 2757 N N . HIS B 1 95 ? -28.922 47.312 6.195 1 31.06 95 HIS B N 1
ATOM 2758 C CA . HIS B 1 95 ? -29 46.812 4.832 1 31.06 95 HIS B CA 1
ATOM 2759 C C . HIS B 1 95 ? -28.312 45.438 4.711 1 31.06 95 HIS B C 1
ATOM 2761 O O . HIS B 1 95 ? -27.5 45.094 5.566 1 31.06 95 HIS B O 1
ATOM 2767 N N . ASP B 1 96 ? -28.453 44.844 3.451 1 36.12 96 ASP B N 1
ATOM 2768 C CA . ASP B 1 96 ? -28.047 43.625 2.734 1 36.12 96 ASP B CA 1
ATOM 2769 C C . ASP B 1 96 ? -26.547 43.375 2.871 1 36.12 96 ASP B C 1
ATOM 2771 O O . ASP B 1 96 ? -25.734 44.094 2.275 1 36.12 96 ASP B O 1
ATOM 2775 N N . GLU B 1 97 ? -26.062 43.156 3.957 1 35.44 97 GLU B N 1
ATOM 2776 C CA . GLU B 1 97 ? -24.641 42.969 4.188 1 35.44 97 GLU B CA 1
ATOM 2777 C C . GLU B 1 97 ? -24.031 42 3.18 1 35.44 97 GLU B C 1
ATOM 2779 O O . GLU B 1 97 ? -24.359 40.812 3.182 1 35.44 97 GLU B O 1
ATOM 2784 N N . ALA B 1 98 ? -23.875 42.469 1.924 1 39.28 98 ALA B N 1
ATOM 2785 C CA . ALA B 1 98 ? -22.984 41.781 0.967 1 39.28 98 ALA B CA 1
ATOM 2786 C C . ALA B 1 98 ? -21.812 41.125 1.676 1 39.28 98 ALA B C 1
ATOM 2788 O O . ALA B 1 98 ? -21.109 41.75 2.455 1 39.28 98 ALA B O 1
ATOM 2789 N N . LEU B 1 99 ? -21.984 39.844 1.914 1 42.72 99 LEU B N 1
ATOM 2790 C CA . LEU B 1 99 ? -20.891 39.031 2.445 1 42.72 99 LEU B CA 1
ATOM 2791 C C . LEU B 1 99 ? -19.547 39.531 1.927 1 42.72 99 LEU B C 1
ATOM 2793 O O . LEU B 1 99 ? -19.422 39.875 0.743 1 42.72 99 LEU B O 1
ATOM 2797 N N . LYS B 1 100 ? -18.812 40.125 2.768 1 45.84 100 LYS B N 1
ATOM 2798 C CA . LYS B 1 100 ? -17.484 40.656 2.48 1 45.84 100 LYS B CA 1
ATOM 2799 C C . LYS B 1 100 ? -16.625 39.625 1.745 1 45.84 100 LYS B C 1
ATOM 2801 O O . LYS B 1 100 ? -16.797 38.438 1.92 1 45.84 100 LYS B O 1
ATOM 2806 N N . PRO B 1 101 ? -15.914 39.969 0.662 1 47.62 101 PRO B N 1
ATOM 2807 C CA . PRO B 1 101 ? -15.055 39.125 -0.173 1 47.62 101 PRO B CA 1
ATOM 2808 C C . PRO B 1 101 ? -14.305 38.062 0.633 1 47.62 101 PRO B C 1
ATOM 2810 O O . PRO B 1 101 ? -14.07 36.969 0.138 1 47.62 101 PRO B O 1
ATOM 2813 N N . GLY B 1 102 ? -13.992 38.312 1.868 1 47.41 102 GLY B N 1
ATOM 2814 C CA . GLY B 1 102 ? -13.297 37.312 2.691 1 47.41 102 GLY B CA 1
ATOM 2815 C C . GLY B 1 102 ? -14.148 36.125 3.041 1 47.41 102 GLY B C 1
ATOM 2816 O O . GLY B 1 102 ? -13.641 35 3.104 1 47.41 102 GLY B O 1
ATOM 2817 N N . GLU B 1 103 ? -15.359 36.375 3.51 1 49.03 103 GLU B N 1
ATOM 2818 C CA . GLU B 1 103 ? -16.297 35.312 3.859 1 49.03 103 GLU B CA 1
ATOM 2819 C C . GLU B 1 103 ? -16.594 34.406 2.656 1 49.03 103 GLU B C 1
ATOM 2821 O O . GLU B 1 103 ? -16.766 33.188 2.801 1 49.03 103 GLU B O 1
ATOM 2826 N N . VAL B 1 104 ? -16.609 35.031 1.49 1 47.81 104 VAL B N 1
ATOM 2827 C CA . VAL B 1 104 ? -16.891 34.312 0.261 1 47.81 104 VAL B CA 1
ATOM 2828 C C . VAL B 1 104 ? -15.742 33.344 -0.033 1 47.81 104 VAL B C 1
ATOM 2830 O O . VAL B 1 104 ? -15.969 32.188 -0.452 1 47.81 104 VAL B O 1
ATOM 2833 N N . GLU B 1 105 ? -14.531 33.781 0.202 1 50.72 105 GLU B N 1
ATOM 2834 C CA . GLU B 1 105 ? -13.359 32.969 -0.074 1 50.72 105 GLU B CA 1
ATOM 2835 C C . GLU B 1 105 ? -13.305 31.75 0.855 1 50.72 105 GLU B C 1
ATOM 2837 O O . GLU B 1 105 ? -12.984 30.656 0.422 1 50.72 105 GLU B O 1
ATOM 2842 N N . VAL B 1 106 ? -13.602 32.094 2.111 1 50.5 106 VAL B N 1
ATOM 2843 C CA . VAL B 1 106 ? -13.625 30.984 3.074 1 50.5 106 VAL B CA 1
ATOM 2844 C C . VAL B 1 106 ? -14.719 29.984 2.697 1 50.5 106 VAL B C 1
ATOM 2846 O O . VAL B 1 106 ? -14.5 28.781 2.732 1 50.5 106 VAL B O 1
ATOM 2849 N N . ARG B 1 107 ? -15.828 30.547 2.186 1 57.72 107 ARG B N 1
ATOM 2850 C CA . ARG B 1 107 ? -16.953 29.672 1.833 1 57.72 107 ARG B CA 1
ATOM 2851 C C . ARG B 1 107 ? -16.625 28.828 0.614 1 57.72 107 ARG B C 1
ATOM 2853 O O . ARG B 1 107 ? -17.016 27.656 0.546 1 57.72 107 ARG B O 1
ATOM 2860 N N . THR B 1 108 ? -15.891 29.359 -0.348 1 57.25 108 THR B N 1
ATOM 2861 C CA . THR B 1 108 ? -15.562 28.641 -1.574 1 57.25 108 THR B CA 1
ATOM 2862 C C . THR B 1 108 ? -14.57 27.516 -1.295 1 57.25 108 THR B C 1
ATOM 2864 O O . THR B 1 108 ? -14.688 26.422 -1.861 1 57.25 108 THR B O 1
ATOM 2867 N N . ARG B 1 109 ? -13.711 27.797 -0.312 1 61.44 109 ARG B N 1
ATOM 2868 C CA . ARG B 1 109 ? -12.719 26.797 0.062 1 61.44 109 ARG B CA 1
ATOM 2869 C C . ARG B 1 109 ? -13.375 25.625 0.782 1 61.44 109 ARG B C 1
ATOM 2871 O O . ARG B 1 109 ? -13.039 24.469 0.519 1 61.44 109 ARG B O 1
ATOM 2878 N N . ASP B 1 110 ? -14.336 25.984 1.431 1 77.69 110 ASP B N 1
ATOM 2879 C CA . ASP B 1 110 ? -15.039 24.953 2.184 1 77.69 110 ASP B CA 1
ATOM 2880 C C . ASP B 1 110 ? -15.859 24.047 1.256 1 77.69 110 ASP B C 1
ATOM 2882 O O . ASP B 1 110 ? -15.867 22.828 1.415 1 77.69 110 ASP B O 1
ATOM 2886 N N . THR B 1 111 ? -16.156 24.688 0.126 1 83.19 111 THR B N 1
ATOM 2887 C CA . THR B 1 111 ? -16.969 23.906 -0.796 1 83.19 111 THR B CA 1
ATOM 2888 C C . THR B 1 111 ? -16.109 22.953 -1.61 1 83.19 111 THR B C 1
ATOM 2890 O O . THR B 1 111 ? -16.5 21.797 -1.826 1 83.19 111 THR B O 1
ATOM 2893 N N . ALA B 1 112 ? -14.953 23.438 -2.041 1 82.38 112 ALA B N 1
ATOM 2894 C CA . ALA B 1 112 ? -14.039 22.578 -2.795 1 82.38 112 ALA B CA 1
ATOM 2895 C C . ALA B 1 112 ? -13.586 21.391 -1.952 1 82.38 112 ALA B C 1
ATOM 2897 O O . ALA B 1 112 ? -13.477 20.266 -2.455 1 82.38 112 ALA B O 1
ATOM 2898 N N . GLY B 1 113 ? -13.367 21.672 -0.728 1 85.38 113 GLY B N 1
ATOM 2899 C CA . GLY B 1 113 ? -13.008 20.594 0.191 1 85.38 113 GLY B CA 1
ATOM 2900 C C . GLY B 1 113 ? -14.117 19.578 0.373 1 85.38 113 GLY B C 1
ATOM 2901 O O . GLY B 1 113 ? -13.867 18.375 0.35 1 85.38 113 GLY B O 1
ATOM 2902 N N . ILE B 1 114 ? -15.305 20.109 0.48 1 90.19 114 ILE B N 1
ATOM 2903 C CA . ILE B 1 114 ? -16.469 19.25 0.661 1 90.19 114 ILE B CA 1
ATOM 2904 C C . ILE B 1 114 ? -16.656 18.375 -0.575 1 90.19 114 ILE B C 1
ATOM 2906 O O . ILE B 1 114 ? -16.875 17.156 -0.459 1 90.19 114 ILE B O 1
ATOM 2910 N N . VAL B 1 115 ? -16.516 18.938 -1.703 1 88.38 115 VAL B N 1
ATOM 2911 C CA . VAL B 1 115 ? -16.688 18.203 -2.955 1 88.38 115 VAL B CA 1
ATOM 2912 C C . VAL B 1 115 ? -15.578 17.156 -3.1 1 88.38 115 VAL B C 1
ATOM 2914 O O . VAL B 1 115 ? -15.844 16.031 -3.518 1 88.38 115 VAL B O 1
ATOM 2917 N N . GLY B 1 116 ? -14.367 17.547 -2.73 1 86.25 116 GLY B N 1
ATOM 2918 C CA . GLY B 1 116 ? -13.258 16.609 -2.799 1 86.25 116 GLY B CA 1
ATOM 2919 C C . GLY B 1 116 ? -13.469 15.383 -1.938 1 86.25 116 GLY B C 1
ATOM 2920 O O . GLY B 1 116 ? -13.281 14.25 -2.4 1 86.25 116 GLY B O 1
ATOM 2921 N N . VAL B 1 117 ? -13.938 15.602 -0.77 1 88.06 117 VAL B N 1
ATOM 2922 C CA . VAL B 1 117 ? -14.188 14.508 0.162 1 88.06 117 VAL B CA 1
ATOM 2923 C C . VAL B 1 117 ? -15.352 13.648 -0.341 1 88.06 117 VAL B C 1
ATOM 2925 O O . VAL B 1 117 ? -15.289 12.422 -0.3 1 88.06 117 VAL B O 1
ATOM 2928 N N . ALA B 1 118 ? -16.328 14.328 -0.873 1 92.19 118 ALA B N 1
ATOM 2929 C CA . ALA B 1 118 ? -17.516 13.633 -1.338 1 92.19 118 ALA B CA 1
ATOM 2930 C C . ALA B 1 118 ? -17.203 12.758 -2.551 1 92.19 118 ALA B C 1
ATOM 2932 O O . ALA B 1 118 ? -17.641 11.609 -2.627 1 92.19 118 ALA B O 1
ATOM 2933 N N . VAL B 1 119 ? -16.469 13.266 -3.438 1 89.94 119 VAL B N 1
ATOM 2934 C CA . VAL B 1 119 ? -16.125 12.523 -4.645 1 89.94 119 VAL B CA 1
ATOM 2935 C C . VAL B 1 119 ? -15.273 11.305 -4.277 1 89.94 119 VAL B C 1
ATOM 2937 O O . VAL B 1 119 ? -15.523 10.195 -4.758 1 89.94 119 VAL B O 1
ATOM 2940 N N . GLY B 1 120 ? -14.312 11.578 -3.449 1 88.75 120 GLY B N 1
ATOM 2941 C CA . GLY B 1 120 ? -13.508 10.461 -2.975 1 88.75 120 GLY B CA 1
ATOM 2942 C C . GLY B 1 120 ? -14.32 9.391 -2.277 1 88.75 120 GLY B C 1
ATOM 2943 O O . GLY B 1 120 ? -14.117 8.195 -2.52 1 88.75 120 GLY B O 1
ATOM 2944 N N . ASP B 1 121 ? -15.234 9.781 -1.554 1 93.44 121 ASP B N 1
ATOM 2945 C CA . ASP B 1 121 ? -16.078 8.875 -0.78 1 93.44 121 ASP B CA 1
ATOM 2946 C C . ASP B 1 121 ? -17 8.078 -1.692 1 93.44 121 ASP B C 1
ATOM 2948 O O . ASP B 1 121 ? -17.141 6.863 -1.531 1 93.44 121 ASP B O 1
ATOM 2952 N N . VAL B 1 122 ? -17.547 8.75 -2.619 1 94 122 VAL B N 1
ATOM 2953 C CA . VAL B 1 122 ? -18.438 8.086 -3.57 1 94 122 VAL B CA 1
ATOM 2954 C C . VAL B 1 122 ? -17.656 7.02 -4.344 1 94 122 VAL B C 1
ATOM 2956 O O . VAL B 1 122 ? -18.125 5.887 -4.488 1 94 122 VAL B O 1
ATOM 2959 N N . MET B 1 123 ? -16.562 7.363 -4.824 1 90.31 123 MET B N 1
ATOM 2960 C CA . MET B 1 123 ? -15.742 6.43 -5.598 1 90.31 123 MET B CA 1
ATOM 2961 C C . MET B 1 123 ? -15.328 5.234 -4.746 1 90.31 123 MET B C 1
ATOM 2963 O O . MET B 1 123 ? -15.406 4.09 -5.199 1 90.31 123 MET B O 1
ATOM 2967 N N . HIS B 1 124 ? -14.977 5.5 -3.598 1 91.31 124 HIS B N 1
ATOM 2968 C CA . HIS B 1 124 ? -14.547 4.438 -2.693 1 91.31 124 HIS B CA 1
ATOM 2969 C C . HIS B 1 124 ? -15.688 3.477 -2.387 1 91.31 124 HIS B C 1
ATOM 2971 O O . HIS B 1 124 ? -15.508 2.258 -2.445 1 91.31 124 HIS B O 1
ATOM 2977 N N . ASN B 1 125 ? -16.844 4.031 -2.086 1 95.31 125 ASN B N 1
ATOM 2978 C CA . ASN B 1 125 ? -18.016 3.197 -1.792 1 95.31 125 ASN B CA 1
ATOM 2979 C C . ASN B 1 125 ? -18.453 2.408 -3.02 1 95.31 125 ASN B C 1
ATOM 2981 O O . ASN B 1 125 ? -18.891 1.264 -2.9 1 95.31 125 ASN B O 1
ATOM 2985 N N . PHE B 1 126 ? -18.328 3.02 -4.145 1 95.69 126 PHE B N 1
ATOM 2986 C CA . PHE B 1 126 ? -18.672 2.332 -5.383 1 95.69 126 PHE B CA 1
ATOM 2987 C C . PHE B 1 126 ? -17.766 1.127 -5.602 1 95.69 126 PHE B C 1
ATOM 2989 O O . PHE B 1 126 ? -18.25 0.036 -5.922 1 95.69 126 PHE B O 1
ATOM 2996 N N . VAL B 1 127 ? -16.5 1.283 -5.379 1 94 127 VAL B N 1
ATOM 2997 C CA . VAL B 1 127 ? -15.523 0.208 -5.551 1 94 127 VAL B CA 1
ATOM 2998 C C . VAL B 1 127 ? -15.727 -0.854 -4.477 1 94 127 VAL B C 1
ATOM 3000 O O . VAL B 1 127 ? -15.578 -2.049 -4.734 1 94 127 VAL B O 1
ATOM 3003 N N . ASP B 1 128 ? -16.047 -0.427 -3.27 1 95.81 128 ASP B N 1
ATOM 3004 C CA . ASP B 1 128 ? -16.422 -1.384 -2.232 1 95.81 128 ASP B CA 1
ATOM 3005 C C . ASP B 1 128 ? -17.547 -2.301 -2.705 1 95.81 128 ASP B C 1
ATOM 3007 O O . ASP B 1 128 ? -17.484 -3.518 -2.516 1 95.81 128 ASP B O 1
ATOM 3011 N N . GLY B 1 129 ? -18.562 -1.682 -3.277 1 97.25 129 GLY B N 1
ATOM 3012 C CA . GLY B 1 129 ? -19.656 -2.465 -3.807 1 97.25 129 GLY B CA 1
ATOM 3013 C C . GLY B 1 129 ? -19.234 -3.477 -4.852 1 97.25 129 GLY B C 1
ATOM 3014 O O . GLY B 1 129 ? -19.656 -4.629 -4.824 1 97.25 129 GLY B O 1
ATOM 3015 N N . ILE B 1 130 ? -18.406 -3.01 -5.73 1 96.06 130 ILE B N 1
ATOM 3016 C CA . ILE B 1 130 ? -17.875 -3.902 -6.762 1 96.06 130 ILE B CA 1
ATOM 3017 C C . ILE B 1 130 ? -17.156 -5.082 -6.105 1 96.06 130 ILE B C 1
ATOM 3019 O O . ILE B 1 130 ? -17.391 -6.234 -6.48 1 96.06 130 ILE B O 1
ATOM 3023 N N . ALA B 1 131 ? -16.344 -4.801 -5.18 1 95.56 131 ALA B N 1
ATOM 3024 C CA . ALA B 1 131 ? -15.555 -5.824 -4.496 1 95.56 131 ALA B CA 1
ATOM 3025 C C . ALA B 1 131 ? -16.469 -6.867 -3.848 1 95.56 131 ALA B C 1
ATOM 3027 O O . ALA B 1 131 ? -16.219 -8.07 -3.967 1 95.56 131 ALA B O 1
ATOM 3028 N N . ILE B 1 132 ? -17.516 -6.406 -3.199 1 96.75 132 ILE B N 1
ATOM 3029 C CA . ILE B 1 132 ? -18.453 -7.309 -2.547 1 96.75 132 ILE B CA 1
ATOM 3030 C C . ILE B 1 132 ? -19.172 -8.156 -3.598 1 96.75 132 ILE B C 1
ATOM 3032 O O . ILE B 1 132 ? -19.219 -9.383 -3.479 1 96.75 132 ILE B O 1
ATOM 3036 N N . GLY B 1 133 ? -19.641 -7.512 -4.605 1 97.06 133 GLY B N 1
ATOM 3037 C CA . GLY B 1 133 ? -20.375 -8.227 -5.652 1 97.06 133 GLY B CA 1
ATOM 3038 C C . GLY B 1 133 ? -19.531 -9.281 -6.34 1 97.06 133 GLY B C 1
ATOM 3039 O O . GLY B 1 133 ? -19.953 -10.43 -6.48 1 97.06 133 GLY B O 1
ATOM 3040 N N . VAL B 1 134 ? -18.359 -8.898 -6.727 1 96.31 134 VAL B N 1
ATOM 3041 C CA . VAL B 1 134 ? -17.469 -9.82 -7.426 1 96.31 134 VAL B CA 1
ATOM 3042 C C . VAL B 1 134 ? -17.062 -10.969 -6.5 1 96.31 134 VAL B C 1
ATOM 3044 O O . VAL B 1 134 ? -17.078 -12.133 -6.902 1 96.31 134 VAL B O 1
ATOM 3047 N N . SER B 1 135 ? -16.719 -10.703 -5.277 1 94.75 135 SER B N 1
ATOM 3048 C CA . SER B 1 135 ? -16.266 -11.711 -4.32 1 94.75 135 SER B CA 1
ATOM 3049 C C . SER B 1 135 ? -17.359 -12.742 -4.066 1 94.75 135 SER B C 1
ATOM 3051 O O . SER B 1 135 ? -17.094 -13.945 -3.977 1 94.75 135 SER B O 1
ATOM 3053 N N . TRP B 1 136 ? -18.656 -12.312 -3.992 1 93.75 136 TRP B N 1
ATOM 3054 C CA . TRP B 1 136 ? -19.766 -13.234 -3.771 1 93.75 136 TRP B CA 1
ATOM 3055 C C . TRP B 1 136 ? -20 -14.117 -4.996 1 93.75 136 TRP B C 1
ATOM 3057 O O . TRP B 1 136 ? -20.469 -15.25 -4.875 1 93.75 136 TRP B O 1
ATOM 3067 N N . ARG B 1 137 ? -19.688 -13.625 -6.113 1 92.94 137 ARG B N 1
ATOM 3068 C CA . ARG B 1 137 ? -19.812 -14.406 -7.336 1 92.94 137 ARG B CA 1
ATOM 3069 C C . ARG B 1 137 ? -18.75 -15.5 -7.41 1 92.94 137 ARG B C 1
ATOM 3071 O O . ARG B 1 137 ? -18.984 -16.578 -7.961 1 92.94 137 ARG B O 1
ATOM 3078 N N . PHE B 1 138 ? -17.625 -15.188 -6.914 1 89.75 138 PHE B N 1
ATOM 3079 C CA . PHE B 1 138 ? -16.547 -16.156 -6.949 1 89.75 138 PHE B CA 1
ATOM 3080 C C . PHE B 1 138 ? -16.781 -17.266 -5.941 1 89.75 138 PHE B C 1
ATOM 3082 O O . PHE B 1 138 ? -16.688 -18.453 -6.281 1 89.75 138 PHE B O 1
ATOM 3089 N N . SER B 1 139 ? -17.031 -16.953 -4.68 1 88.31 139 SER B N 1
ATOM 3090 C CA . SER B 1 139 ? -17.328 -17.906 -3.629 1 88.31 139 SER B CA 1
ATOM 3091 C C . SER B 1 139 ? -17.938 -17.234 -2.408 1 88.31 139 SER B C 1
ATOM 3093 O O . SER B 1 139 ? -17.734 -16.031 -2.188 1 88.31 139 SER B O 1
ATOM 3095 N N . TRP B 1 140 ? -18.688 -17.969 -1.626 1 89.19 140 TRP B N 1
ATOM 3096 C CA . TRP B 1 140 ? -19.312 -17.406 -0.437 1 89.19 140 TRP B CA 1
ATOM 3097 C C . TRP B 1 140 ? -18.281 -17.062 0.62 1 89.19 140 TRP B C 1
ATOM 3099 O O . TRP B 1 140 ? -18.453 -16.094 1.38 1 89.19 140 TRP B O 1
ATOM 3109 N N . GLN B 1 141 ? -17.172 -17.75 0.654 1 85.88 141 GLN B N 1
ATOM 3110 C CA . GLN B 1 141 ? -16.109 -17.453 1.61 1 85.88 141 GLN B CA 1
ATOM 3111 C C . GLN B 1 141 ? -15.461 -16.109 1.322 1 85.88 141 GLN B C 1
ATOM 3113 O O . GLN B 1 141 ? -15.297 -15.289 2.227 1 85.88 141 GLN B O 1
ATOM 3118 N N . LEU B 1 142 ? -15.109 -16.016 0.056 1 89.5 142 LEU B N 1
ATOM 3119 C CA . LEU B 1 142 ? -14.508 -14.742 -0.352 1 89.5 142 LEU B CA 1
ATOM 3120 C C . LEU B 1 142 ? -15.492 -13.594 -0.16 1 89.5 142 LEU B C 1
ATOM 3122 O O . LEU B 1 142 ? -15.109 -12.516 0.313 1 89.5 142 LEU B O 1
ATOM 3126 N N . GLY B 1 143 ? -16.75 -13.805 -0.527 1 93.44 143 GLY B N 1
ATOM 3127 C CA . GLY B 1 143 ? -17.797 -12.805 -0.345 1 93.44 143 GLY B CA 1
ATOM 3128 C C . GLY B 1 143 ? -17.969 -12.375 1.1 1 93.44 143 GLY B C 1
ATOM 3129 O O . GLY B 1 143 ? -18.062 -11.188 1.392 1 93.44 143 GLY B O 1
ATOM 3130 N N . MET B 1 144 ? -18 -13.289 1.986 1 91.31 144 MET B N 1
ATOM 3131 C CA . MET B 1 144 ? -18.156 -13.008 3.41 1 91.31 144 MET B CA 1
ATOM 3132 C C . MET B 1 144 ? -16.953 -12.25 3.953 1 91.31 144 MET B C 1
ATOM 3134 O O . MET B 1 144 ? -17.094 -11.266 4.676 1 91.31 144 MET B O 1
ATOM 3138 N N . ALA B 1 145 ? -15.75 -12.742 3.623 1 88.69 145 ALA B N 1
ATOM 3139 C CA . ALA B 1 145 ? -14.531 -12.086 4.082 1 88.69 145 ALA B CA 1
ATOM 3140 C C . ALA B 1 145 ? -14.484 -10.633 3.631 1 88.69 145 ALA B C 1
ATOM 3142 O O . ALA B 1 145 ? -14.219 -9.734 4.434 1 88.69 145 ALA B O 1
ATOM 3143 N N . THR B 1 146 ? -14.797 -10.422 2.387 1 93.62 146 THR B N 1
ATOM 3144 C CA . THR B 1 146 ? -14.758 -9.086 1.814 1 93.62 146 THR B CA 1
ATOM 3145 C C . THR B 1 146 ? -15.844 -8.203 2.428 1 93.62 146 THR B C 1
ATOM 3147 O O . THR B 1 146 ? -15.594 -7.043 2.762 1 93.62 146 THR B O 1
ATOM 3150 N N . THR B 1 147 ? -17.016 -8.797 2.615 1 94.62 147 THR B N 1
ATOM 3151 C CA . THR B 1 147 ? -18.109 -8.047 3.201 1 94.62 147 THR B CA 1
ATOM 3152 C C . THR B 1 147 ? -17.781 -7.605 4.621 1 94.62 147 THR B C 1
ATOM 3154 O O . THR B 1 147 ? -17.984 -6.445 4.984 1 94.62 147 THR B O 1
ATOM 3157 N N . ILE B 1 148 ? -17.25 -8.461 5.387 1 90.38 148 ILE B N 1
ATOM 3158 C CA . ILE B 1 148 ? -16.891 -8.156 6.77 1 90.38 148 ILE B CA 1
ATOM 3159 C C . ILE B 1 148 ? -15.797 -7.098 6.793 1 90.38 148 ILE B C 1
ATOM 3161 O O . ILE B 1 148 ? -15.883 -6.121 7.547 1 90.38 148 ILE B O 1
ATOM 3165 N N . ALA B 1 149 ? -14.766 -7.27 6.016 1 89.56 149 ALA B N 1
ATOM 3166 C CA . ALA B 1 149 ? -13.656 -6.32 5.961 1 89.56 149 ALA B CA 1
ATOM 3167 C C . ALA B 1 149 ? -14.148 -4.922 5.598 1 89.56 149 ALA B C 1
ATOM 3169 O O . ALA B 1 149 ? -13.766 -3.938 6.234 1 89.56 149 ALA B O 1
ATOM 3170 N N . ILE B 1 150 ? -15.055 -4.883 4.625 1 92.44 150 ILE B N 1
ATOM 3171 C CA . ILE B 1 150 ? -15.555 -3.6 4.148 1 92.44 150 ILE B CA 1
ATOM 3172 C C . ILE B 1 150 ? -16.469 -2.979 5.203 1 92.44 150 ILE B C 1
ATOM 3174 O O . ILE B 1 150 ? -16.406 -1.775 5.461 1 92.44 150 ILE B O 1
ATOM 3178 N N . PHE B 1 151 ? -17.328 -3.797 5.812 1 90.12 151 PHE B N 1
ATOM 3179 C CA . PHE B 1 151 ? -18.219 -3.299 6.855 1 90.12 151 PHE B CA 1
ATOM 3180 C C . PHE B 1 151 ? -17.422 -2.676 7.992 1 90.12 151 PHE B C 1
ATOM 3182 O O . PHE B 1 151 ? -17.766 -1.599 8.484 1 90.12 151 PHE B O 1
ATOM 3189 N N . LEU B 1 152 ? -16.344 -3.293 8.383 1 85.12 152 LEU B N 1
ATOM 3190 C CA . LEU B 1 152 ? -15.562 -2.859 9.531 1 85.12 152 LEU B CA 1
ATOM 3191 C C . LEU B 1 152 ? -14.805 -1.568 9.227 1 85.12 152 LEU B C 1
ATOM 3193 O O . LEU B 1 152 ? -14.625 -0.725 10.102 1 85.12 152 LEU B O 1
ATOM 3197 N N . HIS B 1 153 ? -14.359 -1.396 8.039 1 83.12 153 HIS B N 1
ATOM 3198 C CA . HIS B 1 153 ? -13.602 -0.177 7.777 1 83.12 153 HIS B CA 1
ATOM 3199 C C . HIS B 1 153 ? -14.523 0.968 7.375 1 83.12 153 HIS B C 1
ATOM 3201 O O . HIS B 1 153 ? -14.156 2.139 7.48 1 83.12 153 HIS B O 1
ATOM 3207 N N . GLU B 1 154 ? -15.719 0.648 6.969 1 89.25 154 GLU B N 1
ATOM 3208 C CA . GLU B 1 154 ? -16.656 1.681 6.539 1 89.25 154 GLU B CA 1
ATOM 3209 C C . GLU B 1 154 ? -17.109 2.543 7.715 1 89.25 154 GLU B C 1
ATOM 3211 O O . GLU B 1 154 ? -17.359 3.74 7.555 1 89.25 154 GLU B O 1
ATOM 3216 N N . LEU B 1 155 ? -17.156 1.952 8.859 1 85.06 155 LEU B N 1
ATOM 3217 C CA . LEU B 1 155 ? -17.625 2.703 10.023 1 85.06 155 LEU B CA 1
ATOM 3218 C C . LEU B 1 155 ? -16.641 3.824 10.367 1 85.06 155 LEU B C 1
ATOM 3220 O O . LEU B 1 155 ? -17.016 4.996 10.383 1 85.06 155 LEU B O 1
ATOM 3224 N N . PRO B 1 156 ? -15.375 3.531 10.609 1 81.19 156 PRO B N 1
ATOM 3225 C CA . PRO B 1 156 ? -14.406 4.602 10.875 1 81.19 156 PRO B CA 1
ATOM 3226 C C . PRO B 1 156 ? -14.289 5.586 9.711 1 81.19 156 PRO B C 1
ATOM 3228 O O . PRO B 1 156 ? -14.117 6.785 9.93 1 81.19 156 PRO B O 1
ATOM 3231 N N . HIS B 1 157 ? -14.414 5.078 8.531 1 86.56 157 HIS B N 1
ATOM 3232 C CA . HIS B 1 157 ? -14.289 5.922 7.348 1 86.56 157 HIS B CA 1
ATOM 3233 C C . HIS B 1 157 ? -15.414 6.945 7.277 1 86.56 157 HIS B C 1
ATOM 3235 O O . HIS B 1 157 ? -15.164 8.133 7.055 1 86.56 157 HIS B O 1
ATOM 3241 N N . GLU B 1 158 ? -16.609 6.59 7.48 1 89.5 158 GLU B N 1
ATOM 3242 C CA . GLU B 1 158 ? -17.766 7.492 7.441 1 89.5 158 GLU B CA 1
ATOM 3243 C C . GLU B 1 158 ? -17.719 8.484 8.602 1 89.5 158 GLU B C 1
ATOM 3245 O O . GLU B 1 158 ? -18.141 9.641 8.453 1 89.5 158 GLU B O 1
ATOM 3250 N N . LEU B 1 159 ? -17.25 7.949 9.734 1 87.38 159 LEU B N 1
ATOM 3251 C CA . LEU B 1 159 ? -17.094 8.859 10.867 1 87.38 159 LEU B CA 1
ATOM 3252 C C . LEU B 1 159 ? -16.031 9.914 10.57 1 87.38 159 LEU B C 1
ATOM 3254 O O . LEU B 1 159 ? -16.188 11.078 10.953 1 87.38 159 LEU B O 1
ATOM 3258 N N . GLY B 1 160 ? -14.961 9.477 9.945 1 86.56 160 GLY B N 1
ATOM 3259 C CA . GLY B 1 160 ? -13.93 10.414 9.539 1 86.56 160 GLY B CA 1
ATOM 3260 C C . GLY B 1 160 ? -14.422 11.469 8.562 1 86.56 160 GLY B C 1
ATOM 3261 O O . GLY B 1 160 ? -14.164 12.656 8.75 1 86.56 160 GLY B O 1
ATOM 3262 N N . ASP B 1 161 ? -15.117 11.086 7.605 1 91.06 161 ASP B N 1
ATOM 3263 C CA . ASP B 1 161 ? -15.688 12.016 6.637 1 91.06 161 ASP B CA 1
ATOM 3264 C C . ASP B 1 161 ? -16.672 12.977 7.305 1 91.06 161 ASP B C 1
ATOM 3266 O O . ASP B 1 161 ? -16.688 14.164 6.984 1 91.06 161 ASP B O 1
ATOM 3270 N N . PHE B 1 162 ? -17.469 12.383 8.18 1 92.88 162 PHE B N 1
ATOM 3271 C CA . PHE B 1 162 ? -18.438 13.188 8.922 1 92.88 162 PHE B CA 1
ATOM 3272 C C . PHE B 1 162 ? -17.734 14.32 9.664 1 92.88 162 PHE B C 1
ATOM 3274 O O . PHE B 1 162 ? -18.172 15.477 9.602 1 92.88 162 PHE B O 1
ATOM 3281 N N . ALA B 1 163 ? -16.625 14.008 10.266 1 88.38 163 ALA B N 1
ATOM 3282 C CA . ALA B 1 163 ? -15.852 15 11.008 1 88.38 163 ALA B CA 1
ATOM 3283 C C . ALA B 1 163 ? -15.281 16.062 10.078 1 88.38 163 ALA B C 1
ATOM 3285 O O . ALA B 1 163 ? -15.273 17.25 10.406 1 88.38 163 ALA B O 1
ATOM 3286 N N . ILE B 1 164 ? -14.836 15.648 8.977 1 87 164 ILE B N 1
ATOM 3287 C CA . ILE B 1 164 ? -14.258 16.578 8.008 1 87 164 ILE B CA 1
ATOM 3288 C C . ILE B 1 164 ? -15.344 17.516 7.488 1 87 164 ILE B C 1
ATOM 3290 O O . ILE B 1 164 ? -15.141 18.719 7.395 1 87 164 ILE B O 1
ATOM 3294 N N . TYR B 1 165 ? -16.531 16.953 7.223 1 92.69 165 TYR B N 1
ATOM 3295 C CA . TYR B 1 165 ? -17.656 17.766 6.766 1 92.69 165 TYR B CA 1
ATOM 3296 C C . TYR B 1 165 ? -18.047 18.797 7.809 1 92.69 165 TYR B C 1
ATOM 3298 O O . TYR B 1 165 ? -18.297 19.969 7.473 1 92.69 165 TYR B O 1
ATOM 3306 N N . GLN B 1 166 ? -17.969 18.391 9.016 1 93.06 166 GLN B N 1
ATOM 3307 C CA . GLN B 1 166 ? -18.312 19.312 10.102 1 93.06 166 GLN B CA 1
ATOM 3308 C C . GLN B 1 166 ? -17.266 20.406 10.234 1 93.06 166 GLN B C 1
ATOM 3310 O O . GLN B 1 166 ? -17.609 21.578 10.438 1 93.06 166 GLN B O 1
ATOM 3315 N N . ASN B 1 167 ? -16.078 20.062 10.031 1 89.38 167 ASN B N 1
ATOM 3316 C CA . ASN B 1 167 ? -14.984 21.031 10.125 1 89.38 167 ASN B CA 1
ATOM 3317 C C . ASN B 1 167 ? -15.016 22.016 8.961 1 89.38 167 ASN B C 1
ATOM 3319 O O . ASN B 1 167 ? -14.539 23.141 9.094 1 89.38 167 ASN B O 1
ATOM 3323 N N . LEU B 1 168 ? -15.602 21.562 7.93 1 89.31 168 LEU B N 1
ATOM 3324 C CA . LEU B 1 168 ? -15.695 22.422 6.754 1 89.31 168 LEU B CA 1
ATOM 3325 C C . LEU B 1 168 ? -16.984 23.234 6.773 1 89.31 168 LEU B C 1
ATOM 3327 O O . LEU B 1 168 ? -17.281 23.953 5.816 1 89.31 168 LEU B O 1
ATOM 3331 N N . GLY B 1 169 ? -17.844 23.062 7.891 1 92 169 GLY B N 1
ATOM 3332 C CA . GLY B 1 169 ? -18.953 23.969 8.133 1 92 169 GLY B CA 1
ATOM 3333 C C . GLY B 1 169 ? -20.312 23.375 7.816 1 92 169 GLY B C 1
ATOM 3334 O O . GLY B 1 169 ? -21.328 24.062 7.875 1 92 169 GLY B O 1
ATOM 3335 N N . LEU B 1 170 ? -20.312 22.109 7.473 1 94.25 170 LEU B N 1
ATOM 3336 C CA . LEU B 1 170 ? -21.609 21.484 7.203 1 94.25 170 LEU B CA 1
ATOM 3337 C C . LEU B 1 170 ? -22.344 21.188 8.5 1 94.25 170 LEU B C 1
ATOM 3339 O O . LEU B 1 170 ? -21.719 20.844 9.508 1 94.25 170 LEU B O 1
ATOM 3343 N N . SER B 1 171 ? -23.625 21.391 8.359 1 95.56 171 SER B N 1
ATOM 3344 C CA . SER B 1 171 ? -24.438 20.969 9.492 1 95.56 171 SER B CA 1
ATOM 3345 C C . SER B 1 171 ? -24.406 19.453 9.656 1 95.56 171 SER B C 1
ATOM 3347 O O . SER B 1 171 ? -24.047 18.734 8.727 1 95.56 171 SER B O 1
ATOM 3349 N N . ILE B 1 172 ? -24.859 18.953 10.812 1 95.88 172 ILE B N 1
ATOM 3350 C CA . ILE B 1 172 ? -24.859 17.531 11.141 1 95.88 172 ILE B CA 1
ATOM 3351 C C . ILE B 1 172 ? -25.734 16.766 10.141 1 95.88 172 ILE B C 1
ATOM 3353 O O . ILE B 1 172 ? -25.328 15.742 9.602 1 95.88 172 ILE B O 1
ATOM 3357 N N . TRP B 1 173 ? -26.797 17.328 9.789 1 96.62 173 TRP B N 1
ATOM 3358 C CA . TRP B 1 173 ? -27.75 16.625 8.914 1 96.62 173 TRP B CA 1
ATOM 3359 C C . TRP B 1 173 ? -27.219 16.594 7.48 1 96.62 173 TRP B C 1
ATOM 3361 O O . TRP B 1 173 ? -27.344 15.562 6.801 1 96.62 173 TRP B O 1
ATOM 3371 N N . LYS B 1 174 ? -26.625 17.625 7.047 1 96.44 174 LYS B N 1
ATOM 3372 C CA . LYS B 1 174 ? -26.078 17.641 5.691 1 96.44 174 LYS B CA 1
ATOM 3373 C C . LYS B 1 174 ? -24.891 16.688 5.559 1 96.44 174 LYS B C 1
ATOM 3375 O O . LYS B 1 174 ? -24.75 16 4.547 1 96.44 174 LYS B O 1
ATOM 3380 N N . ALA B 1 175 ? -24.109 16.656 6.652 1 96.62 175 ALA B N 1
ATOM 3381 C CA . ALA B 1 175 ? -22.969 15.742 6.676 1 96.62 175 ALA B CA 1
ATOM 3382 C C . ALA B 1 175 ? -23.438 14.289 6.629 1 96.62 175 ALA B C 1
ATOM 3384 O O . ALA B 1 175 ? -22.891 13.484 5.875 1 96.62 175 ALA B O 1
ATOM 3385 N N . LEU B 1 176 ? -24.516 14.055 7.367 1 96.19 176 LEU B N 1
ATOM 3386 C CA . LEU B 1 176 ? -25.047 12.695 7.422 1 96.19 176 LEU B CA 1
ATOM 3387 C C . LEU B 1 176 ? -25.672 12.297 6.09 1 96.19 176 LEU B C 1
ATOM 3389 O O . LEU B 1 176 ? -25.531 11.156 5.645 1 96.19 176 LEU B O 1
ATOM 3393 N N . LEU B 1 177 ? -26.297 13.188 5.477 1 96.5 177 LEU B N 1
ATOM 3394 C CA . LEU B 1 177 ? -26.953 12.914 4.199 1 96.5 177 LEU B CA 1
ATOM 3395 C C . LEU B 1 177 ? -25.906 12.656 3.109 1 96.5 177 LEU B C 1
ATOM 3397 O O . LEU B 1 177 ? -26.109 11.781 2.262 1 96.5 177 LEU B O 1
ATOM 3401 N N . LEU B 1 178 ? -24.859 13.391 3.135 1 96 178 LEU B N 1
ATOM 3402 C CA . LEU B 1 178 ? -23.812 13.18 2.152 1 96 178 LEU B CA 1
ATOM 3403 C C . LEU B 1 178 ? -23.141 11.828 2.357 1 96 178 LEU B C 1
ATOM 3405 O O . LEU B 1 178 ? -22.844 11.125 1.39 1 96 178 LEU B O 1
ATOM 3409 N N . ASN B 1 179 ? -22.953 11.461 3.596 1 96.25 179 ASN B N 1
ATOM 3410 C CA . ASN B 1 179 ? -22.422 10.148 3.922 1 96.25 179 ASN B CA 1
ATOM 3411 C C . ASN B 1 179 ? -23.328 9.031 3.42 1 96.25 179 ASN B C 1
ATOM 3413 O O . ASN B 1 179 ? -22.859 8.047 2.848 1 96.25 179 ASN B O 1
ATOM 3417 N N . LEU B 1 180 ? -24.609 9.281 3.723 1 95.94 180 LEU B N 1
ATOM 3418 C CA . LEU B 1 180 ? -25.578 8.273 3.318 1 95.94 180 LEU B CA 1
ATOM 3419 C C . LEU B 1 180 ? -25.609 8.125 1.8 1 95.94 180 LEU B C 1
ATOM 3421 O O . LEU B 1 180 ? -25.672 7.012 1.278 1 95.94 180 LEU B O 1
ATOM 3425 N N . PHE B 1 181 ? -25.594 9.188 1.16 1 96.56 181 PHE B N 1
ATOM 3426 C CA . PHE B 1 181 ? -25.578 9.164 -0.298 1 96.56 181 PHE B CA 1
ATOM 3427 C C . PHE B 1 181 ? -24.359 8.414 -0.819 1 96.56 181 PHE B C 1
ATOM 3429 O O . PHE B 1 181 ? -24.484 7.559 -1.696 1 96.56 181 PHE B O 1
ATOM 3436 N N . SER B 1 182 ? -23.203 8.758 -0.281 1 95.94 182 SER B N 1
ATOM 3437 C CA . SER B 1 182 ? -21.984 8.102 -0.699 1 95.94 182 SER B CA 1
ATOM 3438 C C . SER B 1 182 ? -22.031 6.598 -0.44 1 95.94 182 SER B C 1
ATOM 3440 O O . SER B 1 182 ? -21.625 5.797 -1.287 1 95.94 182 SER B O 1
ATOM 3442 N N . ALA B 1 183 ? -22.609 6.219 0.694 1 95.5 183 ALA B N 1
ATOM 3443 C CA . ALA B 1 183 ? -22.734 4.812 1.062 1 95.5 183 ALA B CA 1
ATOM 3444 C C . ALA B 1 183 ? -23.656 4.07 0.107 1 95.5 183 ALA B C 1
ATOM 3446 O O . ALA B 1 183 ? -23.406 2.916 -0.247 1 95.5 183 ALA B O 1
ATOM 3447 N N . CYS B 1 184 ? -24.656 4.723 -0.358 1 96.44 184 CYS B N 1
ATOM 3448 C CA . CYS B 1 184 ? -25.641 4.105 -1.237 1 96.44 184 CYS B CA 1
ATOM 3449 C C . CYS B 1 184 ? -25.047 3.814 -2.609 1 96.44 184 CYS B C 1
ATOM 3451 O O . CYS B 1 184 ? -25.516 2.922 -3.318 1 96.44 184 CYS B O 1
ATOM 3453 N N . CYS B 1 185 ? -24.078 4.531 -2.959 1 96.44 185 CYS B N 1
ATOM 3454 C CA . CYS B 1 185 ? -23.422 4.289 -4.238 1 96.44 185 CYS B CA 1
ATOM 3455 C C . CYS B 1 185 ? -22.766 2.914 -4.254 1 96.44 185 CYS B C 1
ATOM 3457 O O . CYS B 1 185 ? -22.469 2.377 -5.324 1 96.44 185 CYS B O 1
ATOM 3459 N N . SER B 1 186 ? -22.547 2.305 -3.09 1 97 186 SER B N 1
ATOM 3460 C CA . SER B 1 186 ? -22 0.957 -3.014 1 97 186 SER B CA 1
ATOM 3461 C C . SER B 1 186 ? -22.922 -0.062 -3.664 1 97 186 SER B C 1
ATOM 3463 O O . SER B 1 186 ? -22.469 -1.073 -4.199 1 97 186 SER B O 1
ATOM 3465 N N . PHE B 1 187 ? -24.25 0.223 -3.643 1 97.25 187 PHE B N 1
ATOM 3466 C CA . PHE B 1 187 ? -25.188 -0.69 -4.266 1 97.25 187 PHE B CA 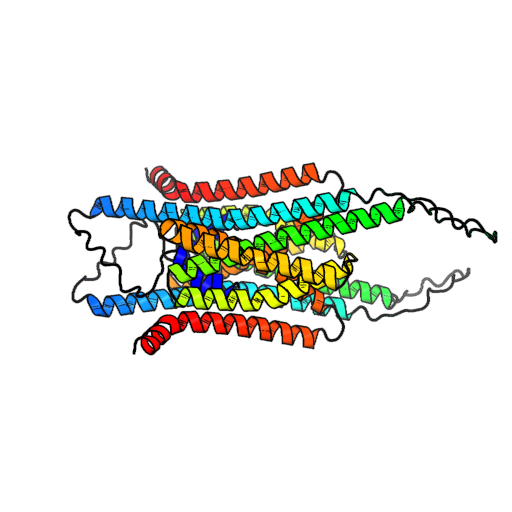1
ATOM 3467 C C . PHE B 1 187 ? -25.016 -0.709 -5.777 1 97.25 187 PHE B C 1
ATOM 3469 O O . PHE B 1 187 ? -25.141 -1.76 -6.41 1 97.25 187 PHE B O 1
ATOM 3476 N N . GLY B 1 188 ? -24.828 0.45 -6.293 1 97.38 188 GLY B N 1
ATOM 3477 C CA . GLY B 1 188 ? -24.516 0.486 -7.715 1 97.38 188 GLY B CA 1
ATOM 3478 C C . GLY B 1 188 ? -23.312 -0.358 -8.078 1 97.38 188 GLY B C 1
ATOM 3479 O O . GLY B 1 188 ? -23.344 -1.118 -9.047 1 97.38 188 GLY B O 1
ATOM 3480 N N . GLY B 1 189 ? -22.234 -0.217 -7.301 1 97.12 189 GLY B N 1
ATOM 3481 C CA . GLY B 1 189 ? -21.047 -1.045 -7.504 1 97.12 189 GLY B CA 1
ATOM 3482 C C . GLY B 1 189 ? -21.328 -2.525 -7.305 1 97.12 189 GLY B C 1
ATOM 3483 O O . GLY B 1 189 ? -20.828 -3.359 -8.062 1 97.12 189 GLY B O 1
ATOM 3484 N N . LEU B 1 190 ? -22.109 -2.834 -6.305 1 97.31 190 LEU B N 1
ATOM 3485 C CA . LEU B 1 190 ? -22.453 -4.219 -6.004 1 97.31 190 LEU B CA 1
ATOM 3486 C C . LEU B 1 190 ? -23.125 -4.887 -7.199 1 97.31 190 LEU B C 1
ATOM 3488 O O . LEU B 1 190 ? -22.719 -5.973 -7.617 1 97.31 190 LEU B O 1
ATOM 3492 N N . PHE B 1 191 ? -24.047 -4.238 -7.746 1 96.62 191 PHE B N 1
ATOM 3493 C CA . PHE B 1 191 ? -24.797 -4.809 -8.867 1 96.62 191 PHE B CA 1
ATOM 3494 C C . PHE B 1 191 ? -23.906 -4.902 -10.109 1 96.62 191 PHE B C 1
ATOM 3496 O O . PHE B 1 191 ? -24 -5.871 -10.867 1 96.62 191 PHE B O 1
ATOM 3503 N N . LEU B 1 192 ? -23.109 -3.908 -10.273 1 95.12 192 LEU B N 1
ATOM 3504 C CA . LEU B 1 192 ? -22.172 -3.963 -11.383 1 95.12 192 LEU B CA 1
ATOM 3505 C C . LEU B 1 192 ? -21.188 -5.125 -11.219 1 95.12 192 LEU B C 1
ATOM 3507 O O . LEU B 1 192 ? -20.922 -5.855 -12.18 1 95.12 192 LEU B O 1
ATOM 3511 N N . GLY B 1 193 ? -20.656 -5.285 -10.047 1 95.94 193 GLY B N 1
ATOM 3512 C CA . GLY B 1 193 ? -19.75 -6.387 -9.758 1 95.94 193 GLY B CA 1
ATOM 3513 C C . GLY B 1 193 ? -20.391 -7.75 -9.977 1 95.94 193 GLY B C 1
ATOM 3514 O O . GLY B 1 193 ? -19.781 -8.625 -10.586 1 95.94 193 GLY B O 1
ATOM 3515 N N . LEU B 1 194 ? -21.641 -7.918 -9.547 1 94.69 194 LEU B N 1
ATOM 3516 C CA . LEU B 1 194 ? -22.375 -9.172 -9.727 1 94.69 194 LEU B CA 1
ATOM 3517 C C . LEU B 1 194 ? -22.578 -9.469 -11.203 1 94.69 194 LEU B C 1
ATOM 3519 O O . LEU B 1 194 ? -22.484 -10.617 -11.633 1 94.69 194 LEU B O 1
ATOM 3523 N N . SER B 1 195 ? -22.797 -8.438 -11.914 1 93.75 195 SER B N 1
ATOM 3524 C CA . SER B 1 195 ? -23.125 -8.594 -13.328 1 93.75 195 SER B CA 1
ATOM 3525 C C . SER B 1 195 ? -21.875 -8.883 -14.148 1 93.75 195 SER B C 1
ATOM 3527 O O . SER B 1 195 ? -21.906 -9.695 -15.07 1 93.75 195 SER B O 1
ATOM 3529 N N . LEU B 1 196 ? -20.797 -8.312 -13.844 1 90.19 196 LEU B N 1
ATOM 3530 C CA . LEU B 1 196 ? -19.594 -8.398 -14.672 1 90.19 196 LEU B CA 1
ATOM 3531 C C . LEU B 1 196 ? -18.797 -9.648 -14.32 1 90.19 196 LEU B C 1
ATOM 3533 O O . LEU B 1 196 ? -18 -10.125 -15.141 1 90.19 196 LEU B O 1
ATOM 3537 N N . ALA B 1 197 ? -18.969 -10.094 -13.172 1 85.44 197 ALA B N 1
ATOM 3538 C CA . ALA B 1 197 ? -18.141 -11.203 -12.727 1 85.44 197 ALA B CA 1
ATOM 3539 C C . ALA B 1 197 ? -1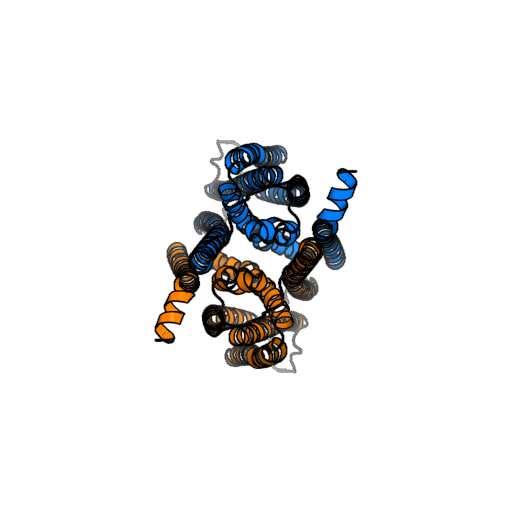8.703 -12.539 -13.203 1 85.44 197 ALA B C 1
ATOM 3541 O O . ALA B 1 197 ? -18.281 -13.594 -12.734 1 85.44 197 ALA B O 1
ATOM 3542 N N . GLU B 1 198 ? -19.578 -12.508 -14.07 1 79.5 198 GLU B N 1
ATOM 3543 C CA . GLU B 1 198 ? -20.031 -13.75 -14.695 1 79.5 198 GLU B CA 1
ATOM 3544 C C . GLU B 1 198 ? -18.875 -14.461 -15.398 1 79.5 198 GLU B C 1
ATOM 3546 O O . GLU B 1 198 ? -18.797 -15.688 -15.383 1 79.5 198 GLU B O 1
ATOM 3551 N N . LYS B 1 199 ? -18.047 -13.594 -15.883 1 79.69 199 LYS B N 1
ATOM 3552 C CA . LYS B 1 199 ? -16.797 -14.102 -16.422 1 79.69 199 LYS B CA 1
ATOM 3553 C C . LYS B 1 199 ? -15.656 -13.953 -15.414 1 79.69 199 LYS B C 1
ATOM 3555 O O . LYS B 1 199 ? -15.422 -12.867 -14.891 1 79.69 199 LYS B O 1
ATOM 3560 N N . THR B 1 200 ? -14.961 -15.008 -15.281 1 81.19 200 THR B N 1
ATOM 3561 C CA . THR B 1 200 ? -13.906 -15.07 -14.273 1 81.19 200 THR B CA 1
ATOM 3562 C C . THR B 1 200 ? -12.844 -14.016 -14.539 1 81.19 200 THR B C 1
ATOM 3564 O O . THR B 1 200 ? -12.359 -13.367 -13.609 1 81.19 200 THR B O 1
ATOM 3567 N N . GLU B 1 201 ? -12.617 -13.789 -15.742 1 88.94 201 GLU B N 1
ATOM 3568 C CA . GLU B 1 201 ? -11.547 -12.852 -16.078 1 88.94 201 GLU B CA 1
ATOM 3569 C C . GLU B 1 201 ? -11.938 -11.422 -15.727 1 88.94 201 GLU B C 1
ATOM 3571 O O . GLU B 1 201 ? -11.117 -10.664 -15.195 1 88.94 201 GLU B O 1
ATOM 3576 N N . ALA B 1 202 ? -13.141 -11.109 -15.953 1 91.88 202 ALA B N 1
ATOM 3577 C CA . ALA B 1 202 ? -13.609 -9.766 -15.609 1 91.88 202 ALA B CA 1
ATOM 3578 C C . ALA B 1 202 ? -13.578 -9.547 -14.102 1 91.88 202 ALA B C 1
ATOM 3580 O O . ALA B 1 202 ? -13.227 -8.469 -13.625 1 91.88 202 ALA B O 1
ATOM 3581 N N . GLY B 1 203 ? -13.961 -10.547 -13.391 1 93.69 203 GLY B N 1
ATOM 3582 C CA . GLY B 1 203 ? -13.914 -10.469 -11.938 1 93.69 203 GLY B CA 1
ATOM 3583 C C . GLY B 1 203 ? -12.516 -10.25 -11.398 1 93.69 203 GLY B C 1
ATOM 3584 O O . GLY B 1 203 ? -12.312 -9.438 -10.492 1 93.69 203 GLY B O 1
ATOM 3585 N N . ASN B 1 204 ? -11.602 -10.938 -11.969 1 94 204 ASN B N 1
ATOM 3586 C CA . ASN B 1 204 ? -10.211 -10.789 -11.547 1 94 204 ASN B CA 1
ATOM 3587 C C . ASN B 1 204 ? -9.695 -9.375 -11.789 1 94 204 ASN B C 1
ATOM 3589 O O . ASN B 1 204 ? -8.953 -8.836 -10.969 1 94 204 ASN B O 1
ATOM 3593 N N . TRP B 1 205 ? -10.086 -8.789 -12.859 1 95.06 205 TRP B N 1
ATOM 3594 C CA . TRP B 1 205 ? -9.68 -7.426 -13.164 1 95.06 205 TRP B CA 1
ATOM 3595 C C . TRP B 1 205 ? -10.289 -6.441 -12.18 1 95.06 205 TRP B C 1
ATO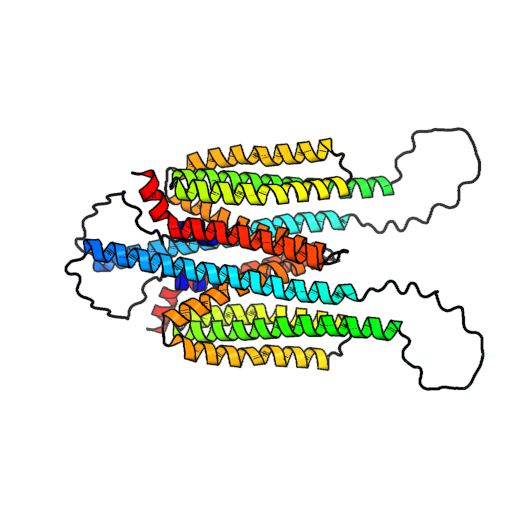M 3597 O O . TRP B 1 205 ? -9.602 -5.543 -11.68 1 95.06 205 TRP B O 1
ATOM 3607 N N . LEU B 1 206 ? -11.539 -6.656 -11.914 1 95.44 206 LEU B N 1
ATOM 3608 C CA . LEU B 1 206 ? -12.227 -5.773 -10.977 1 95.44 206 LEU B CA 1
ATOM 3609 C C . LEU B 1 206 ? -11.633 -5.898 -9.578 1 95.44 206 LEU B C 1
ATOM 3611 O O . LEU B 1 206 ? -11.438 -4.895 -8.891 1 95.44 206 LEU B O 1
ATOM 3615 N N . LEU B 1 207 ? -11.297 -7.051 -9.211 1 95.69 207 LEU B N 1
ATOM 3616 C CA . LEU B 1 207 ? -10.672 -7.27 -7.91 1 95.69 207 LEU B CA 1
ATOM 3617 C C . LEU B 1 207 ? -9.273 -6.668 -7.867 1 95.69 207 LEU B C 1
ATOM 3619 O O . LEU B 1 207 ? -8.836 -6.18 -6.82 1 95.69 207 LEU B O 1
ATOM 3623 N N . SER B 1 208 ? -8.617 -6.723 -8.984 1 96.62 208 SER B N 1
ATOM 3624 C CA . SER B 1 208 ? -7.297 -6.094 -9.047 1 96.62 208 SER B CA 1
ATOM 3625 C C . SER B 1 208 ? -7.387 -4.594 -8.797 1 96.62 208 SER B C 1
ATOM 3627 O O . SER B 1 208 ? -6.562 -4.027 -8.078 1 96.62 208 SER B O 1
ATOM 3629 N N . ALA B 1 209 ? -8.367 -3.998 -9.367 1 95.38 209 ALA B N 1
ATOM 3630 C CA . ALA B 1 209 ? -8.609 -2.582 -9.109 1 95.38 209 ALA B CA 1
ATOM 3631 C C . ALA B 1 209 ? -8.914 -2.34 -7.629 1 95.38 209 ALA B C 1
ATOM 3633 O O . ALA B 1 209 ? -8.438 -1.365 -7.043 1 95.38 209 ALA B O 1
ATOM 3634 N N . THR B 1 210 ? -9.648 -3.211 -7.066 1 94.94 210 THR B N 1
ATOM 3635 C CA . THR B 1 210 ? -10.023 -3.119 -5.656 1 94.94 210 THR B CA 1
ATOM 3636 C C . THR B 1 210 ? -8.789 -3.191 -4.766 1 94.94 210 THR B C 1
ATOM 3638 O O . THR B 1 210 ? -8.68 -2.449 -3.785 1 94.94 210 THR B O 1
ATOM 3641 N N . ILE B 1 211 ? -7.844 -4.078 -5.098 1 96.88 211 ILE B N 1
ATOM 3642 C CA . ILE B 1 211 ? -6.602 -4.215 -4.344 1 96.88 211 ILE B CA 1
ATOM 3643 C C . ILE B 1 211 ? -5.891 -2.867 -4.27 1 96.88 211 ILE B C 1
ATOM 3645 O O . ILE B 1 211 ? -5.504 -2.424 -3.186 1 96.88 211 ILE B O 1
ATOM 3649 N N . GLY B 1 212 ? -5.746 -2.236 -5.383 1 96.88 212 GLY B N 1
ATOM 3650 C CA . GLY B 1 212 ? -5.09 -0.94 -5.426 1 96.88 212 GLY B CA 1
ATOM 3651 C C . GLY B 1 212 ? -5.77 0.106 -4.566 1 96.88 212 GLY B C 1
ATOM 3652 O O . GLY B 1 212 ? -5.105 0.832 -3.82 1 96.88 212 GLY B O 1
ATOM 3653 N N . LEU B 1 213 ? -7.047 0.136 -4.68 1 93.81 213 LEU B N 1
ATOM 3654 C CA . LEU B 1 213 ? -7.82 1.118 -3.926 1 93.81 213 LEU B CA 1
ATOM 3655 C C . LEU B 1 213 ? -7.715 0.857 -2.426 1 93.81 213 LEU B C 1
ATOM 3657 O O . LEU B 1 213 ? -7.508 1.786 -1.644 1 93.81 213 LEU B O 1
ATOM 3661 N N . PHE B 1 214 ? -7.859 -0.413 -2.061 1 94.31 214 PHE B N 1
ATOM 3662 C CA . PHE B 1 214 ? -7.836 -0.777 -0.649 1 94.31 214 PHE B CA 1
ATOM 3663 C C . PHE B 1 214 ? -6.473 -0.48 -0.036 1 94.31 214 PHE B C 1
ATOM 3665 O O . PHE B 1 214 ? -6.387 0.039 1.078 1 94.31 214 PHE B O 1
ATOM 3672 N N . ILE B 1 215 ? -5.434 -0.765 -0.749 1 96.56 215 ILE B N 1
ATOM 3673 C CA . ILE B 1 215 ? -4.09 -0.487 -0.249 1 96.56 215 ILE B CA 1
ATOM 3674 C C . ILE B 1 215 ? -3.902 1.02 -0.085 1 96.56 215 ILE B C 1
ATOM 3676 O O . ILE B 1 215 ? -3.436 1.483 0.958 1 96.56 215 ILE B O 1
ATOM 3680 N N . TYR B 1 216 ? -4.324 1.769 -1.046 1 95.25 216 TYR B N 1
ATOM 3681 C CA . TYR B 1 216 ? -4.145 3.217 -1.032 1 95.25 216 TYR B CA 1
ATOM 3682 C C . TYR B 1 216 ? -4.91 3.852 0.121 1 95.25 216 TYR B C 1
ATOM 3684 O O . TYR B 1 216 ? -4.344 4.613 0.909 1 95.25 216 TYR B O 1
ATOM 3692 N N . ILE B 1 217 ? -6.145 3.578 0.223 1 89.75 217 ILE B N 1
ATOM 3693 C CA . ILE B 1 217 ? -6.992 4.215 1.226 1 89.75 217 ILE B CA 1
ATOM 3694 C C . ILE B 1 217 ? -6.523 3.822 2.625 1 89.75 217 ILE B C 1
ATOM 3696 O O . ILE B 1 217 ? -6.484 4.656 3.529 1 89.75 217 ILE B O 1
ATOM 3700 N N . SER B 1 218 ? -6.184 2.574 2.793 1 92.69 218 SER B N 1
ATOM 3701 C CA . SER B 1 218 ? -5.738 2.094 4.098 1 92.69 218 SER B CA 1
ATOM 3702 C C . SER B 1 218 ? -4.457 2.791 4.535 1 92.69 218 SER B C 1
ATOM 3704 O O . SER B 1 218 ? -4.352 3.252 5.676 1 92.69 218 SER B O 1
ATOM 3706 N N . LEU B 1 219 ? -3.562 2.945 3.6 1 95.25 219 LEU B N 1
ATOM 3707 C CA . LEU B 1 219 ? -2.23 3.389 3.992 1 95.25 219 LEU B CA 1
ATOM 3708 C C . LEU B 1 219 ? -2.105 4.902 3.871 1 95.25 219 LEU B C 1
ATOM 3710 O O . LEU B 1 219 ? -1.46 5.547 4.703 1 95.25 219 LEU B O 1
ATOM 3714 N N . VAL B 1 220 ? -2.738 5.465 2.922 1 92.38 220 VAL B N 1
ATOM 3715 C CA . VAL B 1 220 ? -2.527 6.883 2.65 1 92.38 220 VAL B CA 1
ATOM 3716 C C . VAL B 1 220 ? -3.586 7.711 3.377 1 92.38 220 VAL B C 1
ATOM 3718 O O . VAL B 1 220 ? -3.309 8.828 3.83 1 92.38 220 VAL B O 1
ATOM 3721 N N . ASN B 1 221 ? -4.746 7.203 3.561 1 86.62 221 ASN B N 1
ATOM 3722 C CA . ASN B 1 221 ? -5.82 8.016 4.129 1 86.62 221 ASN B CA 1
ATOM 3723 C C . ASN B 1 221 ? -6.094 7.641 5.582 1 86.62 221 ASN B C 1
ATOM 3725 O O . ASN B 1 221 ? -6.164 8.516 6.449 1 86.62 221 ASN B O 1
ATOM 3729 N N . ILE B 1 222 ? -6.121 6.434 5.883 1 86.31 222 ILE B N 1
ATOM 3730 C CA . ILE B 1 222 ? -6.594 6.012 7.195 1 86.31 222 ILE B CA 1
ATOM 3731 C C . ILE B 1 222 ? -5.426 5.969 8.172 1 86.31 222 ILE B C 1
ATOM 3733 O O . ILE B 1 222 ? -5.5 6.527 9.273 1 86.31 222 ILE B O 1
ATOM 3737 N N . LEU B 1 223 ? -4.336 5.371 7.777 1 89.81 223 LEU B N 1
ATOM 3738 C CA . LEU B 1 223 ? -3.23 5.098 8.688 1 89.81 223 LEU B CA 1
ATOM 3739 C C . LEU B 1 223 ? -2.633 6.395 9.219 1 89.81 223 LEU B C 1
ATOM 3741 O O . LEU B 1 223 ? -2.395 6.527 10.422 1 89.81 223 LEU B O 1
ATOM 3745 N N . PRO B 1 224 ? -2.422 7.395 8.406 1 86.31 224 PRO B N 1
ATOM 3746 C CA . PRO B 1 224 ? -1.874 8.648 8.922 1 86.31 224 PRO B CA 1
ATOM 3747 C C . PRO B 1 224 ? -2.824 9.359 9.883 1 86.31 224 PRO B C 1
ATOM 3749 O O . PRO B 1 224 ? -2.379 10.047 10.805 1 86.31 224 PRO B O 1
ATOM 3752 N N . GLN B 1 225 ? -4.074 9.242 9.656 1 81.5 225 GLN B N 1
ATOM 3753 C CA . GLN B 1 225 ? -5.043 9.844 10.57 1 81.5 225 GLN B CA 1
ATOM 3754 C C . GLN B 1 225 ? -4.945 9.227 11.961 1 81.5 225 GLN B C 1
ATOM 3756 O O . GLN B 1 225 ? -5.137 9.914 12.961 1 81.5 225 GLN B O 1
ATOM 3761 N N . LEU B 1 226 ? -4.633 7.98 12.008 1 84.75 226 LEU B N 1
ATOM 3762 C CA . LEU B 1 226 ? -4.445 7.309 13.281 1 84.75 226 LEU B CA 1
ATOM 3763 C C . LEU B 1 226 ? -3.225 7.859 14.016 1 84.75 226 LEU B C 1
ATOM 3765 O O . LEU B 1 226 ? -3.25 8.023 15.234 1 84.75 226 LEU B O 1
ATOM 3769 N N . LYS B 1 227 ? -2.266 8.188 13.25 1 85 227 LYS B N 1
ATOM 3770 C CA . LYS B 1 227 ? -1.033 8.711 13.836 1 85 227 LYS B CA 1
ATOM 3771 C C . LYS B 1 227 ? -1.242 10.109 14.406 1 85 227 LYS B C 1
ATOM 3773 O O . LYS B 1 227 ? -0.665 10.461 15.438 1 85 227 LYS B O 1
ATOM 3778 N N . LEU B 1 228 ? -2.07 10.859 13.789 1 78.69 228 LEU B N 1
ATOM 3779 C CA . LEU B 1 228 ? -2.334 12.227 14.227 1 78.69 228 LEU B CA 1
ATOM 3780 C C . LEU B 1 228 ? -3.072 12.242 15.562 1 78.69 228 LEU B C 1
ATOM 3782 O O . LEU B 1 228 ? -2.877 13.141 16.375 1 78.69 228 LEU B O 1
ATOM 3786 N N . THR B 1 229 ? -3.832 11.297 15.766 1 76.69 229 THR B N 1
ATOM 3787 C CA . THR B 1 229 ? -4.609 11.234 17 1 76.69 229 THR B CA 1
ATOM 3788 C C . THR B 1 229 ? -3.713 10.891 18.188 1 76.69 229 THR B C 1
ATOM 3790 O O . THR B 1 229 ? -4.094 11.109 19.344 1 76.69 229 THR B O 1
ATOM 3793 N N . ASN B 1 230 ? -2.541 10.445 17.875 1 75.88 230 ASN B N 1
ATOM 3794 C CA . ASN B 1 230 ? -1.608 10.047 18.922 1 75.88 230 ASN B CA 1
ATOM 3795 C C . ASN B 1 230 ? -0.868 11.25 19.5 1 75.88 230 ASN B C 1
ATOM 3797 O O . ASN B 1 230 ? -0.082 11.117 20.438 1 75.88 230 ASN B O 1
ATOM 3801 N N . THR B 1 231 ? -1.181 12.445 19.016 1 72.31 231 THR B N 1
ATOM 3802 C CA . THR B 1 231 ? -0.527 13.648 19.516 1 72.31 231 THR B CA 1
ATOM 3803 C C . THR B 1 231 ? -1.456 14.422 20.438 1 72.31 231 THR B C 1
ATOM 3805 O O . THR B 1 231 ? -1.198 15.586 20.766 1 72.31 231 THR B O 1
ATOM 3808 N N . THR B 1 232 ? -2.5 13.766 20.781 1 74.44 232 THR B N 1
ATOM 3809 C CA . THR B 1 232 ? -3.467 14.375 21.688 1 74.44 232 THR B CA 1
ATOM 3810 C C . THR B 1 232 ? -3.33 13.805 23.094 1 74.44 232 THR B C 1
ATOM 3812 O O . THR B 1 232 ? -2.582 12.844 23.312 1 74.44 232 THR B O 1
ATOM 3815 N N . PRO B 1 233 ? -4.008 14.539 24.078 1 78.88 233 PRO B N 1
ATOM 3816 C CA . PRO B 1 233 ? -3.957 13.992 25.438 1 78.88 233 PRO B CA 1
ATOM 3817 C C . PRO B 1 233 ? -4.379 12.523 25.484 1 78.88 233 PRO B C 1
ATOM 3819 O O . PRO B 1 233 ? -5.172 12.07 24.656 1 78.88 233 PRO B O 1
ATOM 3822 N N . ASN B 1 234 ? -3.811 11.609 26.281 1 87.19 234 ASN B N 1
ATOM 3823 C CA . ASN B 1 234 ? -4.047 10.18 26.438 1 87.19 234 ASN B CA 1
ATOM 3824 C C . ASN B 1 234 ? -3.48 9.383 25.266 1 87.19 234 ASN B C 1
ATOM 3826 O O . ASN B 1 234 ? -4.105 8.43 24.797 1 87.19 234 ASN B O 1
ATOM 3830 N N . ARG B 1 235 ? -2.416 9.82 24.797 1 86.31 235 ARG B N 1
ATOM 3831 C CA . ARG B 1 235 ? -1.761 9.297 23.594 1 86.31 235 ARG B CA 1
ATOM 3832 C C . ARG B 1 235 ? -1.495 7.801 23.734 1 86.31 235 ARG B C 1
ATOM 3834 O O . ARG B 1 235 ? -1.708 7.043 22.781 1 86.31 235 ARG B O 1
ATOM 3841 N N . TRP B 1 236 ? -1.175 7.309 24.875 1 89.31 236 TRP B N 1
ATOM 3842 C CA . TRP B 1 236 ? -0.838 5.898 25.047 1 89.31 236 TRP B CA 1
ATOM 3843 C C . TRP B 1 236 ? -2.094 5.035 25.047 1 89.31 236 TRP B C 1
ATOM 3845 O O . TRP B 1 236 ? -2.082 3.916 24.531 1 89.31 236 TRP B O 1
ATOM 3855 N N . ALA B 1 237 ? -3.119 5.621 25.641 1 90.56 237 ALA B N 1
ATOM 3856 C CA . ALA B 1 237 ? -4.387 4.898 25.609 1 90.56 237 ALA B CA 1
ATOM 3857 C C . ALA B 1 237 ? -4.938 4.793 24.188 1 90.56 237 ALA B C 1
ATOM 3859 O O . ALA B 1 237 ? -5.426 3.738 23.781 1 90.56 237 ALA B O 1
ATOM 3860 N N . ARG B 1 238 ? -4.863 5.859 23.469 1 89.44 238 ARG B N 1
ATOM 3861 C CA . ARG B 1 238 ? -5.324 5.855 22.078 1 89.44 238 ARG B CA 1
ATOM 3862 C C . ARG B 1 238 ? -4.477 4.914 21.234 1 89.44 238 ARG B C 1
ATOM 3864 O O . ARG B 1 238 ? -5.012 4.172 20.406 1 89.44 238 ARG B O 1
ATOM 3871 N N . PHE B 1 239 ? -3.219 5.008 21.5 1 92.19 239 PHE B N 1
ATOM 3872 C CA . PHE B 1 239 ? -2.305 4.117 20.797 1 92.19 239 PHE B CA 1
ATOM 3873 C C . PHE B 1 239 ? -2.654 2.658 21.078 1 92.19 239 PHE B C 1
ATOM 3875 O O . PHE B 1 239 ? -2.666 1.833 20.156 1 92.19 239 PHE B O 1
ATOM 3882 N N . ALA B 1 240 ? -3.018 2.334 22.25 1 92.56 240 ALA B N 1
ATOM 3883 C CA . ALA B 1 240 ? -3.373 0.97 22.641 1 92.56 240 ALA B CA 1
ATOM 3884 C C . ALA B 1 240 ? -4.68 0.537 21.984 1 92.56 240 ALA B C 1
ATOM 3886 O O . ALA B 1 240 ? -4.789 -0.588 21.484 1 92.56 240 ALA B O 1
ATOM 3887 N N . VAL B 1 241 ? -5.633 1.425 21.953 1 91.31 241 VAL B N 1
ATOM 3888 C CA . VAL B 1 241 ? -6.93 1.109 21.359 1 91.31 241 VAL B CA 1
ATOM 3889 C C . VAL B 1 241 ? -6.781 0.912 19.859 1 91.31 241 VAL B C 1
ATOM 3891 O O . VAL B 1 241 ? -7.371 -0.007 19.281 1 91.31 241 VAL B O 1
ATOM 3894 N N . GLN B 1 242 ? -5.992 1.79 19.219 1 90.69 242 GLN B N 1
ATOM 3895 C CA . GLN B 1 242 ? -5.742 1.678 17.781 1 90.69 242 GLN B CA 1
ATOM 3896 C C . GLN B 1 242 ? -5.074 0.348 17.453 1 90.69 242 GLN B C 1
ATOM 3898 O O . GLN B 1 242 ? -5.473 -0.329 16.5 1 90.69 242 GLN B O 1
ATOM 3903 N N . ASN B 1 243 ? -4.125 -0.026 18.266 1 94.06 243 ASN B N 1
ATOM 3904 C CA . ASN B 1 243 ? -3.414 -1.279 18.031 1 94.06 243 ASN B CA 1
ATOM 3905 C C . ASN B 1 243 ? -4.316 -2.488 18.281 1 94.06 243 ASN B C 1
ATOM 3907 O O . ASN B 1 243 ? -4.242 -3.477 17.547 1 94.06 243 ASN B O 1
ATOM 3911 N N . ALA B 1 244 ? -5.129 -2.393 19.25 1 93.81 244 ALA B N 1
ATOM 3912 C CA . ALA B 1 244 ? -6.082 -3.473 19.5 1 93.81 244 ALA B CA 1
ATOM 3913 C C . ALA B 1 244 ? -7.02 -3.656 18.297 1 93.81 244 ALA B C 1
ATOM 3915 O O . ALA B 1 244 ? -7.25 -4.781 17.859 1 93.81 244 ALA B O 1
ATOM 3916 N N . GLY B 1 245 ? -7.555 -2.549 17.812 1 90.38 245 GLY B N 1
ATOM 3917 C CA . GLY B 1 245 ? -8.422 -2.615 16.641 1 90.38 245 GLY B CA 1
ATOM 3918 C C . GLY B 1 245 ? -7.723 -3.172 15.414 1 90.38 245 GLY B C 1
ATOM 3919 O O . GLY B 1 245 ? -8.273 -4.031 14.719 1 90.38 245 GLY B O 1
ATOM 3920 N N . LEU B 1 246 ? -6.52 -2.719 15.117 1 92.06 246 LEU B N 1
ATOM 3921 C CA . LEU B 1 246 ? -5.754 -3.168 13.961 1 92.06 246 LEU B CA 1
ATOM 3922 C C . LEU B 1 246 ? -5.441 -4.656 14.062 1 92.06 246 LEU B C 1
ATOM 3924 O O . LEU B 1 246 ? -5.594 -5.395 13.086 1 92.06 246 LEU B O 1
ATOM 3928 N N . LEU B 1 247 ? -5.086 -5.105 15.281 1 93.44 247 LEU B N 1
ATOM 3929 C CA . LEU B 1 247 ? -4.711 -6.496 15.492 1 93.44 247 LEU B CA 1
ATOM 3930 C C . LEU B 1 247 ? -5.93 -7.41 15.414 1 93.44 247 LEU B C 1
ATOM 3932 O O . LEU B 1 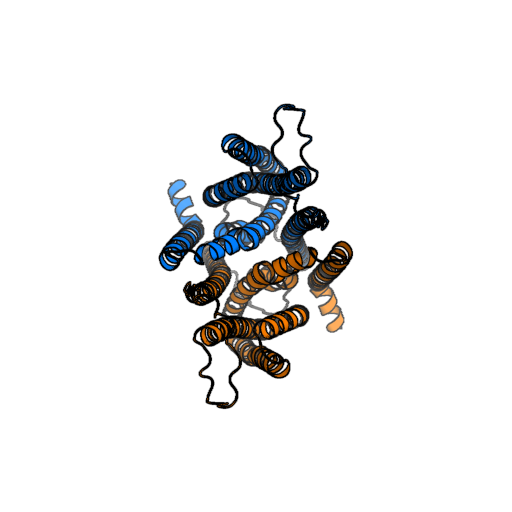247 ? -5.863 -8.5 14.844 1 93.44 247 LEU B O 1
ATOM 3936 N N . ILE B 1 248 ? -7.027 -6.934 15.938 1 90.81 248 ILE B N 1
ATOM 3937 C CA . ILE B 1 248 ? -8.258 -7.719 15.883 1 90.81 248 ILE B CA 1
ATOM 3938 C C . ILE B 1 248 ? -8.688 -7.898 14.43 1 90.81 248 ILE B C 1
ATOM 3940 O O . ILE B 1 248 ? -9.031 -9.008 14.008 1 90.81 248 ILE B O 1
ATOM 3944 N N . GLY B 1 249 ? -8.672 -6.82 13.688 1 87.94 249 GLY B N 1
ATOM 3945 C CA . GLY B 1 249 ? -9.008 -6.918 12.273 1 87.94 249 GLY B CA 1
ATOM 3946 C C . GLY B 1 249 ? -8.086 -7.844 11.5 1 87.94 249 GLY B C 1
ATOM 3947 O O . GLY B 1 249 ? -8.547 -8.68 10.727 1 87.94 249 GLY B O 1
ATOM 3948 N N . PHE B 1 250 ? -6.855 -7.715 11.727 1 91.06 250 PHE B N 1
ATOM 3949 C CA . PHE B 1 250 ? -5.852 -8.523 11.047 1 91.06 250 PHE B CA 1
ATOM 3950 C C . PHE B 1 250 ? -6.027 -10 11.391 1 91.06 250 PHE B C 1
ATOM 3952 O O . PHE B 1 250 ? -6.039 -10.852 10.5 1 91.06 250 PHE B O 1
ATOM 3959 N N . ILE B 1 251 ? -6.148 -10.297 12.656 1 89.88 251 ILE B N 1
ATOM 3960 C CA . ILE B 1 251 ? -6.262 -11.672 13.133 1 89.88 251 ILE B CA 1
ATOM 3961 C C . ILE B 1 251 ? -7.559 -12.289 12.617 1 89.88 251 ILE B C 1
ATOM 3963 O O . ILE B 1 251 ? -7.578 -13.445 12.195 1 89.88 251 ILE B O 1
ATOM 3967 N N . ALA B 1 252 ? -8.602 -11.539 12.648 1 87.44 252 ALA B N 1
ATOM 3968 C CA . ALA B 1 252 ? -9.875 -12.039 12.148 1 87.44 252 ALA B CA 1
ATOM 3969 C C . ALA B 1 252 ? -9.773 -12.43 10.68 1 87.44 252 ALA B C 1
ATOM 3971 O O . ALA B 1 252 ? -10.242 -13.492 10.281 1 87.44 252 ALA B O 1
ATOM 3972 N N . MET B 1 253 ? -9.109 -11.625 9.914 1 89.12 253 MET B N 1
ATOM 3973 C CA . MET B 1 253 ? -8.984 -11.898 8.484 1 89.12 253 MET B CA 1
ATOM 3974 C C . MET B 1 253 ? -8.031 -13.062 8.234 1 89.12 253 MET B C 1
ATOM 3976 O O . MET B 1 253 ? -8.25 -13.867 7.328 1 89.12 253 MET B O 1
ATOM 3980 N N . ALA B 1 254 ? -7.004 -13.117 9.039 1 88.38 254 ALA B N 1
ATOM 3981 C CA . ALA B 1 254 ? -6.059 -14.227 8.922 1 88.38 254 ALA B CA 1
ATOM 3982 C C . ALA B 1 254 ? -6.727 -15.555 9.266 1 88.38 254 ALA B C 1
ATOM 3984 O O . ALA B 1 254 ? -6.504 -16.562 8.586 1 88.38 254 ALA B O 1
ATOM 3985 N N . LEU B 1 255 ? -7.555 -15.547 10.266 1 86.12 255 LEU B N 1
ATOM 3986 C CA . LEU B 1 255 ? -8.25 -16.766 10.68 1 86.12 255 LEU B CA 1
ATOM 3987 C C . LEU B 1 255 ? -9.273 -17.188 9.633 1 86.12 255 LEU B C 1
ATOM 3989 O O . LEU B 1 255 ? -9.43 -18.375 9.367 1 86.12 255 LEU B O 1
ATOM 3993 N N . LEU B 1 256 ? -9.922 -16.266 9.086 1 83.31 256 LEU B N 1
ATOM 3994 C CA . LEU B 1 256 ? -10.859 -16.578 8.016 1 83.31 256 LEU B CA 1
ATOM 3995 C C . LEU B 1 256 ? -10.141 -17.219 6.828 1 83.31 256 LEU B C 1
ATOM 3997 O O . LEU B 1 256 ? -10.672 -18.141 6.199 1 83.31 256 LEU B O 1
ATOM 4001 N N . GLY B 1 257 ? -9 -16.766 6.539 1 80.62 257 GLY B N 1
ATOM 4002 C CA . GLY B 1 257 ? -8.211 -17.328 5.453 1 80.62 257 GLY B CA 1
ATOM 4003 C C . GLY B 1 257 ? -7.656 -18.703 5.77 1 80.62 257 GLY B C 1
ATOM 4004 O O . GLY B 1 257 ? -7.656 -19.594 4.914 1 80.62 257 GLY B O 1
ATOM 4005 N N . ALA B 1 258 ? -7.238 -18.922 6.98 1 80.62 258 ALA B N 1
ATOM 4006 C CA . ALA B 1 258 ? -6.609 -20.172 7.395 1 80.62 258 ALA B CA 1
ATOM 4007 C C . ALA B 1 258 ? -7.648 -21.281 7.555 1 80.62 258 ALA B C 1
ATOM 4009 O O . ALA B 1 258 ? -7.348 -22.453 7.34 1 80.62 258 ALA B O 1
ATOM 4010 N N . TYR B 1 259 ? -8.797 -20.922 7.918 1 77.69 259 TYR B N 1
ATOM 4011 C CA . TYR B 1 259 ? -9.789 -21.953 8.227 1 77.69 259 TYR B CA 1
ATOM 4012 C C . TYR B 1 259 ? -10.906 -21.953 7.191 1 77.69 259 TYR B C 1
ATOM 4014 O O . TYR B 1 259 ? -12.008 -22.438 7.461 1 77.69 259 TYR B O 1
ATOM 4022 N N . GLU B 1 260 ? -10.586 -21.328 6.148 1 74 260 GLU B N 1
ATOM 4023 C CA . GLU B 1 260 ? -11.578 -21.266 5.082 1 74 260 GLU B CA 1
ATOM 4024 C C . GLU B 1 260 ? -12.078 -22.656 4.699 1 74 260 GLU B C 1
ATOM 4026 O O . GLU B 1 260 ? -13.281 -22.859 4.539 1 74 260 GLU B O 1
ATOM 4031 N N . GLU B 1 261 ? -11.172 -23.562 4.59 1 67.69 261 GLU B N 1
ATOM 4032 C CA . GLU B 1 261 ? -11.547 -24.922 4.215 1 67.69 261 GLU B CA 1
ATOM 4033 C C . GLU B 1 261 ? -12.352 -25.594 5.324 1 67.69 261 GLU B C 1
ATOM 4035 O O . GLU B 1 261 ? -13.336 -26.281 5.051 1 67.69 261 GLU B O 1
ATOM 4040 N N . SER B 1 262 ? -11.844 -25.375 6.492 1 69.25 262 SER B N 1
ATOM 4041 C CA . SER B 1 262 ? -12.539 -25.984 7.617 1 69.25 262 SER B CA 1
ATOM 4042 C C . SER B 1 262 ? -13.945 -25.422 7.773 1 69.25 262 SER B C 1
ATOM 4044 O O . SER B 1 262 ? -14.883 -26.156 8.07 1 69.25 262 SER B O 1
ATOM 4046 N N . ILE B 1 263 ? -14.07 -24.234 7.516 1 68.38 263 ILE B N 1
ATOM 4047 C CA . ILE B 1 263 ? -15.367 -23.578 7.621 1 68.38 263 ILE B CA 1
ATOM 4048 C C . ILE B 1 263 ? -16.297 -24.062 6.512 1 68.38 263 ILE B C 1
ATOM 4050 O O . ILE B 1 263 ? -17.469 -24.328 6.75 1 68.38 263 ILE B O 1
ATOM 4054 N N . SER B 1 264 ? -15.703 -24.234 5.387 1 67.25 264 SER B N 1
ATOM 4055 C CA . SER B 1 264 ? -16.469 -24.75 4.258 1 67.25 264 SER B CA 1
ATOM 4056 C C . SER B 1 264 ? -16.984 -26.156 4.531 1 67.25 264 SER B C 1
ATOM 4058 O O . SER B 1 264 ? -18.125 -26.469 4.23 1 67.25 264 SER B O 1
ATOM 4060 N N . ASP B 1 265 ? -16.125 -26.938 5.074 1 65.75 265 ASP B N 1
ATOM 4061 C CA . ASP B 1 265 ? -16.5 -28.312 5.391 1 65.75 265 ASP B CA 1
ATOM 4062 C C . ASP B 1 265 ? -17.594 -28.359 6.453 1 65.75 265 ASP B C 1
ATOM 4064 O O . ASP B 1 265 ? -18.5 -29.203 6.387 1 65.75 265 ASP B O 1
ATOM 4068 N N . SER B 1 266 ? -17.453 -27.531 7.414 1 65.5 266 SER B N 1
ATOM 4069 C CA . SER B 1 266 ? -18.438 -27.5 8.5 1 65.5 266 SER B CA 1
ATOM 4070 C C . SER B 1 266 ? -19.797 -27.062 8.008 1 65.5 266 SER B C 1
ATOM 4072 O O . SER B 1 266 ? -20.828 -27.547 8.484 1 65.5 266 SER B O 1
ATOM 4074 N N . LEU B 1 267 ? -19.797 -26.172 7.02 1 62.84 267 LEU B N 1
ATOM 4075 C CA . LEU B 1 267 ? -21.062 -25.672 6.492 1 62.84 267 LEU B CA 1
ATOM 4076 C C . LEU B 1 267 ? -21.672 -26.656 5.508 1 62.84 267 LEU B C 1
ATOM 4078 O O . LEU B 1 267 ? -22.891 -26.703 5.34 1 62.84 267 LEU B O 1
ATOM 4082 N N . ALA B 1 268 ? -20.891 -27.406 4.836 1 61.09 268 ALA B N 1
ATOM 4083 C CA . ALA B 1 268 ? -21.359 -28.422 3.893 1 61.09 268 ALA B CA 1
ATOM 4084 C C . ALA B 1 268 ? -21.859 -29.672 4.621 1 61.09 268 ALA B C 1
ATOM 4086 O O . ALA B 1 268 ? -22.656 -30.438 4.07 1 61.09 268 ALA B O 1
ATOM 4087 N N . SER B 1 269 ? -21.453 -29.891 5.781 1 55.19 269 SER B N 1
ATOM 4088 C CA . SER B 1 269 ? -21.969 -31.016 6.547 1 55.19 269 SER B CA 1
ATOM 4089 C C . SER B 1 269 ? -23.297 -30.672 7.223 1 55.19 269 SER B C 1
ATOM 4091 O O . SER B 1 269 ? -24.188 -31.516 7.328 1 55.19 269 SER B O 1
#

Nearest PDB structures (foldseek):
  3zx6-assembly1_B  TM=1.437E-01  e=9.082E-01  Archaeoglobus fulgidus DSM 4304
  6grj-assembly1_E  TM=2.005E-01  e=5.998E+00  Aeromonas hydrophila
  6grj-assembly1_C  TM=2.005E-01  e=6.576E+00  Aeromonas hydrophila
  6ixf-assembly1_A  TM=1.880E-01  e=9.505E+00  Homo sapiens
  4whj-assembly1_A  TM=2.353E-01  e=2.010E+00  Homo sapiens

Secondary structure (DSSP, 8-state):
-HHHIIIIIHHHHHT--S------------S-HHHHHHHHHHHHHHHHHHHHHHHHHHHHHHHHHHHHHHHHHTT-------------------------HHHHHHHHHHHHHHHHHHHHHHHHHHHHHHHHHHHHHH-HHHHHHHHHHHHHHHHHHHHHHHHHHHHTT--HHHHHHHHHHHHHHHHHHHHHHHHHTTSHHHHHHHHHHHHHHHHHIIIIIIHHHHHHGGGSSSHHHHHHHHHHHHHHHHHHHHHHHHTHHHHHHHHH-/-HHHIIIIIHHHHHT--S------------S-HHHHHHHHHHHHHHHHHHHHHHHHHHHHHHHHHHHHHHHHHTT-------------------------HHHHHHHHHHHHHHHHHHHHHHHHHHHHHHHHHHHHHH-HHHHHHHHHHHHHHHHHHHHHHHHHHHHTT--HHHHHHHHHHHHHHHHHHHHHHHHHTTSHHHHHHHHHHHHHHHHHIIIIIIHHHHHHGGGSSSHHHHHHHHHHHHHHHHHHHHHHHHTHHHHHHHHH-

Radius of gyration: 27.45 Å; Cα contacts (8 Å, |Δi|>4): 535; chains: 2; bounding box: 59×97×60 Å

Organism: Oikopleura dioica (NCBI:txid34765)

Sequence (538 aa):
MLGDTFFHILPKVMGIHGHEEGSDENGDHAGHSDESHAEEDAKYKLALGRMALTVGMMYLFWILESLTSISNFGGHGHSHGPAPSAPANNVLDVHDEALKPGEVEVRTRDTAGIVGVAVGDVMHNFVDGIAIGVSWRFSWQLGMATTIAIFLHELPHELGDFAIYQNLGLSIWKALLLNLFSACCSFGGLFLGLSLAEKTEAGNWLLSATIGLFIYISLVNILPQLKLTNTTPNRWARFAVQNAGLLIGFIAMALLGAYEESISDSLASMLGDTFFHILPKVMGIHGHEEGSDENGDHAGHSDESHAEEDAKYKLALGRMALTVGMMYLFWILESLTSISNFGGHGHSHGPAPSAPANNVLDVHDEALKPGEVEVRTRDTAGIVGVAVGDVMHNFVDGIAIGVSWRFSWQLGMATTIAIFLHELPHELGDFAIYQNLGLSIWKALLLNLFSACCSFGGLFLGLSLAEKTEAGNWLLSATIGLFIYISLVNILPQLKLTNTTPNRWARFAVQNAGLLIGFIAMALLGAYEESISDSLAS

Foldseek 3Di:
DVLLLVLPLVCVLLVVDDPPDDDPPVPDCPPPDPVVVVVVVVSVVLSVVLLVLLQVLLVVLVVLLVVLVVVLPVLPPPPVPPDDDDDDDDDDDPPDPPPDPVNVSLLVSLVSQLVSLLVSLLVLLLLLLLQLQQLVLVDVLSNVLSVVLCVLVLVVSLVVQLVSNVVSPDDNVVSVVSSVVSNVSSNVSNVVNNVQNVDVSSSSSSSSSVSNSVVNCVPPPPVVVLVVVLPDPPNVVSVVVVVVSVVVSNVVSNVSSVCVVVVVVVVVD/DVLLLPLPLVCLLLVVDDPPDDDPPVDDCPPPDPVVVVVVVVSVVLSVVLLVLLQVLLVVVVVLLVVLVVVLPVLPPPPPPPDPDDDDDDDDDPPDPPPDPVNVSLLVSLVSQLVSLLVSLLVLLLLLLLQLQQLVLVDPLSNVLSVVLCVLVLVVSLVVQLVSNVVSPDDNVVSVVSSVVSNVSSNVSNVVNNVQNVDVSSSSSSSSSVSNSVVNCVPPPPVVVLVVVLPDPPNVVSVVVVVVSVVVSNVVSNVSSVCVVVVVVVVVD

InterPro domains:
  IPR003689 Zinc/iron permease [PF02535] (1-256)
  IPR050799 Zinc Iron Protein (ZIP) Transporter [PTHR12191] (117-263)